Protein AF-A0A0Q6MKC6-F1 (afdb_monomer_lite)

Radius of gyration: 28.56 Å; chains: 1; bounding box: 68×66×91 Å

pLDDT: mean 79.89, std 16.7, range [30.61, 98.06]

Structure (mmCIF, N/CA/C/O backbone):
data_AF-A0A0Q6MKC6-F1
#
_entry.id   AF-A0A0Q6MKC6-F1
#
loop_
_atom_site.group_PDB
_atom_site.id
_atom_site.type_symbol
_atom_site.label_atom_id
_atom_site.label_alt_id
_atom_site.label_comp_id
_atom_site.label_asym_id
_atom_site.label_entity_id
_atom_site.label_seq_id
_atom_site.pdbx_PDB_ins_code
_atom_site.Cartn_x
_atom_site.Cartn_y
_atom_site.Cartn_z
_atom_site.occupancy
_atom_site.B_iso_or_equiv
_atom_site.auth_seq_id
_atom_site.auth_comp_id
_atom_site.auth_asym_id
_atom_site.auth_atom_id
_atom_site.pdbx_PDB_model_num
ATOM 1 N N . MET A 1 1 ? -24.772 -5.723 43.703 1.00 38.97 1 MET A N 1
ATOM 2 C CA . MET A 1 1 ? -24.199 -4.472 43.159 1.00 38.97 1 MET A CA 1
ATOM 3 C C . MET A 1 1 ? -24.922 -4.157 41.861 1.00 38.97 1 MET A C 1
ATOM 5 O O . MET A 1 1 ? -25.084 -5.088 41.080 1.00 38.97 1 MET A O 1
ATOM 9 N N . PRO A 1 2 ? -25.407 -2.926 41.640 1.00 34.94 2 PRO A N 1
ATOM 10 C CA . PRO A 1 2 ? -25.999 -2.572 40.360 1.00 34.94 2 PRO A CA 1
ATOM 11 C C . PRO A 1 2 ? -24.906 -2.614 39.289 1.00 34.94 2 PRO A C 1
ATOM 13 O O . PRO A 1 2 ? -23.807 -2.103 39.508 1.00 34.94 2 PRO A O 1
ATOM 16 N N . THR A 1 3 ? -25.191 -3.249 38.154 1.00 30.61 3 THR A N 1
ATOM 17 C CA . THR A 1 3 ? -24.368 -3.147 36.944 1.00 30.61 3 THR A CA 1
ATOM 18 C C . THR A 1 3 ? -24.142 -1.666 36.630 1.00 30.61 3 THR A C 1
ATOM 20 O O . THR A 1 3 ? -25.123 -0.913 36.639 1.00 30.61 3 THR A O 1
ATOM 23 N N . PRO A 1 4 ? -22.896 -1.212 36.391 1.00 38.56 4 PRO A N 1
ATOM 24 C CA . PRO A 1 4 ? -22.654 0.173 36.011 1.00 38.56 4 PRO A CA 1
ATOM 25 C C . PRO A 1 4 ? -23.519 0.496 34.790 1.00 38.56 4 PRO A C 1
ATOM 27 O O . PRO A 1 4 ? -23.561 -0.284 33.836 1.00 38.56 4 PRO A O 1
ATOM 30 N N . LYS A 1 5 ? -24.269 1.605 34.849 1.00 43.16 5 LYS A N 1
ATOM 31 C CA . LYS A 1 5 ? -25.030 2.083 33.689 1.00 43.16 5 LYS A CA 1
ATOM 32 C C . LYS A 1 5 ? -24.055 2.221 32.512 1.00 43.16 5 LYS A C 1
ATOM 34 O O . LYS A 1 5 ? -22.958 2.742 32.736 1.00 43.16 5 LYS A O 1
ATOM 39 N N . PRO A 1 6 ? -24.417 1.763 31.300 1.00 53.88 6 PRO A N 1
ATOM 40 C CA . PRO A 1 6 ? -23.590 1.997 30.129 1.00 53.88 6 PRO A CA 1
ATOM 41 C C . PRO A 1 6 ? -23.325 3.496 30.018 1.00 53.88 6 PRO A C 1
ATOM 43 O O . PRO A 1 6 ? -24.215 4.318 30.248 1.00 53.88 6 PRO A O 1
ATOM 46 N N . GLN A 1 7 ? -22.068 3.833 29.754 1.00 61.38 7 GLN A N 1
ATOM 47 C CA . GLN A 1 7 ? -21.636 5.205 29.559 1.00 61.38 7 GLN A CA 1
ATOM 48 C C . GLN A 1 7 ? -22.502 5.820 28.451 1.00 61.38 7 GLN A C 1
ATOM 50 O O . GLN A 1 7 ? -22.695 5.186 27.414 1.00 61.38 7 GLN A O 1
ATOM 55 N N . ALA A 1 8 ? -23.085 6.999 28.692 1.00 69.25 8 ALA A N 1
ATOM 56 C CA . ALA A 1 8 ? -23.887 7.666 27.671 1.00 69.25 8 ALA A CA 1
ATOM 57 C C . ALA A 1 8 ? -23.006 7.892 26.432 1.00 69.25 8 ALA A C 1
ATOM 59 O O . ALA A 1 8 ? -21.901 8.431 26.556 1.00 69.25 8 ALA A O 1
ATOM 60 N N . ARG A 1 9 ? -23.470 7.406 25.275 1.00 82.75 9 ARG A N 1
ATOM 61 C CA . ARG A 1 9 ? -22.796 7.569 23.988 1.00 82.75 9 ARG A CA 1
ATOM 62 C C . ARG A 1 9 ? -23.375 8.776 23.271 1.00 82.75 9 ARG A C 1
ATOM 64 O O . ARG A 1 9 ? -24.586 8.932 23.158 1.00 82.75 9 ARG A O 1
ATOM 71 N N . GLU A 1 10 ? -22.481 9.627 22.815 1.00 89.06 10 GLU A N 1
ATOM 72 C CA . GLU A 1 10 ? -22.768 10.800 22.007 1.00 89.06 10 GLU A CA 1
ATOM 73 C C . GLU A 1 10 ? -22.126 10.585 20.633 1.00 89.06 10 GLU A C 1
ATOM 75 O O . GLU A 1 10 ? -21.093 9.923 20.519 1.00 89.06 10 GLU A O 1
ATOM 80 N N . TRP A 1 11 ? -22.735 11.113 19.574 1.00 90.94 11 TRP A N 1
ATOM 81 C CA . TRP A 1 11 ? -22.322 10.832 18.198 1.00 90.94 11 TRP A CA 1
ATOM 82 C C . TRP A 1 11 ? -22.021 12.110 17.433 1.00 90.94 11 TRP A C 1
ATOM 84 O O . TRP A 1 11 ? -22.745 13.091 17.553 1.00 90.94 11 TRP A O 1
ATOM 94 N N . ALA A 1 12 ? -21.018 12.097 16.566 1.00 90.00 12 ALA A N 1
ATOM 95 C CA . ALA A 1 12 ? -20.835 13.137 15.556 1.00 90.00 12 ALA A CA 1
ATOM 96 C C . ALA A 1 12 ? -20.659 12.486 14.186 1.00 90.00 12 ALA A C 1
ATOM 98 O O . ALA A 1 12 ? -19.893 11.536 14.057 1.00 90.00 12 ALA A O 1
ATOM 99 N N . VAL A 1 13 ? -21.349 12.991 13.161 1.00 89.94 13 VAL A N 1
ATOM 100 C CA . VAL A 1 13 ? -21.267 12.430 11.803 1.00 89.94 13 VAL A CA 1
ATOM 101 C C . VAL A 1 13 ? -20.691 13.462 10.841 1.00 89.94 13 VAL A C 1
ATOM 103 O O . VAL A 1 13 ? -21.264 14.537 10.658 1.00 89.94 13 VAL A O 1
ATOM 106 N N . ILE A 1 14 ? -19.557 13.137 10.222 1.00 87.62 14 ILE A N 1
ATOM 107 C CA . ILE A 1 14 ? -18.875 13.967 9.224 1.00 87.62 14 ILE A CA 1
ATOM 108 C C . ILE A 1 14 ? -19.255 13.471 7.825 1.00 87.62 14 ILE A C 1
ATOM 110 O O . ILE A 1 14 ? -19.179 12.280 7.540 1.00 87.62 14 ILE A O 1
ATOM 114 N N . GLY A 1 15 ? -19.663 14.387 6.939 1.00 84.44 15 GLY A N 1
ATOM 115 C CA . GLY A 1 15 ? -20.034 14.042 5.560 1.00 84.44 15 GLY A CA 1
ATOM 116 C C . GLY A 1 15 ? -21.346 13.266 5.428 1.00 84.44 15 GLY A C 1
ATOM 117 O O . GLY A 1 15 ? -21.458 12.420 4.547 1.00 84.44 15 GLY A O 1
ATOM 118 N N . ASP A 1 16 ? -22.330 13.527 6.294 1.00 84.56 16 ASP A N 1
ATOM 119 C CA . ASP A 1 16 ? -23.587 12.769 6.367 1.00 84.56 16 ASP A CA 1
ATOM 120 C C . ASP A 1 16 ? -24.533 12.972 5.168 1.00 84.56 16 ASP A C 1
ATOM 122 O O . ASP A 1 16 ? -25.570 13.627 5.260 1.00 84.56 16 ASP A O 1
ATOM 126 N N . ARG A 1 17 ? -24.182 12.401 4.014 1.00 75.56 17 ARG A N 1
ATOM 127 C CA . ARG A 1 17 ? -25.042 12.381 2.817 1.00 75.56 17 ARG A CA 1
ATOM 128 C C . ARG A 1 17 ? -26.020 11.209 2.797 1.00 75.56 17 ARG A C 1
ATOM 130 O O . ARG A 1 17 ? -26.960 11.215 2.009 1.00 75.56 17 ARG A O 1
ATOM 137 N N . GLY A 1 18 ? -25.791 10.209 3.647 1.00 73.38 18 GLY A N 1
ATOM 138 C CA . GLY A 1 18 ? -26.585 8.983 3.714 1.00 73.38 18 GLY A CA 1
ATOM 139 C C . GLY A 1 18 ? -27.679 8.986 4.785 1.00 73.38 18 GLY A C 1
ATOM 140 O O . GLY A 1 18 ? -28.420 8.012 4.884 1.00 73.38 18 GLY A O 1
ATOM 141 N N . GLY A 1 19 ? -27.787 10.053 5.584 1.00 88.44 19 GLY A N 1
ATOM 142 C CA . GLY A 1 19 ? -28.810 10.190 6.623 1.00 88.44 19 GLY A CA 1
ATOM 143 C C . GLY A 1 19 ? -28.519 9.385 7.892 1.00 88.44 19 GLY A C 1
ATOM 144 O O . GLY A 1 19 ? -29.445 9.064 8.637 1.00 88.44 19 GLY A O 1
ATOM 145 N N . LEU A 1 20 ? -27.253 9.056 8.169 1.00 91.44 20 LEU A N 1
ATOM 146 C CA . LEU A 1 20 ? -26.858 8.331 9.377 1.00 91.44 20 LEU A CA 1
ATOM 147 C C . LEU A 1 20 ? -27.219 9.112 10.646 1.00 91.44 20 LEU A C 1
ATOM 149 O O . LEU A 1 20 ? -27.708 8.521 11.606 1.00 91.44 20 LEU A O 1
ATOM 153 N N . GLY A 1 21 ? -27.031 10.431 10.654 1.00 90.81 21 GLY A N 1
ATOM 154 C CA . GLY A 1 21 ? -27.405 11.291 11.774 1.00 90.81 21 GLY A CA 1
ATOM 155 C C . GLY A 1 21 ? -28.908 11.265 12.044 1.00 90.81 21 GLY A C 1
ATOM 156 O O . GLY A 1 21 ? -29.324 11.186 13.198 1.00 90.81 21 GLY A O 1
ATOM 157 N N . GLN A 1 22 ? -29.734 11.240 10.993 1.00 90.56 22 GLN A N 1
ATOM 158 C CA . GLN A 1 22 ? -31.184 11.091 11.135 1.00 90.56 22 GLN A CA 1
ATOM 159 C C . GLN A 1 22 ? -31.555 9.709 11.697 1.00 90.56 22 GLN A C 1
ATOM 161 O O . GLN A 1 22 ? -32.406 9.620 12.580 1.00 90.56 22 GLN A O 1
ATOM 166 N N . LEU A 1 23 ? -30.903 8.640 11.230 1.00 91.88 23 LEU A N 1
ATOM 167 C CA . LEU A 1 23 ? -31.109 7.280 11.746 1.00 91.88 23 LEU A CA 1
ATOM 168 C C . LEU A 1 23 ? -30.728 7.162 13.229 1.00 91.88 23 LEU A C 1
ATOM 170 O O . LEU A 1 23 ? -31.443 6.525 14.002 1.00 91.88 23 LEU A O 1
ATOM 174 N N . LEU A 1 24 ? -29.629 7.797 13.639 1.00 91.50 24 LEU A N 1
ATOM 175 C CA . LEU A 1 24 ? -29.200 7.872 15.037 1.00 91.50 24 LEU A CA 1
ATOM 176 C C . LEU A 1 24 ? -30.234 8.619 15.896 1.00 91.50 24 LEU A C 1
ATOM 178 O O . LEU A 1 24 ? -30.665 8.101 16.925 1.00 91.50 24 LEU A O 1
ATOM 182 N N . GLN A 1 25 ? -30.725 9.775 15.438 1.00 90.31 25 GLN A N 1
ATOM 183 C CA . GLN A 1 25 ? -31.777 10.528 16.137 1.00 90.31 25 GLN A CA 1
ATOM 184 C C . GLN A 1 25 ? -33.084 9.733 16.269 1.00 90.31 25 GLN A C 1
ATOM 186 O O . GLN A 1 25 ? -33.707 9.739 17.328 1.00 90.31 25 GLN A O 1
ATOM 191 N N . GLN A 1 26 ? -33.489 9.002 15.225 1.00 90.25 26 GLN A N 1
ATOM 192 C CA . GLN A 1 26 ? -34.659 8.112 15.266 1.00 90.25 26 GLN A CA 1
ATOM 193 C C . GLN A 1 26 ? -34.494 6.962 16.269 1.00 90.25 26 GLN A C 1
ATOM 195 O O . GLN A 1 26 ? -35.485 6.471 16.808 1.00 90.25 26 GLN A O 1
ATOM 200 N N . ARG A 1 27 ? -33.252 6.548 16.544 1.00 89.00 27 ARG A N 1
ATOM 201 C CA . ARG A 1 27 ? -32.900 5.570 17.584 1.00 89.00 27 ARG A CA 1
ATOM 202 C C . ARG A 1 27 ? -32.781 6.180 18.986 1.00 89.00 27 ARG A C 1
ATOM 204 O O . ARG A 1 27 ? -32.545 5.442 19.936 1.00 89.00 27 ARG A O 1
ATOM 211 N N . GLY A 1 28 ? -32.993 7.490 19.130 1.00 87.56 28 GLY A N 1
ATOM 212 C CA . GLY A 1 28 ? -32.903 8.203 20.405 1.00 87.56 28 GLY A CA 1
ATOM 213 C C . GLY A 1 28 ? -31.476 8.568 20.823 1.00 87.56 28 GLY A C 1
ATOM 214 O O . GLY A 1 28 ? -31.266 8.927 21.978 1.00 87.56 28 GLY A O 1
ATOM 215 N N . GLU A 1 29 ? -30.507 8.477 19.910 1.00 88.69 29 GLU A N 1
ATOM 216 C CA . GLU A 1 29 ? -29.112 8.845 20.162 1.00 88.69 29 GLU A CA 1
ATOM 217 C C . GLU A 1 29 ? -28.908 10.364 20.056 1.00 88.69 29 GLU A C 1
ATOM 219 O O . GLU A 1 29 ? -29.514 11.043 19.219 1.00 88.69 29 GLU A O 1
ATOM 224 N N . THR A 1 30 ? -28.001 10.905 20.871 1.00 87.44 30 THR A N 1
ATOM 225 C CA . THR A 1 30 ? -27.602 12.317 20.794 1.00 87.44 30 THR A CA 1
ATOM 226 C C . THR A 1 30 ? -26.584 12.504 19.671 1.00 87.44 30 THR A C 1
ATOM 228 O O . THR A 1 30 ? -25.504 11.917 19.711 1.00 87.44 30 THR A O 1
ATOM 231 N N . VAL A 1 31 ? -26.912 13.341 18.679 1.00 87.56 31 VAL A N 1
ATOM 232 C CA . VAL A 1 31 ? -26.055 13.608 17.512 1.00 87.56 31 VAL A CA 1
ATOM 233 C C . VAL A 1 31 ? -25.642 15.080 17.459 1.00 87.56 31 VAL A C 1
ATOM 235 O O . VAL A 1 31 ? -26.490 15.972 17.416 1.00 87.56 31 VAL A O 1
ATOM 238 N N . HIS A 1 32 ? -24.337 15.325 17.399 1.00 84.12 32 HIS A N 1
ATOM 239 C CA . HIS A 1 32 ? -23.702 16.636 17.294 1.00 84.12 32 HIS A CA 1
ATOM 240 C C . HIS A 1 32 ? -23.288 16.940 15.854 1.00 84.12 32 HIS A C 1
ATOM 242 O O . HIS A 1 32 ? -22.946 16.047 15.074 1.00 84.12 32 HIS A O 1
ATOM 248 N N . ARG A 1 33 ? -23.254 18.232 15.510 1.00 69.94 33 ARG A N 1
ATOM 249 C CA . ARG A 1 33 ? -22.704 18.697 14.235 1.00 69.94 33 ARG A CA 1
ATOM 250 C C . ARG A 1 33 ? -21.184 18.894 14.347 1.00 69.94 33 ARG A C 1
ATOM 252 O O . ARG A 1 33 ? -20.742 19.570 15.273 1.00 69.94 33 ARG A O 1
ATOM 259 N N . PRO A 1 34 ? -20.380 18.378 13.397 1.00 60.72 34 PRO A N 1
ATOM 260 C CA . PRO A 1 34 ? -18.917 18.488 13.450 1.00 60.72 34 PRO A CA 1
ATOM 261 C C . PRO A 1 34 ? -18.363 19.915 13.336 1.00 60.72 34 PRO A C 1
ATOM 263 O O . PRO A 1 34 ? -17.252 20.169 13.783 1.00 60.72 34 PRO A O 1
ATOM 266 N N . ALA A 1 35 ? -19.114 20.836 12.720 1.00 53.22 35 ALA A N 1
ATOM 267 C CA . ALA A 1 35 ? -18.675 22.211 12.464 1.00 53.22 35 ALA A CA 1
ATOM 268 C C . ALA A 1 35 ? -18.741 23.130 13.697 1.00 53.22 35 ALA A C 1
ATOM 270 O O . ALA A 1 35 ? -18.294 24.274 13.630 1.00 53.22 35 ALA A O 1
ATOM 271 N N . ASP A 1 36 ? -19.290 22.657 14.815 1.00 43.09 36 ASP A N 1
ATOM 272 C CA . ASP A 1 36 ? -19.523 23.508 15.967 1.00 43.09 36 ASP A CA 1
ATOM 273 C C . ASP A 1 36 ? -18.385 23.420 16.987 1.00 43.09 36 ASP A C 1
ATOM 275 O O . ASP A 1 36 ? -17.896 22.350 17.355 1.00 43.09 36 ASP A O 1
ATOM 279 N N . ALA A 1 37 ? -18.114 24.566 17.610 1.00 40.34 37 ALA A N 1
ATOM 280 C CA . ALA A 1 37 ? -17.494 24.676 18.928 1.00 40.34 37 ALA A CA 1
ATOM 281 C C . ALA A 1 37 ? -18.210 23.838 20.028 1.00 40.34 37 ALA A C 1
ATOM 283 O O . ALA A 1 37 ? -17.800 23.870 21.185 1.00 40.34 37 ALA A O 1
ATOM 284 N N . ALA A 1 38 ? -19.250 23.063 19.692 1.00 47.00 38 ALA A N 1
ATOM 285 C CA . ALA A 1 38 ? -20.042 22.185 20.551 1.00 47.00 38 ALA A CA 1
ATOM 286 C C . ALA A 1 38 ? -19.253 21.021 21.176 1.00 47.00 38 ALA A C 1
ATOM 288 O O . ALA A 1 38 ? -19.628 20.557 22.251 1.00 47.00 38 ALA A O 1
ATOM 289 N N . LEU A 1 39 ? -18.116 20.603 20.603 1.00 52.62 39 LEU A N 1
ATOM 290 C CA . LEU A 1 39 ? -17.242 19.595 21.234 1.00 52.62 39 LEU A CA 1
ATOM 291 C C . LEU A 1 39 ? -16.618 20.084 22.559 1.00 52.62 39 LEU A C 1
ATOM 293 O O . LEU A 1 39 ? -16.052 19.298 23.319 1.00 52.62 39 LEU A O 1
ATOM 297 N N . THR A 1 40 ? -16.744 21.379 22.873 1.00 50.28 40 THR A N 1
ATOM 298 C CA . THR A 1 40 ? -16.314 21.963 24.152 1.00 50.28 40 THR A CA 1
ATOM 299 C C . THR A 1 40 ? -17.303 21.723 25.304 1.00 50.28 40 THR A C 1
ATOM 301 O O . THR A 1 40 ? -16.880 21.735 26.464 1.00 50.28 40 THR A O 1
ATOM 304 N N . GLY A 1 41 ? -18.582 21.449 25.008 1.00 54.34 41 GLY A N 1
ATOM 305 C CA . GLY A 1 41 ? -19.671 21.308 25.989 1.00 54.34 41 GLY A CA 1
ATOM 306 C C . GLY A 1 41 ? -19.954 19.882 26.477 1.00 54.34 41 GLY A C 1
ATOM 307 O O . GLY A 1 41 ? -20.836 19.701 27.311 1.00 54.34 41 GLY A O 1
ATOM 308 N N . LEU A 1 42 ? -19.219 18.881 25.980 1.00 60.94 42 LEU A N 1
ATOM 309 C CA . LEU A 1 42 ? -19.413 17.472 26.338 1.00 60.94 42 LEU A CA 1
ATOM 310 C C . LEU A 1 42 ? -19.220 17.243 27.840 1.00 60.94 42 LEU A C 1
ATOM 312 O O . LEU A 1 42 ? -18.237 17.718 28.428 1.00 60.94 42 LEU A O 1
ATOM 316 N N . ALA A 1 43 ? -20.132 16.485 28.451 1.00 60.22 43 ALA A N 1
ATOM 317 C CA . ALA A 1 43 ? -19.991 16.071 29.839 1.00 60.22 43 ALA A CA 1
ATOM 318 C C . ALA A 1 43 ? -18.715 15.213 29.995 1.00 60.22 43 ALA A C 1
ATOM 320 O O . ALA A 1 43 ? -18.468 14.344 29.159 1.00 60.22 43 ALA A O 1
ATOM 321 N N . PRO A 1 44 ? -17.911 15.385 31.064 1.00 59.97 44 PRO A N 1
ATOM 322 C CA . PRO A 1 44 ? -16.652 14.647 31.249 1.00 59.97 44 PRO A CA 1
ATOM 323 C C . PRO A 1 44 ? -16.785 13.116 31.283 1.00 59.97 44 PRO A C 1
ATOM 325 O O . PRO A 1 44 ? -15.782 12.418 31.196 1.00 59.97 44 PRO A O 1
ATOM 328 N N . SER A 1 45 ? -18.001 12.588 31.455 1.00 63.53 45 SER A N 1
ATOM 329 C CA . SER A 1 45 ? -18.277 11.154 31.565 1.00 63.53 45 SER A CA 1
ATOM 330 C C . SER A 1 45 ? -18.853 10.513 30.302 1.00 63.53 45 SER A C 1
ATOM 332 O O . SER A 1 45 ? -19.035 9.299 30.318 1.00 63.53 45 SER A O 1
ATOM 334 N N . ALA A 1 46 ? -19.170 11.265 29.245 1.00 73.44 46 ALA A N 1
ATOM 335 C CA . ALA A 1 46 ? -19.732 10.707 28.014 1.00 73.44 46 ALA A CA 1
ATOM 336 C C . ALA A 1 46 ? -18.633 10.295 27.025 1.00 73.44 46 ALA A C 1
ATOM 338 O O . ALA A 1 46 ? -17.586 10.943 26.940 1.00 73.44 46 ALA A O 1
ATOM 339 N N . ARG A 1 47 ? -18.884 9.216 26.280 1.00 86.38 47 ARG A N 1
ATOM 340 C CA . ARG A 1 47 ? -18.034 8.806 25.159 1.00 86.38 47 ARG A CA 1
ATOM 341 C C . ARG A 1 47 ? -18.589 9.402 23.871 1.00 86.38 47 ARG A C 1
ATOM 343 O O . ARG A 1 47 ? -19.781 9.264 23.614 1.00 86.38 47 ARG A O 1
ATOM 350 N N . LEU A 1 48 ? -17.724 10.002 23.059 1.00 88.94 48 LEU A N 1
ATOM 351 C CA . LEU A 1 48 ? -18.070 10.533 21.745 1.00 88.94 48 LEU A CA 1
ATOM 352 C C . LEU A 1 48 ? -17.565 9.608 20.632 1.00 88.94 48 LEU A C 1
ATOM 354 O O . LEU A 1 48 ? -16.357 9.462 20.441 1.00 88.94 48 LEU A O 1
ATOM 358 N N . ASP A 1 49 ? -18.478 9.054 19.844 1.00 92.75 49 ASP A N 1
ATOM 359 C CA . ASP A 1 49 ? -18.167 8.314 18.624 1.00 92.75 49 ASP A CA 1
ATOM 360 C C . ASP A 1 49 ? -18.309 9.242 17.399 1.00 92.75 49 ASP A C 1
ATOM 362 O O . ASP A 1 49 ? -19.397 9.694 17.038 1.00 92.75 49 ASP A O 1
ATOM 366 N N . VAL A 1 50 ? -17.182 9.559 16.758 1.00 92.56 50 VAL A N 1
ATOM 367 C CA . VAL A 1 50 ? -17.111 10.385 15.545 1.00 92.56 50 VAL A CA 1
ATOM 368 C C . VAL A 1 50 ? -17.045 9.472 14.327 1.00 92.56 50 VAL A C 1
ATOM 370 O O . VAL A 1 50 ? -16.056 8.768 14.142 1.00 92.56 50 VAL A O 1
ATOM 373 N N . VAL A 1 51 ? -18.075 9.492 13.487 1.00 93.56 51 VAL A N 1
ATOM 374 C CA . VAL A 1 51 ? -18.177 8.681 12.269 1.00 93.56 51 VAL A CA 1
ATOM 375 C C . VAL A 1 51 ? -17.950 9.568 11.049 1.00 93.56 51 VAL A C 1
ATOM 377 O O . VAL A 1 51 ? -18.751 10.459 10.769 1.00 93.56 51 VAL A O 1
ATOM 380 N N . ASP A 1 52 ? -16.872 9.327 10.311 1.00 91.75 52 ASP A N 1
ATOM 381 C CA . ASP A 1 52 ? -16.594 10.008 9.047 1.00 91.75 52 ASP A CA 1
ATOM 382 C C . ASP A 1 52 ? -17.064 9.153 7.866 1.00 91.75 52 ASP A C 1
ATOM 384 O O . ASP A 1 52 ? -16.688 7.984 7.739 1.00 91.75 52 ASP A O 1
ATOM 388 N N . LEU A 1 53 ? -17.929 9.749 7.041 1.00 90.50 53 LEU A N 1
ATOM 389 C CA . LEU A 1 53 ? -18.538 9.154 5.854 1.00 90.50 53 LEU A CA 1
ATOM 390 C C . LEU A 1 53 ? -18.022 9.778 4.548 1.00 90.50 53 LEU A C 1
ATOM 392 O O . LEU A 1 53 ? -18.359 9.280 3.473 1.00 90.50 53 LEU A O 1
ATOM 396 N N . ARG A 1 54 ? -17.210 10.847 4.588 1.00 84.81 54 ARG A N 1
ATOM 397 C CA . ARG A 1 54 ? -16.755 11.569 3.373 1.00 84.81 54 ARG A CA 1
ATOM 398 C C . ARG A 1 54 ? -15.975 10.688 2.409 1.00 84.81 54 ARG A C 1
ATOM 400 O O . ARG A 1 54 ? -15.929 10.946 1.211 1.00 84.81 54 ARG A O 1
ATOM 407 N N . GLN A 1 55 ? -15.359 9.633 2.923 1.00 81.94 55 GLN A N 1
ATOM 408 C CA . GLN A 1 55 ? -14.629 8.649 2.135 1.00 81.94 55 GLN A CA 1
ATOM 409 C C . GLN A 1 55 ? -15.536 7.971 1.095 1.00 81.94 55 GLN A C 1
ATOM 411 O O . GLN A 1 55 ? -15.057 7.557 0.038 1.00 81.94 55 GLN A O 1
ATOM 416 N N . LEU A 1 56 ? -16.842 7.873 1.362 1.00 82.31 56 LEU A N 1
ATOM 417 C CA . LEU A 1 56 ? -17.825 7.314 0.432 1.00 82.31 56 LEU A CA 1
ATOM 418 C C . LEU A 1 56 ? -17.978 8.155 -0.841 1.00 82.31 56 LEU A C 1
ATOM 420 O O . LEU A 1 56 ? -18.312 7.607 -1.888 1.00 82.31 56 LEU A O 1
ATOM 424 N N . ASP A 1 57 ? -17.662 9.449 -0.777 1.00 81.31 57 ASP A N 1
ATOM 425 C CA . ASP A 1 57 ? -17.753 10.367 -1.912 1.00 81.31 57 ASP A CA 1
ATOM 426 C C . ASP A 1 57 ? -16.517 10.342 -2.823 1.00 81.31 57 ASP A C 1
ATOM 428 O O . ASP A 1 57 ? -16.527 10.985 -3.871 1.00 81.31 57 ASP A O 1
ATOM 432 N N . LEU A 1 58 ? -15.454 9.613 -2.468 1.00 82.69 58 LEU A N 1
ATOM 433 C CA . LEU A 1 58 ? -14.230 9.559 -3.267 1.00 82.69 58 LEU A CA 1
ATOM 434 C C . LEU A 1 58 ? -14.476 8.935 -4.655 1.00 82.69 58 LEU A C 1
ATOM 436 O O . LEU A 1 58 ? -14.730 7.736 -4.767 1.00 82.69 58 LEU A O 1
ATOM 440 N N . GLN A 1 59 ? -14.337 9.744 -5.714 1.00 82.25 59 GLN A N 1
ATOM 441 C CA . GLN A 1 59 ? -14.592 9.326 -7.105 1.00 82.25 59 GLN A CA 1
ATOM 442 C C . GLN A 1 59 ? -13.327 9.103 -7.947 1.00 82.25 59 GLN A C 1
ATOM 444 O O . GLN A 1 59 ? -13.377 8.382 -8.942 1.00 82.25 59 GLN A O 1
ATOM 449 N N . ALA A 1 60 ? -12.195 9.719 -7.589 1.00 86.44 60 ALA A N 1
ATOM 450 C CA . ALA A 1 60 ? -10.999 9.739 -8.430 1.00 86.44 60 ALA A CA 1
ATOM 451 C C . ALA A 1 60 ? -9.762 9.179 -7.719 1.00 86.44 60 ALA A C 1
ATOM 453 O O . ALA A 1 60 ? -9.389 9.617 -6.629 1.00 86.44 60 ALA A O 1
ATOM 454 N N . VAL A 1 61 ? -9.096 8.218 -8.368 1.00 84.62 61 VAL A N 1
ATOM 455 C CA . VAL A 1 61 ? -7.793 7.702 -7.925 1.00 84.62 61 VAL A CA 1
ATOM 456 C C . VAL A 1 61 ? -6.805 8.861 -7.845 1.00 84.62 61 VAL A C 1
ATOM 458 O O . VAL A 1 61 ? -6.641 9.598 -8.812 1.00 84.62 61 VAL A O 1
ATOM 461 N N . GLY A 1 62 ? -6.130 8.998 -6.704 1.00 74.56 62 GLY A N 1
ATOM 462 C CA . GLY A 1 62 ? -5.116 10.035 -6.529 1.00 74.56 62 GLY A CA 1
ATOM 463 C C . GLY A 1 62 ? -5.675 11.437 -6.280 1.00 74.56 62 GLY A C 1
ATOM 464 O O . GLY A 1 62 ? -4.933 12.398 -6.460 1.00 74.56 62 GLY A O 1
ATOM 465 N N . ASP A 1 63 ? -6.932 11.582 -5.835 1.00 82.19 63 ASP A N 1
ATOM 466 C CA . ASP A 1 63 ? -7.460 12.856 -5.323 1.00 82.19 63 ASP A CA 1
ATOM 467 C C . ASP A 1 63 ? -6.776 13.239 -3.993 1.00 82.19 63 ASP A C 1
ATOM 469 O O . ASP A 1 63 ? -7.284 13.024 -2.888 1.00 82.19 63 ASP A O 1
ATOM 473 N N . VAL A 1 64 ? -5.550 13.756 -4.113 1.00 78.81 64 VAL A N 1
ATOM 474 C CA . VAL A 1 64 ? -4.713 14.175 -2.986 1.00 78.81 64 VAL A CA 1
ATOM 475 C C . VAL A 1 64 ? -5.395 15.241 -2.118 1.00 78.81 64 VAL A C 1
ATOM 477 O O . VAL A 1 64 ? -5.331 15.087 -0.897 1.00 78.81 64 VAL A O 1
ATOM 480 N N . PRO A 1 65 ? -6.051 16.288 -2.666 1.00 81.62 65 PRO A N 1
ATOM 481 C CA . PRO A 1 65 ? -6.777 17.260 -1.850 1.00 81.62 65 PRO A CA 1
ATOM 482 C C . PRO A 1 65 ? -7.813 16.619 -0.925 1.00 81.62 65 PRO A C 1
ATOM 484 O O . PRO A 1 65 ? -7.813 16.914 0.272 1.00 81.62 65 PRO A O 1
ATOM 487 N N . THR A 1 66 ? -8.642 15.704 -1.435 1.00 80.94 66 THR A N 1
ATOM 488 C CA . THR A 1 66 ? -9.665 15.059 -0.601 1.00 80.94 66 THR A CA 1
ATOM 489 C C . THR A 1 66 ? -9.045 14.120 0.433 1.00 80.94 66 THR A C 1
ATOM 491 O O . THR A 1 66 ? -9.437 14.148 1.601 1.00 80.94 66 THR A O 1
ATOM 494 N N . LEU A 1 67 ? -8.024 13.334 0.061 1.00 80.62 67 LEU A N 1
ATOM 495 C CA . LEU A 1 67 ? -7.281 12.504 1.021 1.00 80.62 67 LEU A CA 1
ATOM 496 C C . LEU A 1 67 ? -6.633 13.353 2.124 1.00 80.62 67 LEU A C 1
ATOM 498 O O . LEU A 1 67 ? -6.640 12.961 3.291 1.00 80.62 67 LEU A O 1
ATOM 502 N N . HIS A 1 68 ? -6.102 14.526 1.777 1.00 82.38 68 HIS A N 1
ATOM 503 C CA . HIS A 1 68 ? -5.524 15.443 2.750 1.00 82.38 68 HIS A CA 1
ATOM 504 C C . HIS A 1 68 ? -6.583 16.023 3.695 1.00 82.38 68 HIS A C 1
ATOM 506 O O . HIS A 1 68 ? -6.353 16.053 4.902 1.00 82.38 68 HIS A O 1
ATOM 512 N N . ALA A 1 69 ? -7.753 16.412 3.185 1.00 81.56 69 ALA A N 1
ATOM 513 C CA . ALA A 1 69 ? -8.868 16.867 4.018 1.00 81.56 69 ALA A CA 1
ATOM 514 C C . ALA A 1 69 ? -9.324 15.781 5.014 1.00 81.56 69 ALA A C 1
ATOM 516 O O . ALA A 1 69 ? -9.584 16.068 6.180 1.00 81.56 69 ALA A O 1
ATOM 517 N N . ILE A 1 70 ? -9.337 14.510 4.597 1.00 82.56 70 ILE A N 1
ATOM 518 C CA . ILE A 1 70 ? -9.630 13.384 5.499 1.00 82.56 70 ILE A CA 1
ATOM 519 C C . ILE A 1 70 ? -8.593 13.286 6.628 1.00 82.56 70 ILE A C 1
ATOM 521 O O . ILE A 1 70 ? -8.961 13.102 7.789 1.00 82.56 70 ILE A O 1
ATOM 525 N N . VAL A 1 71 ? -7.305 13.459 6.316 1.00 84.50 71 VAL A N 1
ATOM 526 C CA . VAL A 1 71 ? -6.241 13.503 7.333 1.00 84.50 71 VAL A CA 1
ATOM 527 C C . VAL A 1 71 ? -6.430 14.681 8.292 1.00 84.50 71 VAL A C 1
ATOM 529 O O . VAL A 1 71 ? -6.279 14.495 9.497 1.00 84.50 71 VAL A O 1
ATOM 532 N N . GLN A 1 72 ? -6.771 15.872 7.794 1.00 83.62 72 GLN A N 1
ATOM 533 C CA . GLN A 1 72 ? -6.956 17.065 8.629 1.00 83.62 72 GLN A CA 1
ATOM 534 C C . GLN A 1 72 ? -8.082 16.895 9.652 1.00 83.62 72 GLN A C 1
ATOM 536 O O . GLN A 1 72 ? -7.906 17.230 10.823 1.00 83.62 72 GLN A O 1
ATOM 541 N N . ASP A 1 73 ? -9.216 16.326 9.256 1.00 80.94 73 ASP A N 1
ATOM 542 C CA . ASP A 1 73 ? -10.303 16.061 10.201 1.00 80.94 73 ASP A CA 1
ATOM 543 C C . ASP A 1 73 ? -9.912 14.982 11.211 1.00 80.94 73 ASP A C 1
ATOM 545 O O . ASP A 1 73 ? -10.191 15.131 12.401 1.00 80.94 73 ASP A O 1
ATOM 549 N N . ALA A 1 74 ? -9.213 13.927 10.777 1.00 83.69 74 ALA A N 1
ATOM 550 C CA . ALA A 1 74 ? -8.693 12.925 11.702 1.00 83.69 74 ALA A CA 1
ATOM 551 C C . ALA A 1 74 ? -7.756 13.571 12.739 1.00 83.69 74 ALA A C 1
ATOM 553 O O . ALA A 1 74 ? -7.901 13.330 13.939 1.00 83.69 74 ALA A O 1
ATOM 554 N N . GLN A 1 75 ? -6.854 14.460 12.305 1.00 84.19 75 GLN A N 1
ATOM 555 C CA . GLN A 1 75 ? -5.999 15.253 13.194 1.00 84.19 75 GLN A CA 1
ATOM 556 C C . GLN A 1 75 ? -6.828 16.125 14.149 1.00 84.19 75 GLN A C 1
ATOM 558 O O . GLN A 1 75 ? -6.507 16.194 15.336 1.00 84.19 75 GLN A O 1
ATOM 563 N N . ALA A 1 76 ? -7.886 16.781 13.667 1.00 81.81 76 ALA A N 1
ATOM 564 C CA . ALA A 1 76 ? -8.749 17.627 14.488 1.00 81.81 76 ALA A CA 1
ATOM 565 C C . ALA A 1 76 ? -9.453 16.823 15.592 1.00 81.81 76 ALA A C 1
ATOM 567 O O . ALA A 1 76 ? -9.422 17.228 16.756 1.00 81.81 76 ALA A O 1
ATOM 568 N N . VAL A 1 77 ? -10.005 15.653 15.254 1.00 79.75 77 VAL A N 1
ATOM 569 C CA . VAL A 1 77 ? -10.652 14.741 16.212 1.00 79.75 77 VAL A CA 1
ATOM 570 C C . VAL A 1 77 ? -9.646 14.231 17.242 1.00 79.75 77 VAL A C 1
ATOM 572 O O . VAL A 1 77 ? -9.906 14.254 18.446 1.00 79.75 77 VAL A O 1
ATOM 575 N N . ILE A 1 78 ? -8.454 13.832 16.799 1.00 79.69 78 ILE A N 1
ATOM 576 C CA . ILE A 1 78 ? -7.404 13.326 17.690 1.00 79.69 78 ILE A CA 1
ATOM 577 C C . ILE A 1 78 ? -6.913 14.413 18.654 1.00 79.69 78 ILE A C 1
ATOM 579 O O . ILE A 1 78 ? -6.627 14.105 19.811 1.00 79.69 78 ILE A O 1
ATOM 583 N N . ARG A 1 79 ? -6.867 15.680 18.223 1.00 80.75 79 ARG A N 1
ATOM 584 C CA . ARG A 1 79 ? -6.432 16.831 19.037 1.00 80.75 79 ARG A CA 1
ATOM 585 C C . ARG A 1 79 ? -7.474 17.334 20.039 1.00 80.75 79 ARG A C 1
ATOM 587 O O . ARG A 1 79 ? -7.157 18.239 20.814 1.00 80.75 79 ARG A O 1
ATOM 594 N N . LEU A 1 80 ? -8.690 16.781 20.061 1.00 77.44 80 LEU A N 1
ATOM 595 C CA . LEU A 1 80 ? -9.689 17.141 21.071 1.00 77.44 80 LEU A CA 1
ATOM 596 C C . LEU A 1 80 ? -9.132 16.952 22.489 1.00 77.44 80 LEU A C 1
ATOM 598 O O . LEU A 1 80 ? -8.306 16.071 22.732 1.00 77.44 80 LEU A O 1
ATOM 602 N N . ARG A 1 81 ? -9.580 17.797 23.429 1.00 70.62 81 ARG A N 1
ATOM 603 C CA . ARG A 1 81 ? -9.001 17.929 24.779 1.00 70.62 81 ARG A CA 1
ATOM 604 C C . ARG A 1 81 ? -8.732 16.583 25.471 1.00 70.62 81 ARG A C 1
ATOM 606 O O . ARG A 1 81 ? -9.490 15.620 25.338 1.00 70.62 81 ARG A O 1
ATOM 613 N N . ALA A 1 82 ? -7.659 16.532 26.258 1.00 64.81 82 ALA A N 1
ATOM 614 C CA . ALA A 1 82 ? -7.385 15.396 27.131 1.00 64.81 82 ALA A CA 1
ATOM 615 C C . ALA A 1 82 ? -8.538 15.200 28.139 1.00 64.81 82 ALA A C 1
ATOM 617 O O . ALA A 1 82 ? -9.105 16.177 28.628 1.00 64.81 82 ALA A O 1
ATOM 618 N N . GLY A 1 83 ? -8.888 13.944 28.433 1.00 67.31 83 GLY A N 1
ATOM 619 C CA . GLY A 1 83 ? -9.964 13.589 29.368 1.00 67.31 83 GLY A CA 1
ATOM 620 C C . GLY A 1 83 ? -11.345 13.355 28.744 1.00 67.31 83 GLY A C 1
ATOM 621 O O . GLY A 1 83 ? -12.235 12.912 29.457 1.00 67.31 83 GLY A O 1
ATOM 622 N N . LEU A 1 84 ? -11.529 13.601 27.440 1.00 74.50 84 LEU A N 1
ATOM 623 C CA . LEU A 1 84 ? -12.679 13.078 26.692 1.00 74.50 84 LEU A CA 1
ATOM 624 C C . LEU A 1 84 ? -12.363 11.680 26.149 1.00 74.50 84 LEU A C 1
ATOM 626 O O . LEU A 1 84 ? -11.295 11.483 25.566 1.00 74.50 84 LEU A O 1
ATOM 630 N N . ASP A 1 85 ? -13.299 10.742 26.299 1.00 85.31 85 ASP A N 1
ATOM 631 C CA . ASP A 1 85 ? -13.266 9.462 25.586 1.00 85.31 85 ASP A CA 1
ATOM 632 C C . ASP A 1 85 ? -13.854 9.678 24.187 1.00 85.31 85 ASP A C 1
ATOM 634 O O . ASP A 1 85 ? -15.065 9.826 24.028 1.00 85.31 85 ASP A O 1
ATOM 638 N N . VAL A 1 86 ? -12.986 9.789 23.181 1.00 87.31 86 VAL A N 1
ATOM 639 C CA . VAL A 1 86 ? -13.373 10.042 21.788 1.00 87.31 86 VAL A CA 1
ATOM 640 C C . VAL A 1 86 ? -12.893 8.897 20.918 1.00 87.31 86 VAL A C 1
ATOM 642 O O . VAL A 1 86 ? -11.733 8.498 21.015 1.00 87.31 86 VAL A O 1
ATOM 645 N N . ARG A 1 87 ? -13.755 8.413 20.023 1.00 91.75 87 ARG A N 1
ATOM 646 C CA . ARG A 1 87 ? -13.429 7.369 19.051 1.00 91.75 87 ARG A CA 1
ATOM 647 C C . ARG A 1 87 ? -13.745 7.814 17.634 1.00 91.75 87 ARG A C 1
ATOM 649 O O . ARG A 1 87 ? -14.895 8.072 17.305 1.00 91.75 87 ARG A O 1
ATOM 656 N N . LEU A 1 88 ? -12.717 7.878 16.792 1.00 93.06 88 LEU A N 1
ATOM 657 C CA . LEU A 1 88 ? -12.838 8.136 15.360 1.00 93.06 88 LEU A CA 1
ATOM 658 C C . LEU A 1 88 ? -13.074 6.836 14.587 1.00 93.06 88 LEU A C 1
ATOM 660 O O . LEU A 1 88 ? -12.261 5.913 14.655 1.00 93.06 88 LEU A O 1
ATOM 664 N N . TRP A 1 89 ? -14.129 6.807 13.787 1.00 95.31 89 TRP A N 1
ATOM 665 C CA . TRP A 1 89 ? -14.483 5.719 12.889 1.00 95.31 89 TRP A CA 1
ATOM 666 C C . TRP A 1 89 ? -14.483 6.223 11.451 1.00 95.31 89 TRP A C 1
ATOM 668 O O . TRP A 1 89 ? -15.123 7.226 11.145 1.00 95.31 89 TRP A O 1
ATOM 678 N N . LEU A 1 90 ? -13.774 5.525 10.568 1.00 94.94 90 LEU A N 1
ATOM 679 C CA . LEU A 1 90 ? -13.786 5.811 9.132 1.00 94.94 90 LEU A CA 1
ATOM 680 C C . LEU A 1 90 ? -14.667 4.786 8.430 1.00 94.94 90 LEU A C 1
ATOM 682 O O . LEU A 1 90 ? -14.541 3.592 8.713 1.00 94.94 90 LEU A O 1
ATOM 686 N N . VAL A 1 91 ? -15.515 5.225 7.502 1.00 95.00 91 VAL A N 1
ATOM 687 C CA . VAL A 1 91 ? -16.435 4.332 6.785 1.00 95.00 91 VAL A CA 1
ATOM 688 C C . VAL A 1 91 ? -16.130 4.316 5.296 1.00 95.00 91 VAL A C 1
ATOM 690 O O . VAL A 1 91 ? -16.032 5.363 4.670 1.00 95.00 91 VAL A O 1
ATOM 693 N N . THR A 1 92 ? -16.001 3.133 4.700 1.00 94.75 92 THR A N 1
ATOM 694 C CA . THR A 1 92 ? -15.725 2.981 3.261 1.00 94.75 92 THR A CA 1
ATOM 695 C C . THR A 1 92 ? -16.677 1.986 2.605 1.00 94.75 92 THR A C 1
ATOM 697 O O . THR A 1 92 ? -17.370 1.227 3.278 1.00 94.75 92 THR A O 1
ATOM 700 N N . ALA A 1 93 ? -16.711 1.984 1.273 1.00 92.75 93 ALA A N 1
ATOM 701 C CA . ALA A 1 93 ? -17.423 1.006 0.450 1.00 92.75 93 ALA A CA 1
ATOM 702 C C . ALA A 1 93 ? -16.473 -0.028 -0.192 1.00 92.75 93 ALA A C 1
ATOM 704 O O . ALA A 1 93 ? -16.875 -0.780 -1.077 1.00 92.75 93 ALA A O 1
ATOM 705 N N . GLY A 1 94 ? -15.191 -0.030 0.196 1.00 90.69 94 GLY A N 1
ATOM 706 C CA . GLY A 1 94 ? -14.195 -0.966 -0.332 1.00 90.69 94 GLY A CA 1
ATOM 707 C C . GLY A 1 94 ? -13.739 -0.700 -1.763 1.00 90.69 94 GLY A C 1
ATOM 708 O O . GLY A 1 94 ? -13.177 -1.592 -2.400 1.00 90.69 94 GLY A O 1
ATOM 709 N N . SER A 1 95 ? -13.988 0.495 -2.304 1.00 92.88 95 SER A N 1
ATOM 710 C CA . SER A 1 95 ? -13.576 0.817 -3.672 1.00 92.88 95 SER A CA 1
ATOM 71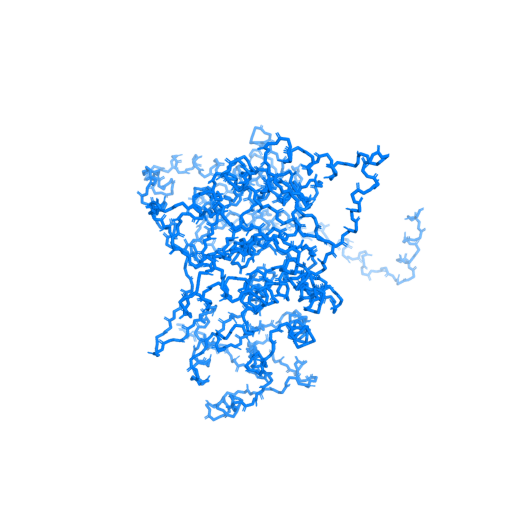1 C C . SER A 1 95 ? -12.060 1.029 -3.769 1.00 92.88 95 SER A C 1
ATOM 713 O O . SER A 1 95 ? -11.392 1.399 -2.801 1.00 92.88 95 SER A O 1
ATOM 715 N N . LEU A 1 96 ? -11.498 0.862 -4.969 1.00 93.88 96 LEU A N 1
ATOM 716 C CA . LEU A 1 96 ? -10.078 1.136 -5.215 1.00 93.88 96 LEU A CA 1
ATOM 717 C C . LEU A 1 96 ? -9.691 2.589 -4.916 1.00 93.88 96 LEU A C 1
ATOM 719 O O . LEU A 1 96 ? -8.578 2.854 -4.478 1.00 93.88 96 LEU A O 1
ATOM 723 N N . VAL A 1 97 ? -10.601 3.538 -5.126 1.00 92.69 97 VAL A N 1
ATOM 724 C CA . VAL A 1 97 ? -10.331 4.946 -4.811 1.00 92.69 97 VAL A CA 1
ATOM 725 C C . VAL A 1 97 ? -10.178 5.156 -3.301 1.00 92.69 97 VAL A C 1
ATOM 727 O O . VAL A 1 97 ? -9.383 5.983 -2.860 1.00 92.69 97 VAL A O 1
ATOM 730 N N . GLN A 1 98 ? -10.897 4.368 -2.503 1.00 93.19 98 GLN A N 1
ATOM 731 C CA . GLN A 1 98 ? -10.892 4.432 -1.043 1.00 93.19 98 GLN A CA 1
ATOM 732 C C . GLN A 1 98 ? -9.769 3.611 -0.406 1.00 93.19 98 GLN A C 1
ATOM 734 O O . GLN A 1 98 ? -9.455 3.812 0.765 1.00 93.19 98 GLN A O 1
ATOM 739 N N . SER A 1 99 ? -9.128 2.703 -1.143 1.00 94.06 99 SER A N 1
ATOM 740 C CA . SER A 1 99 ? -8.130 1.793 -0.577 1.00 94.06 99 SER A CA 1
ATOM 741 C C . SER A 1 99 ? -6.948 2.461 0.150 1.00 94.06 99 SER A C 1
ATOM 743 O O . SER A 1 99 ? -6.480 1.855 1.119 1.00 94.06 99 SER A O 1
ATOM 745 N N . PRO A 1 100 ? -6.477 3.689 -0.192 1.00 93.12 100 PRO A N 1
ATOM 746 C CA . PRO A 1 100 ? -5.453 4.372 0.606 1.00 93.12 100 PRO A CA 1
ATOM 747 C C . PRO A 1 100 ? -5.837 4.546 2.083 1.00 93.12 100 PRO A C 1
ATOM 749 O O . PRO A 1 100 ? -4.975 4.568 2.961 1.00 93.12 100 PRO A O 1
ATOM 752 N N . LEU A 1 101 ? -7.136 4.607 2.381 1.00 92.12 101 LEU A N 1
ATOM 753 C CA . LEU A 1 101 ? -7.652 4.760 3.738 1.00 92.12 101 LEU A CA 1
ATOM 754 C C . LEU A 1 101 ? -7.421 3.521 4.602 1.00 92.12 101 LEU A C 1
ATOM 756 O O . LEU A 1 101 ? -7.370 3.644 5.820 1.00 92.12 101 LEU A O 1
ATOM 760 N N . THR A 1 102 ? -7.216 2.349 3.996 1.00 93.19 102 THR A N 1
ATOM 761 C CA . THR A 1 102 ? -6.842 1.133 4.735 1.00 93.19 102 THR A CA 1
ATOM 762 C C . THR A 1 102 ? -5.473 1.297 5.386 1.00 93.19 102 THR A C 1
ATOM 764 O O . THR A 1 102 ? -5.318 1.031 6.577 1.00 93.19 102 THR A O 1
ATOM 767 N N . GLY A 1 103 ? -4.498 1.813 4.632 1.00 92.31 103 GLY A N 1
ATOM 768 C CA . GLY A 1 103 ? -3.169 2.113 5.159 1.00 92.31 103 GLY A CA 1
ATOM 769 C C . GLY A 1 103 ? -3.198 3.242 6.191 1.00 92.31 103 GLY A C 1
ATOM 770 O O . GLY A 1 103 ? -2.601 3.116 7.257 1.00 92.31 103 GLY A O 1
ATOM 771 N N . LEU A 1 104 ? -3.963 4.308 5.923 1.00 90.94 104 LEU A N 1
ATOM 772 C CA . LEU A 1 104 ? -4.147 5.409 6.874 1.00 90.94 104 LEU A CA 1
ATOM 773 C C . LEU A 1 104 ? -4.767 4.933 8.197 1.00 90.94 104 LEU A C 1
ATOM 775 O O . LEU A 1 104 ? -4.281 5.294 9.265 1.00 90.94 104 LEU A O 1
ATOM 779 N N . ALA A 1 105 ? -5.810 4.103 8.135 1.00 92.25 105 ALA A N 1
ATOM 780 C CA . ALA A 1 105 ? -6.465 3.525 9.304 1.00 92.25 105 ALA A CA 1
ATOM 781 C C . ALA A 1 105 ? -5.518 2.634 10.117 1.00 92.25 105 ALA A C 1
ATOM 783 O O . ALA A 1 105 ? -5.548 2.665 11.346 1.00 92.25 105 ALA A O 1
ATOM 784 N N . ALA A 1 106 ? -4.652 1.867 9.451 1.00 91.06 106 ALA A N 1
ATOM 785 C CA . ALA A 1 106 ? -3.631 1.081 10.135 1.00 91.06 106 ALA A CA 1
ATOM 786 C C . ALA A 1 106 ? -2.633 1.984 10.886 1.00 91.06 106 ALA A C 1
ATOM 788 O O . ALA A 1 106 ? -2.269 1.676 12.021 1.00 91.06 106 ALA A O 1
ATOM 789 N N . THR A 1 107 ? -2.238 3.127 10.311 1.00 89.31 107 THR A N 1
ATOM 790 C CA . THR A 1 107 ? -1.375 4.103 10.998 1.00 89.31 107 THR A CA 1
ATOM 791 C C . THR A 1 107 ? -2.100 4.815 12.140 1.00 89.31 107 THR A C 1
ATOM 793 O O . THR A 1 107 ? -1.527 4.964 13.215 1.00 89.31 107 THR A O 1
ATOM 796 N N . LEU A 1 108 ? -3.369 5.189 11.958 1.00 88.81 108 LEU A N 1
ATOM 797 C CA . LEU A 1 108 ? -4.214 5.749 13.019 1.00 88.81 108 LEU A CA 1
ATOM 798 C C . LEU A 1 108 ? -4.325 4.796 14.213 1.00 88.81 108 LEU A C 1
ATOM 800 O O . LEU A 1 108 ? -4.184 5.226 15.353 1.00 88.81 108 LEU A O 1
ATOM 804 N N . ALA A 1 109 ? -4.519 3.501 13.960 1.00 88.00 109 ALA A N 1
ATOM 805 C CA . ALA A 1 109 ? -4.532 2.487 15.010 1.00 88.00 109 ALA A CA 1
ATOM 806 C C . ALA A 1 109 ? -3.173 2.366 15.724 1.00 88.00 109 ALA A C 1
ATOM 808 O O . ALA A 1 109 ? -3.140 2.185 16.940 1.00 88.00 109 ALA A O 1
ATOM 809 N N . ALA A 1 110 ? -2.064 2.476 14.985 1.00 83.94 110 ALA A N 1
ATOM 810 C CA . ALA A 1 110 ? -0.713 2.375 15.536 1.00 83.94 110 ALA A CA 1
ATOM 811 C C . ALA A 1 110 ? -0.299 3.606 16.368 1.00 83.94 110 ALA A C 1
ATOM 813 O O . ALA A 1 110 ? 0.350 3.448 17.399 1.00 83.94 110 ALA A O 1
ATOM 814 N N . GLU A 1 111 ? -0.659 4.819 15.938 1.00 84.50 111 GLU A N 1
ATOM 815 C CA . GLU A 1 111 ? -0.280 6.075 16.609 1.00 84.50 111 GLU A CA 1
ATOM 816 C C . GLU A 1 111 ? -1.295 6.529 17.667 1.00 84.50 111 GLU A C 1
ATOM 818 O O . GLU A 1 111 ? -0.918 7.143 18.664 1.00 84.50 111 GLU A O 1
ATOM 823 N N . HIS A 1 112 ? -2.577 6.232 17.454 1.00 85.75 112 HIS A N 1
ATOM 824 C CA . HIS A 1 112 ? -3.699 6.797 18.204 1.00 85.75 112 HIS A CA 1
ATOM 825 C C . HIS A 1 112 ? -4.782 5.747 18.503 1.00 85.75 112 HIS A C 1
ATOM 827 O O . HIS A 1 112 ? -5.973 6.041 18.444 1.00 85.75 112 HIS A O 1
ATOM 833 N N . GLY A 1 113 ? -4.402 4.503 18.818 1.00 86.75 113 GLY A N 1
ATOM 834 C CA . GLY A 1 113 ? -5.346 3.407 19.105 1.00 86.75 113 GLY A CA 1
ATOM 835 C C . GLY A 1 113 ? -6.249 3.626 20.332 1.00 86.75 113 GLY A C 1
ATOM 836 O O . GLY A 1 113 ? -7.274 2.961 20.487 1.00 86.75 113 GLY A O 1
ATOM 837 N N . ASP A 1 114 ? -5.915 4.580 21.199 1.00 84.56 114 ASP A N 1
ATOM 838 C CA . ASP A 1 114 ? -6.773 5.060 22.286 1.00 84.56 114 ASP A CA 1
ATOM 839 C C . ASP A 1 114 ? -7.921 5.953 21.788 1.00 84.56 114 ASP A C 1
ATOM 841 O O . ASP A 1 114 ? -8.948 6.039 22.455 1.00 84.56 114 ASP A O 1
ATOM 845 N N . ARG A 1 115 ? -7.768 6.571 20.612 1.00 87.69 115 ARG A N 1
ATOM 846 C CA . ARG A 1 115 ? -8.736 7.497 19.999 1.00 87.69 115 ARG A CA 1
ATOM 847 C C . ARG A 1 115 ? -9.293 7.028 18.664 1.00 87.69 115 ARG A C 1
ATOM 849 O O . ARG A 1 115 ? -10.253 7.598 18.155 1.00 87.69 115 ARG A O 1
ATOM 856 N N . PHE A 1 116 ? -8.718 5.990 18.079 1.00 91.44 116 PHE A N 1
ATOM 857 C CA . PHE A 1 116 ? -9.207 5.383 16.855 1.00 91.44 116 PHE A CA 1
ATOM 858 C C . PHE A 1 116 ? -10.136 4.216 17.197 1.00 91.44 116 PHE A C 1
ATOM 860 O O . PHE A 1 116 ? -9.785 3.332 17.979 1.00 91.44 116 PHE A O 1
ATOM 867 N N . GLY A 1 117 ? -11.350 4.252 16.655 1.00 92.19 117 GLY A N 1
ATOM 868 C CA . GLY A 1 117 ? -12.363 3.213 16.799 1.00 92.19 117 GLY A CA 1
ATOM 869 C C . GLY A 1 117 ? -12.181 2.101 15.772 1.00 92.19 117 GLY A C 1
ATOM 870 O O . GLY A 1 117 ? -12.161 0.931 16.138 1.00 92.19 117 GLY A O 1
ATOM 871 N N . GLY A 1 118 ? -11.966 2.449 14.500 1.00 93.88 118 GLY A N 1
ATOM 872 C CA . GLY A 1 118 ? -11.712 1.474 13.439 1.00 93.88 118 GLY A CA 1
ATOM 873 C C . GLY A 1 118 ? -12.101 1.948 12.040 1.00 93.88 118 GLY A C 1
ATOM 874 O O . GLY A 1 118 ? -12.724 2.994 11.860 1.00 93.88 118 GLY A O 1
ATOM 875 N N . LEU A 1 119 ? -11.734 1.145 11.040 1.00 95.56 119 LEU A N 1
ATOM 876 C CA . LEU A 1 119 ? -12.198 1.274 9.657 1.00 95.56 119 LEU A CA 1
ATOM 877 C C . LEU A 1 119 ? -13.347 0.293 9.401 1.00 95.56 119 LEU A C 1
ATOM 879 O O . LEU A 1 119 ? -13.132 -0.920 9.435 1.00 95.56 119 LEU A O 1
ATOM 883 N N . VAL A 1 120 ? -14.544 0.806 9.136 1.00 96.81 120 VAL A N 1
ATOM 884 C CA . VAL A 1 120 ? -15.737 0.005 8.842 1.00 96.81 120 VAL A CA 1
ATOM 885 C C . VAL A 1 120 ? -16.006 0.041 7.348 1.00 96.81 120 VAL A C 1
ATOM 887 O O . VAL A 1 120 ? -16.348 1.075 6.784 1.00 96.81 120 VAL A O 1
ATOM 890 N N . GLU A 1 121 ? -15.877 -1.103 6.698 1.00 96.12 121 GLU A N 1
ATOM 891 C CA . GLU A 1 121 ? -16.186 -1.228 5.283 1.00 96.12 121 GLU A CA 1
ATOM 892 C C . GLU A 1 121 ? -17.578 -1.834 5.081 1.00 96.12 121 GLU A C 1
ATOM 894 O O . GLU A 1 121 ? -17.895 -2.879 5.649 1.00 96.12 121 GLU A O 1
ATOM 899 N N . LEU A 1 122 ? -18.412 -1.193 4.267 1.00 94.94 122 LEU A N 1
ATOM 900 C CA . LEU A 1 122 ? -19.810 -1.556 4.049 1.00 94.94 122 LEU A CA 1
ATOM 901 C C . LEU A 1 122 ? -20.059 -2.006 2.608 1.00 94.94 122 LEU A C 1
ATOM 903 O O . LEU A 1 122 ? -19.418 -1.542 1.670 1.00 94.94 122 LEU A O 1
ATOM 907 N N . ASP A 1 123 ? -21.060 -2.860 2.429 1.00 91.69 123 ASP A N 1
ATOM 908 C CA . ASP A 1 123 ? -21.593 -3.298 1.134 1.00 91.69 123 ASP A CA 1
ATOM 909 C C . ASP A 1 123 ? -22.888 -2.551 0.745 1.00 91.69 123 ASP A C 1
ATOM 911 O O . ASP A 1 123 ? -23.683 -3.035 -0.057 1.00 91.69 123 ASP A O 1
ATOM 915 N N . GLY A 1 124 ? -23.093 -1.355 1.313 1.00 87.12 124 GLY A N 1
ATOM 916 C CA . GLY A 1 124 ? -24.236 -0.466 1.057 1.00 87.12 124 GLY A CA 1
ATOM 917 C C . GLY A 1 124 ? -25.193 -0.292 2.244 1.00 87.12 124 GLY A C 1
ATOM 918 O O . GLY A 1 124 ? -25.954 0.674 2.280 1.00 87.12 124 GLY A O 1
ATOM 919 N N . ALA A 1 125 ? -25.137 -1.166 3.254 1.00 90.81 125 ALA A N 1
ATOM 920 C CA . ALA A 1 125 ? -25.999 -1.089 4.437 1.00 90.81 125 ALA A CA 1
ATOM 921 C C . ALA A 1 125 ? -25.498 -0.060 5.474 1.00 90.81 125 ALA A C 1
ATOM 923 O O . ALA A 1 125 ? -24.919 -0.427 6.496 1.00 90.81 125 ALA A O 1
ATOM 924 N N . LEU A 1 126 ? -25.742 1.236 5.237 1.00 91.56 126 LEU A N 1
ATOM 925 C CA . LEU A 1 126 ? -25.236 2.327 6.089 1.00 91.56 126 LEU A CA 1
ATOM 926 C C . LEU A 1 126 ? -25.583 2.169 7.578 1.00 91.56 126 LEU A C 1
ATOM 928 O O . LEU A 1 126 ? -24.726 2.380 8.428 1.00 91.56 126 LEU A O 1
ATOM 932 N N . ALA A 1 127 ? -26.807 1.744 7.905 1.00 92.56 127 ALA A N 1
ATOM 933 C CA . ALA A 1 127 ? -27.254 1.578 9.291 1.00 92.56 127 ALA A CA 1
ATOM 934 C C . ALA A 1 127 ? -26.412 0.570 10.099 1.00 92.56 127 ALA A C 1
ATOM 936 O O . ALA A 1 127 ? -26.343 0.677 11.324 1.00 92.56 127 ALA A O 1
ATOM 937 N N . ALA A 1 128 ? -25.738 -0.372 9.429 1.00 94.44 128 ALA A N 1
ATOM 938 C CA . ALA A 1 128 ? -24.900 -1.380 10.072 1.00 94.44 128 ALA A CA 1
ATOM 939 C C . ALA A 1 128 ? -23.657 -0.778 10.755 1.00 94.44 128 ALA A C 1
ATOM 941 O O . ALA A 1 128 ? -23.083 -1.405 11.646 1.00 94.44 128 ALA A O 1
ATOM 942 N N . VAL A 1 129 ? -23.257 0.451 10.396 1.00 94.88 129 VAL A N 1
ATOM 943 C CA . VAL A 1 129 ? -22.169 1.158 11.089 1.00 94.88 129 VAL A CA 1
ATOM 944 C C . VAL A 1 129 ? -22.485 1.376 12.569 1.00 94.88 129 VAL A C 1
ATOM 946 O O . VAL A 1 129 ? -21.589 1.270 13.400 1.00 94.88 129 VAL A O 1
ATOM 949 N N . ILE A 1 130 ? -23.758 1.611 12.911 1.00 94.31 130 ILE A N 1
ATOM 950 C CA . ILE A 1 130 ? -24.191 1.845 14.293 1.00 94.31 130 ILE A CA 1
ATOM 951 C C . ILE A 1 130 ? -23.876 0.607 15.134 1.00 94.31 130 ILE A C 1
ATOM 953 O O . ILE A 1 130 ? -23.283 0.719 16.203 1.00 94.31 130 ILE A O 1
ATOM 957 N N . ASP A 1 131 ? -24.192 -0.580 14.616 1.00 92.50 131 ASP A N 1
ATOM 958 C CA . ASP A 1 131 ? -23.961 -1.843 15.317 1.00 92.50 131 ASP A CA 1
ATOM 959 C C . ASP A 1 131 ? -22.457 -2.121 15.486 1.00 92.50 131 ASP A C 1
ATOM 961 O O . ASP A 1 131 ? -22.021 -2.562 16.552 1.00 92.50 131 ASP A O 1
ATOM 965 N N . ALA A 1 132 ? -21.642 -1.816 14.468 1.00 94.44 132 ALA A N 1
ATOM 966 C CA . ALA A 1 132 ? -20.188 -1.972 14.531 1.00 94.44 132 ALA A CA 1
ATOM 967 C C . ALA A 1 132 ? -19.540 -1.044 15.573 1.00 94.44 132 ALA A C 1
ATOM 969 O O . ALA A 1 132 ? -18.690 -1.487 16.351 1.00 94.44 132 ALA A O 1
ATOM 970 N N . VAL A 1 133 ? -19.967 0.221 15.614 1.00 94.81 133 VAL A N 1
ATOM 971 C CA . VAL A 1 133 ? -19.497 1.216 16.589 1.00 94.81 133 VAL A CA 1
ATOM 972 C C . VAL A 1 133 ? -19.932 0.829 18.000 1.00 94.81 133 VAL A C 1
ATOM 974 O O . VAL A 1 133 ? -19.111 0.800 18.918 1.00 94.81 133 VAL A O 1
ATOM 977 N N . LEU A 1 134 ? -21.204 0.452 18.178 1.00 92.06 134 LEU A N 1
ATOM 978 C CA . LEU A 1 134 ? -21.732 0.065 19.484 1.00 92.06 134 LEU A CA 1
ATOM 979 C C . LEU A 1 134 ? -21.031 -1.173 20.058 1.00 92.06 134 LEU A C 1
ATOM 981 O O . LEU A 1 134 ? -20.842 -1.260 21.274 1.00 92.06 134 LEU A O 1
ATOM 985 N N . ALA A 1 135 ? -20.633 -2.106 19.194 1.00 92.31 135 ALA A N 1
ATOM 986 C CA . ALA A 1 135 ? -19.917 -3.322 19.563 1.00 92.31 135 ALA A CA 1
ATOM 987 C C . ALA A 1 135 ? -18.401 -3.132 19.743 1.00 92.31 135 ALA A C 1
ATOM 989 O O . ALA A 1 135 ? -17.713 -4.117 20.019 1.00 92.31 135 ALA A O 1
ATOM 990 N N . ASP A 1 136 ? -17.866 -1.920 19.549 1.00 91.31 136 ASP A N 1
ATOM 991 C CA . ASP A 1 136 ? -16.420 -1.668 19.532 1.00 91.31 136 ASP A CA 1
ATOM 992 C C . ASP A 1 136 ? -15.684 -2.629 18.584 1.00 91.31 136 ASP A C 1
ATOM 994 O O . ASP A 1 136 ? -14.659 -3.239 18.906 1.00 91.31 136 ASP A O 1
ATOM 998 N N . ALA A 1 137 ? -16.248 -2.808 17.386 1.00 90.88 137 ALA A N 1
ATOM 999 C CA . ALA A 1 137 ? -15.829 -3.854 16.465 1.00 90.88 137 ALA A CA 1
ATOM 1000 C C . ALA A 1 137 ? -14.400 -3.668 15.924 1.00 90.88 137 ALA A C 1
ATOM 1002 O O . ALA A 1 137 ? -13.828 -4.623 15.395 1.00 90.88 137 ALA A O 1
ATOM 1003 N N . GLY A 1 138 ? -13.779 -2.497 16.063 1.00 92.06 138 GLY A N 1
ATOM 1004 C CA . GLY A 1 138 ? -12.502 -2.230 15.412 1.00 92.06 138 GLY A CA 1
ATOM 1005 C C . GLY A 1 138 ? -12.642 -2.205 13.890 1.00 92.06 138 GLY A C 1
ATOM 1006 O O . GLY A 1 138 ? -13.742 -2.106 13.341 1.00 92.06 138 GLY A O 1
ATOM 1007 N N . SER A 1 139 ? -11.520 -2.356 13.187 1.00 93.25 139 SER A N 1
ATOM 1008 C CA . SER A 1 139 ? -11.550 -2.466 11.728 1.00 93.25 139 SER A CA 1
ATOM 1009 C C . SER A 1 139 ? -12.208 -3.775 11.269 1.00 93.25 139 SER A C 1
ATOM 1011 O O . SER A 1 139 ? -11.776 -4.870 11.652 1.00 93.25 139 SER A O 1
ATOM 1013 N N . CYS A 1 140 ? -13.252 -3.668 10.446 1.00 94.94 140 CYS A N 1
ATOM 1014 C CA . CYS A 1 140 ? -14.063 -4.787 9.967 1.00 94.94 140 CYS A CA 1
ATOM 1015 C C . CYS A 1 140 ? -14.765 -4.464 8.639 1.00 94.94 140 CYS A C 1
ATOM 1017 O O . CYS A 1 140 ? -14.865 -3.308 8.241 1.00 94.94 140 CYS A O 1
ATOM 1019 N N . ALA A 1 141 ? -15.245 -5.499 7.950 1.00 95.94 141 ALA A N 1
ATOM 1020 C CA . ALA A 1 141 ? -15.941 -5.373 6.675 1.00 95.94 141 ALA A CA 1
ATOM 1021 C C . ALA A 1 141 ? -17.240 -6.186 6.665 1.00 95.94 141 ALA A C 1
ATOM 1023 O O . ALA A 1 141 ? -17.230 -7.375 7.000 1.00 95.94 141 ALA A O 1
ATOM 1024 N N . LEU A 1 142 ? -18.343 -5.565 6.255 1.00 95.94 142 LEU A N 1
ATOM 1025 C CA . LEU A 1 142 ? -19.629 -6.209 6.017 1.00 95.94 142 LEU A CA 1
ATOM 1026 C C . LEU A 1 142 ? -19.690 -6.721 4.576 1.00 95.94 142 LEU A C 1
ATOM 1028 O O . LEU A 1 142 ? -19.388 -5.986 3.633 1.00 95.94 142 LEU A O 1
ATOM 1032 N N . ARG A 1 143 ? -20.041 -8.000 4.418 1.00 93.56 143 ARG A N 1
ATOM 1033 C CA . ARG A 1 143 ? -20.204 -8.669 3.122 1.00 93.56 143 ARG A CA 1
ATOM 1034 C C . ARG A 1 143 ? -21.381 -9.626 3.159 1.00 93.56 143 ARG A C 1
ATOM 1036 O O . ARG A 1 143 ? -21.329 -10.622 3.881 1.00 93.56 143 ARG A O 1
ATOM 1043 N N . GLY A 1 144 ? -22.422 -9.351 2.381 1.00 89.69 144 GLY A N 1
ATOM 1044 C CA . GLY A 1 144 ? -23.606 -10.207 2.296 1.00 89.69 144 GLY A CA 1
ATOM 1045 C C . GLY A 1 144 ? -24.244 -10.445 3.668 1.00 89.69 144 GLY A C 1
ATOM 1046 O O . GLY A 1 144 ? -24.602 -11.574 3.991 1.00 89.69 144 GLY A O 1
ATOM 1047 N N . GLY A 1 145 ? -24.284 -9.411 4.516 1.00 90.62 145 GLY A N 1
ATOM 1048 C CA . GLY A 1 145 ? -24.811 -9.497 5.884 1.00 90.62 145 GLY A CA 1
ATOM 1049 C C . GLY A 1 145 ? -23.880 -10.152 6.915 1.00 90.62 145 GLY A C 1
ATOM 1050 O O . GLY A 1 145 ? -24.263 -10.296 8.075 1.00 90.62 145 GLY A O 1
ATOM 1051 N N . ARG A 1 146 ? -22.653 -10.541 6.541 1.00 94.25 146 ARG A N 1
ATOM 1052 C CA . ARG A 1 146 ? -21.667 -11.132 7.457 1.00 94.25 146 ARG A CA 1
ATOM 1053 C C . ARG A 1 146 ? -20.503 -10.182 7.719 1.00 94.25 146 ARG A C 1
ATOM 1055 O O . ARG A 1 146 ? -19.831 -9.739 6.792 1.00 94.25 146 ARG A O 1
ATOM 1062 N N . TRP A 1 147 ? -20.212 -9.947 8.997 1.00 95.12 147 TRP A N 1
ATOM 1063 C CA . TRP A 1 147 ? -19.011 -9.230 9.419 1.00 95.12 147 TRP A CA 1
ATOM 1064 C C . TRP A 1 147 ? -17.758 -10.098 9.266 1.00 95.12 147 TRP A C 1
ATOM 1066 O O . TRP A 1 147 ? -17.713 -11.259 9.685 1.00 95.12 147 TRP A O 1
ATOM 1076 N N . THR A 1 148 ? -16.721 -9.513 8.682 1.00 94.50 148 THR A N 1
ATOM 1077 C CA . THR A 1 148 ? -15.419 -10.130 8.424 1.00 94.50 148 THR A CA 1
ATOM 1078 C C . THR A 1 148 ? -14.295 -9.210 8.890 1.00 94.50 148 THR A C 1
ATOM 1080 O O . THR A 1 148 ? -14.490 -8.010 9.086 1.00 94.50 148 THR A O 1
ATOM 1083 N N . ARG A 1 149 ? -13.106 -9.775 9.114 1.00 91.00 149 ARG A N 1
ATOM 1084 C CA . ARG A 1 149 ? -11.890 -9.024 9.449 1.00 91.00 149 ARG A CA 1
ATOM 1085 C C . ARG A 1 149 ? -10.722 -9.558 8.625 1.00 91.00 149 ARG A C 1
ATOM 1087 O O . ARG A 1 149 ? -10.675 -10.772 8.400 1.00 91.00 149 ARG A O 1
ATOM 1094 N N . PRO A 1 150 ? -9.784 -8.699 8.198 1.00 88.19 150 PRO A N 1
ATOM 1095 C CA . PRO A 1 150 ? -8.604 -9.153 7.482 1.00 88.19 150 PRO A CA 1
ATOM 1096 C C . PRO A 1 150 ? -7.732 -10.020 8.393 1.00 88.19 150 PRO A C 1
ATOM 1098 O O . PRO A 1 150 ? -7.533 -9.715 9.571 1.00 88.19 150 PRO A O 1
ATOM 1101 N N . VAL A 1 151 ? -7.200 -11.102 7.830 1.00 89.94 151 VAL A N 1
ATOM 1102 C CA . VAL A 1 151 ? -6.235 -11.985 8.488 1.00 89.94 151 VAL A CA 1
ATOM 1103 C C . VAL A 1 151 ? -5.108 -12.311 7.523 1.00 89.94 151 VAL A C 1
ATOM 1105 O O . VAL A 1 151 ? -5.331 -12.475 6.324 1.00 89.94 151 VAL A O 1
ATOM 1108 N N . LEU A 1 152 ? -3.901 -12.442 8.056 1.00 90.38 152 LEU A N 1
ATOM 1109 C CA . LEU A 1 152 ? -2.778 -13.030 7.350 1.00 90.38 152 LEU A CA 1
ATOM 1110 C C . LEU A 1 152 ? -2.832 -14.546 7.504 1.00 90.38 152 LEU A C 1
ATOM 1112 O O . LEU A 1 152 ? -3.140 -15.080 8.573 1.00 90.38 152 LEU A O 1
ATOM 1116 N N . ARG A 1 153 ? -2.531 -15.232 6.407 1.00 89.31 153 ARG A N 1
ATOM 1117 C CA . ARG A 1 153 ? -2.398 -16.684 6.349 1.00 89.31 153 ARG A CA 1
ATOM 1118 C C . ARG A 1 153 ? -1.075 -17.024 5.695 1.00 89.31 153 ARG A C 1
ATOM 1120 O O . ARG A 1 153 ? -0.654 -16.339 4.763 1.00 89.31 153 ARG A O 1
ATOM 1127 N N . ARG A 1 154 ? -0.434 -18.085 6.177 1.00 87.94 154 ARG A N 1
ATOM 1128 C CA . ARG A 1 154 ? 0.721 -18.655 5.490 1.00 87.94 154 ARG A CA 1
ATOM 1129 C C . ARG A 1 154 ? 0.240 -19.349 4.223 1.00 87.94 154 ARG A C 1
ATOM 1131 O O . ARG A 1 154 ? -0.748 -20.078 4.248 1.00 87.94 154 ARG A O 1
ATOM 1138 N N . ILE A 1 155 ? 0.942 -19.105 3.126 1.00 84.94 155 ILE A N 1
ATOM 1139 C CA . ILE A 1 155 ? 0.704 -19.779 1.854 1.00 84.94 155 ILE A CA 1
ATOM 1140 C C . ILE A 1 155 ? 1.772 -20.862 1.729 1.00 84.94 155 ILE A C 1
ATOM 1142 O O . ILE A 1 155 ? 2.956 -20.590 1.930 1.00 84.94 155 ILE A O 1
ATOM 1146 N N . ALA A 1 156 ? 1.343 -22.095 1.463 1.00 77.94 156 ALA A N 1
ATOM 1147 C CA . ALA A 1 156 ? 2.263 -23.157 1.088 1.00 77.94 156 ALA A CA 1
ATOM 1148 C C . ALA A 1 156 ? 2.736 -22.885 -0.347 1.00 77.94 156 ALA A C 1
ATOM 1150 O O . ALA A 1 156 ? 1.870 -22.659 -1.195 1.00 77.94 156 ALA A O 1
ATOM 1151 N N . PRO A 1 157 ? 4.051 -22.905 -0.625 1.00 71.12 157 PRO A N 1
ATOM 1152 C CA . PRO A 1 157 ? 4.553 -22.599 -1.954 1.00 71.12 157 PRO A CA 1
ATOM 1153 C C . PRO A 1 157 ? 3.932 -23.522 -3.001 1.00 71.12 157 PRO A C 1
ATOM 1155 O O . PRO A 1 157 ? 3.954 -24.747 -2.830 1.00 71.12 157 PRO A O 1
ATOM 1158 N N . GLN A 1 158 ? 3.400 -22.955 -4.080 1.00 67.62 158 GLN A N 1
ATOM 1159 C CA . GLN A 1 158 ? 2.941 -23.721 -5.233 1.00 67.62 158 GLN A CA 1
ATOM 1160 C C . GLN A 1 158 ? 3.816 -23.375 -6.438 1.00 67.62 158 GLN A C 1
ATOM 1162 O O . GLN A 1 158 ? 3.679 -22.299 -7.020 1.00 67.62 158 GLN A O 1
ATOM 1167 N N . PRO A 1 159 ? 4.738 -24.267 -6.842 1.00 58.44 159 PRO A N 1
ATOM 1168 C CA . PRO A 1 159 ? 5.636 -23.962 -7.939 1.00 58.44 159 PRO A CA 1
ATOM 1169 C C . PRO A 1 159 ? 4.860 -23.894 -9.255 1.00 58.44 159 PRO A C 1
ATOM 1171 O O . PRO A 1 159 ? 4.346 -24.896 -9.750 1.00 58.44 159 PRO A O 1
ATOM 1174 N N . MET A 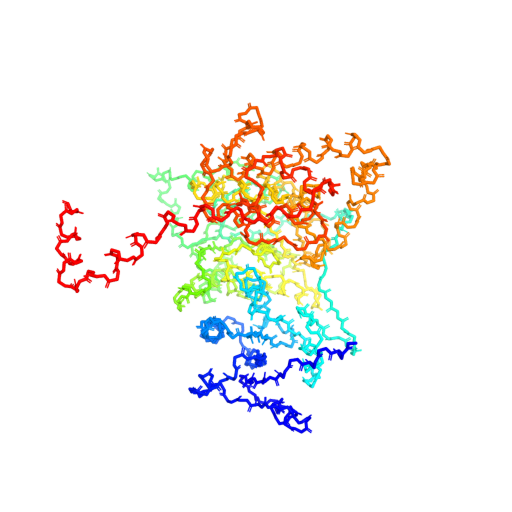1 160 ? 4.832 -22.712 -9.864 1.00 60.69 160 MET A N 1
ATOM 1175 C CA . MET A 1 160 ? 4.401 -22.555 -11.247 1.00 60.69 160 MET A CA 1
ATOM 1176 C C . MET A 1 160 ? 5.569 -22.876 -12.197 1.00 60.69 160 MET A C 1
ATOM 1178 O O . MET A 1 160 ? 6.685 -22.384 -12.017 1.00 60.69 160 MET A O 1
ATOM 1182 N N . LEU A 1 161 ? 5.316 -23.714 -13.209 1.00 57.03 161 LEU A N 1
ATOM 1183 C CA . LEU A 1 161 ? 6.345 -24.282 -14.101 1.00 57.03 161 LEU A CA 1
ATOM 1184 C C . LEU A 1 161 ? 6.658 -23.430 -15.348 1.00 57.03 161 LEU A C 1
ATOM 1186 O O . LEU A 1 161 ? 7.546 -23.781 -16.122 1.00 57.03 161 LEU A O 1
ATOM 1190 N N . ALA A 1 162 ? 5.943 -22.325 -15.577 1.00 67.75 162 ALA A N 1
ATOM 1191 C CA . ALA A 1 162 ? 6.121 -21.506 -16.776 1.00 67.75 162 ALA A CA 1
ATOM 1192 C C . ALA A 1 162 ? 7.309 -20.528 -16.651 1.00 67.75 162 ALA A C 1
ATOM 1194 O O . ALA A 1 162 ? 7.543 -19.978 -15.568 1.00 67.75 162 ALA A O 1
ATOM 1195 N N . PRO A 1 163 ? 8.037 -20.245 -17.750 1.00 72.50 163 PRO A N 1
ATOM 1196 C CA . PRO A 1 163 ? 9.081 -19.228 -17.750 1.00 72.50 163 PRO A CA 1
ATOM 1197 C C . PRO A 1 163 ? 8.505 -17.862 -17.357 1.00 72.50 163 PRO A C 1
ATOM 1199 O O . PRO A 1 163 ? 7.455 -17.439 -17.842 1.00 72.50 163 PRO A O 1
ATOM 1202 N N . LEU A 1 164 ? 9.201 -17.161 -16.457 1.00 82.50 164 LEU A N 1
ATOM 1203 C CA . LEU A 1 164 ? 8.739 -15.870 -15.935 1.00 82.50 164 LEU A CA 1
ATOM 1204 C C . LEU A 1 164 ? 8.777 -14.762 -16.993 1.00 82.50 164 LEU A C 1
ATOM 1206 O O . LEU A 1 164 ? 7.962 -13.842 -16.926 1.00 82.50 164 LEU A O 1
ATOM 1210 N N . TRP A 1 165 ? 9.704 -14.863 -17.948 1.00 90.06 165 TRP A N 1
ATOM 1211 C CA . TRP A 1 165 ? 10.040 -13.807 -18.898 1.00 90.06 165 TRP A CA 1
ATOM 1212 C C . TRP A 1 165 ? 10.034 -14.329 -20.330 1.00 90.06 165 TRP A C 1
ATOM 1214 O O . TRP A 1 165 ? 10.522 -15.423 -20.613 1.00 90.06 165 TRP A O 1
ATOM 1224 N N . ARG A 1 166 ? 9.526 -13.504 -21.242 1.00 90.62 166 ARG A N 1
ATOM 1225 C CA . ARG A 1 166 ? 9.598 -13.731 -22.683 1.00 90.62 166 ARG A CA 1
ATOM 1226 C C . ARG A 1 166 ? 10.927 -13.236 -23.243 1.00 90.62 166 ARG A C 1
ATOM 1228 O O . ARG A 1 166 ? 11.372 -12.144 -22.898 1.00 90.62 166 ARG A O 1
ATOM 1235 N N . ALA A 1 167 ? 11.527 -14.014 -24.141 1.00 90.31 167 ALA A N 1
ATOM 1236 C CA . ALA A 1 167 ? 12.768 -13.628 -24.811 1.00 90.31 167 ALA A CA 1
ATOM 1237 C C . ALA A 1 167 ? 12.561 -12.493 -25.831 1.00 90.31 167 ALA A C 1
ATOM 1239 O O . ALA A 1 167 ? 13.459 -11.683 -26.033 1.00 90.31 167 ALA A O 1
ATOM 1240 N N . ASP A 1 168 ? 11.373 -12.411 -26.437 1.00 93.31 168 ASP A N 1
ATOM 1241 C CA . ASP A 1 168 ? 10.995 -11.440 -27.471 1.00 93.31 168 ASP A CA 1
ATOM 1242 C C . ASP A 1 168 ? 10.348 -10.161 -26.909 1.00 93.31 168 ASP A C 1
ATOM 1244 O O . ASP A 1 168 ? 9.789 -9.366 -27.663 1.00 93.31 168 ASP A O 1
ATOM 1248 N N . ALA A 1 169 ? 10.399 -9.949 -25.591 1.00 96.12 169 ALA A N 1
ATOM 1249 C CA . ALA A 1 169 ? 9.745 -8.825 -24.931 1.00 96.12 169 ALA A CA 1
ATOM 1250 C C . ALA A 1 169 ? 10.670 -8.088 -23.958 1.00 96.12 169 ALA A C 1
ATOM 1252 O O . ALA A 1 169 ? 11.628 -8.635 -23.413 1.00 96.12 169 ALA A O 1
ATOM 1253 N N . SER A 1 170 ? 10.334 -6.825 -23.711 1.00 97.62 170 SER A N 1
ATOM 1254 C CA . SER A 1 170 ? 10.997 -5.976 -22.729 1.00 97.62 170 SER A CA 1
ATOM 1255 C C . SER A 1 170 ? 10.362 -6.102 -21.341 1.00 97.62 170 SER A C 1
ATOM 1257 O O . SER A 1 170 ? 9.134 -6.167 -21.203 1.00 97.62 170 SER A O 1
ATOM 1259 N N . CYS A 1 171 ? 11.201 -6.035 -20.306 1.00 98.00 171 CYS A N 1
ATOM 1260 C CA . CYS A 1 171 ? 10.791 -5.788 -18.926 1.00 98.00 171 CYS A CA 1
ATOM 1261 C C . CYS A 1 171 ? 11.054 -4.321 -18.563 1.00 98.00 171 CYS A C 1
ATOM 1263 O O . CYS A 1 171 ? 12.190 -3.858 -18.657 1.00 98.00 171 CYS A O 1
ATOM 1265 N N . LEU A 1 172 ? 10.028 -3.590 -18.129 1.00 98.06 172 LEU A N 1
ATOM 1266 C CA . LEU A 1 172 ? 10.143 -2.225 -17.612 1.00 98.06 172 LEU A CA 1
ATOM 1267 C C . LEU A 1 172 ? 10.319 -2.247 -16.091 1.00 98.06 172 LEU A C 1
ATOM 1269 O O . LEU A 1 172 ? 9.474 -2.773 -15.375 1.00 98.06 172 LEU A O 1
ATOM 1273 N N . LEU A 1 173 ? 11.390 -1.636 -15.592 1.00 97.88 173 LEU A N 1
ATOM 1274 C CA . LEU A 1 173 ? 11.668 -1.461 -14.170 1.00 97.88 173 LEU A CA 1
ATOM 1275 C C . LEU A 1 173 ? 11.633 0.029 -13.811 1.00 97.88 173 LEU A C 1
ATOM 1277 O O . LEU A 1 173 ? 12.566 0.775 -14.133 1.00 97.88 173 LEU A O 1
ATOM 1281 N N . THR A 1 174 ? 10.582 0.471 -13.117 1.00 96.94 174 THR A N 1
ATOM 1282 C CA . THR A 1 174 ? 10.517 1.848 -12.598 1.00 96.94 174 THR A CA 1
ATOM 1283 C C . THR A 1 174 ? 11.288 1.968 -11.289 1.00 96.94 174 THR A C 1
ATOM 1285 O O . THR A 1 174 ? 11.339 1.030 -10.496 1.00 96.94 174 THR A O 1
ATOM 1288 N N . GLY A 1 175 ? 11.936 3.115 -11.068 1.00 90.50 175 GLY A N 1
ATOM 1289 C CA . GLY A 1 175 ? 12.834 3.283 -9.923 1.00 90.50 175 GLY A CA 1
ATOM 1290 C C . GLY A 1 175 ? 14.100 2.422 -10.024 1.00 90.50 175 GLY A C 1
ATOM 1291 O O . GLY A 1 175 ? 14.792 2.233 -9.027 1.00 90.50 175 GLY A O 1
ATOM 1292 N N . GLY A 1 176 ? 14.430 1.908 -11.217 1.00 85.88 176 GLY A N 1
ATOM 1293 C CA . GLY A 1 176 ? 15.492 0.912 -11.405 1.00 85.88 176 GLY A CA 1
ATOM 1294 C C . GLY A 1 176 ? 16.914 1.410 -11.132 1.00 85.88 176 GLY A C 1
ATOM 1295 O O . GLY A 1 176 ? 17.823 0.603 -10.975 1.00 85.88 176 GLY A O 1
ATOM 1296 N N . LEU A 1 177 ? 17.112 2.726 -11.012 1.00 82.88 177 LEU A N 1
ATOM 1297 C CA . LEU A 1 177 ? 18.388 3.314 -10.584 1.00 82.88 177 LEU A CA 1
ATOM 1298 C C . LEU A 1 177 ? 18.465 3.596 -9.078 1.00 82.88 177 LEU A C 1
ATOM 1300 O O . LEU A 1 177 ? 19.528 3.985 -8.591 1.00 82.88 177 LEU A O 1
ATOM 1304 N N . GLY A 1 178 ? 17.370 3.401 -8.338 1.00 84.00 178 GLY A N 1
ATOM 1305 C CA . GLY A 1 178 ? 17.352 3.476 -6.879 1.00 84.00 178 GLY A CA 1
ATOM 1306 C C . GLY A 1 178 ? 18.079 2.299 -6.226 1.00 84.00 178 GLY A C 1
ATOM 1307 O O . GLY A 1 178 ? 18.493 1.352 -6.894 1.00 84.00 178 GLY A O 1
ATOM 1308 N N . ASP A 1 179 ? 18.228 2.338 -4.903 1.00 80.44 179 ASP A N 1
ATOM 1309 C CA . ASP A 1 179 ? 18.980 1.313 -4.168 1.00 80.44 179 ASP A CA 1
ATOM 1310 C C . ASP A 1 179 ? 18.417 -0.099 -4.364 1.00 80.44 179 ASP A C 1
ATOM 1312 O O . ASP A 1 179 ? 19.164 -1.008 -4.721 1.00 80.44 179 ASP A O 1
ATOM 1316 N N . VAL A 1 180 ? 17.104 -0.282 -4.193 1.00 83.81 180 VAL A N 1
ATOM 1317 C CA . VAL A 1 180 ? 16.435 -1.570 -4.447 1.00 83.81 180 VAL A CA 1
ATOM 1318 C C . VAL A 1 180 ? 16.433 -1.887 -5.944 1.00 83.81 180 VAL A C 1
ATOM 1320 O O . VAL A 1 180 ? 16.786 -2.995 -6.343 1.00 83.81 180 VAL A O 1
ATOM 1323 N N . GLY A 1 181 ? 16.119 -0.891 -6.778 1.00 89.25 181 GLY A N 1
ATOM 1324 C CA . GLY A 1 181 ? 16.032 -1.036 -8.229 1.00 89.25 181 GLY A CA 1
ATOM 1325 C C . GLY A 1 181 ? 17.292 -1.625 -8.866 1.00 89.25 181 GLY A C 1
ATOM 1326 O O . GLY A 1 181 ? 17.181 -2.537 -9.679 1.00 89.25 181 GLY A O 1
ATOM 1327 N N . ARG A 1 182 ? 18.491 -1.196 -8.447 1.00 88.44 182 ARG A N 1
ATOM 1328 C CA . ARG A 1 182 ? 19.753 -1.721 -9.003 1.00 88.44 182 ARG A CA 1
ATOM 1329 C C . ARG A 1 182 ? 19.956 -3.210 -8.712 1.00 88.44 182 ARG A C 1
ATOM 1331 O O . ARG A 1 182 ? 20.409 -3.943 -9.588 1.00 88.44 182 ARG A O 1
ATOM 1338 N N . HIS A 1 183 ? 19.591 -3.667 -7.513 1.00 87.94 183 HIS A N 1
ATOM 1339 C CA . HIS A 1 183 ? 19.667 -5.087 -7.153 1.00 87.94 183 HIS A CA 1
ATOM 1340 C C . HIS A 1 183 ? 18.652 -5.913 -7.951 1.00 87.94 183 HIS A C 1
ATOM 1342 O O . HIS A 1 183 ? 18.994 -6.972 -8.473 1.00 87.94 183 HIS A O 1
ATOM 1348 N N . VAL A 1 184 ? 17.427 -5.398 -8.101 1.00 91.56 184 VAL A N 1
ATOM 1349 C CA . VAL A 1 184 ? 16.377 -6.040 -8.905 1.00 91.56 184 VAL A CA 1
ATOM 1350 C C . VAL A 1 184 ? 16.780 -6.107 -10.380 1.00 91.56 184 VAL A C 1
ATOM 1352 O O . VAL A 1 184 ? 16.610 -7.150 -10.999 1.00 91.56 184 VAL A O 1
ATOM 1355 N N . ALA A 1 185 ? 17.373 -5.050 -10.940 1.00 93.94 185 ALA A N 1
ATOM 1356 C CA . ALA A 1 185 ? 17.856 -5.031 -12.321 1.00 93.94 185 ALA A CA 1
ATOM 1357 C C . ALA A 1 185 ? 18.913 -6.116 -12.580 1.00 93.94 185 ALA A C 1
ATOM 1359 O O . ALA A 1 185 ? 18.791 -6.872 -13.542 1.00 93.94 185 ALA A O 1
ATOM 1360 N N . GLY A 1 186 ? 19.913 -6.231 -11.696 1.00 92.38 186 GLY A N 1
ATOM 1361 C CA . GLY A 1 186 ? 20.927 -7.290 -11.771 1.00 92.38 186 GLY A CA 1
ATOM 1362 C C . GLY A 1 186 ? 20.319 -8.683 -11.684 1.00 92.38 186 GLY A C 1
ATOM 1363 O O . GLY A 1 186 ? 20.631 -9.557 -12.490 1.00 92.38 186 GLY A O 1
ATOM 1364 N N . TRP A 1 187 ? 19.385 -8.868 -10.753 1.00 91.69 187 TRP A N 1
ATOM 1365 C CA . TRP A 1 187 ? 18.674 -10.128 -10.602 1.00 91.69 187 TRP A CA 1
ATOM 1366 C C . TRP A 1 187 ? 17.852 -10.495 -11.843 1.00 91.69 187 TRP A C 1
ATOM 1368 O O . TRP A 1 187 ? 17.939 -11.628 -12.304 1.00 91.69 187 TRP A O 1
ATOM 1378 N N . LEU A 1 188 ? 17.118 -9.550 -12.439 1.00 94.06 188 LEU A N 1
ATOM 1379 C CA . LEU A 1 188 ? 16.333 -9.786 -13.657 1.00 94.06 188 LEU A CA 1
ATOM 1380 C C . LEU A 1 188 ? 17.203 -10.287 -14.814 1.00 94.06 188 LEU A C 1
ATOM 1382 O O . LEU A 1 188 ? 16.837 -11.254 -15.484 1.00 94.06 188 LEU A O 1
ATOM 1386 N N . VAL A 1 189 ? 18.366 -9.667 -15.028 1.00 95.06 189 VAL A N 1
ATOM 1387 C CA . VAL A 1 189 ? 19.310 -10.088 -16.076 1.00 95.06 189 VAL A CA 1
ATOM 1388 C C . VAL A 1 189 ? 19.837 -11.500 -15.808 1.00 95.06 189 VAL A C 1
ATOM 1390 O O . VAL A 1 189 ? 19.856 -12.333 -16.722 1.00 95.06 189 VAL A O 1
ATOM 1393 N N . ALA A 1 190 ? 20.166 -11.808 -14.549 1.00 91.69 190 ALA A N 1
ATOM 1394 C CA . ALA A 1 190 ? 20.560 -13.151 -14.127 1.00 91.69 190 ALA A CA 1
ATOM 1395 C C . ALA A 1 190 ? 19.432 -14.190 -14.302 1.00 91.69 190 ALA A C 1
ATOM 1397 O O . ALA A 1 190 ? 19.714 -15.349 -14.593 1.00 91.69 190 ALA A O 1
ATOM 1398 N N . GLN A 1 191 ? 18.161 -13.786 -14.191 1.00 90.31 191 GLN A N 1
ATOM 1399 C CA . GLN A 1 191 ? 16.989 -14.636 -14.453 1.00 90.31 191 GLN A CA 1
ATOM 1400 C C . GLN A 1 191 ? 16.621 -14.762 -15.943 1.00 90.31 191 GLN A C 1
ATOM 1402 O O . GLN A 1 191 ? 15.601 -15.365 -16.271 1.00 90.31 191 GLN A O 1
ATOM 1407 N N . GLY A 1 192 ? 17.422 -14.206 -16.855 1.00 91.62 192 GLY A N 1
ATOM 1408 C CA . GLY A 1 192 ? 17.220 -14.369 -18.296 1.00 91.62 192 GLY A CA 1
ATOM 1409 C C . GLY A 1 192 ? 16.539 -13.194 -18.998 1.00 91.62 192 GLY A C 1
ATOM 1410 O O . GLY A 1 192 ? 16.325 -13.272 -20.205 1.00 91.62 192 GLY A O 1
ATOM 1411 N N . VAL A 1 193 ? 16.244 -12.085 -18.310 1.00 95.56 193 VAL A N 1
ATOM 1412 C CA . VAL A 1 193 ? 15.780 -10.867 -18.992 1.00 95.56 193 VAL A CA 1
ATOM 1413 C C . VAL A 1 193 ? 16.912 -10.327 -19.866 1.00 95.56 193 VAL A C 1
ATOM 1415 O O . VAL A 1 193 ? 18.013 -10.054 -19.384 1.00 95.56 193 VAL A O 1
ATOM 1418 N N . ARG A 1 194 ? 16.651 -10.183 -21.169 1.00 95.56 194 ARG A N 1
ATOM 1419 C CA . ARG A 1 194 ? 17.623 -9.649 -22.140 1.00 95.56 194 ARG A CA 1
ATOM 1420 C C . ARG A 1 194 ? 17.284 -8.251 -22.628 1.00 95.56 194 ARG A C 1
ATOM 1422 O O . ARG A 1 194 ? 18.198 -7.503 -22.938 1.00 95.56 194 ARG A O 1
ATOM 1429 N N . HIS A 1 195 ? 16.014 -7.859 -22.625 1.00 97.50 195 HIS A N 1
ATOM 1430 C CA . HIS A 1 195 ? 15.590 -6.499 -22.952 1.00 97.50 195 HIS A CA 1
ATOM 1431 C C . HIS A 1 195 ? 15.060 -5.820 -21.688 1.00 97.50 195 HIS A C 1
ATOM 1433 O O . HIS A 1 195 ? 13.955 -6.110 -21.226 1.00 97.50 195 HIS A O 1
ATOM 1439 N N . LEU A 1 196 ? 15.866 -4.940 -21.094 1.00 97.56 196 LEU A N 1
ATOM 1440 C CA . LEU A 1 196 ? 15.534 -4.259 -19.844 1.00 97.56 196 LEU A CA 1
ATOM 1441 C C . LEU A 1 196 ? 15.366 -2.761 -20.094 1.00 97.56 196 LEU A C 1
ATOM 1443 O O . LEU A 1 196 ? 16.307 -2.076 -20.488 1.00 97.56 196 LEU A O 1
ATOM 1447 N N . VAL A 1 197 ? 14.182 -2.230 -19.816 1.00 97.44 197 VAL A N 1
ATOM 1448 C CA . VAL A 1 197 ? 13.942 -0.787 -19.779 1.00 97.44 197 VAL A CA 1
ATOM 1449 C C . VAL A 1 197 ? 14.032 -0.331 -18.329 1.00 97.44 197 VAL A C 1
ATOM 1451 O O . VAL A 1 197 ? 13.207 -0.707 -17.503 1.00 97.44 197 VAL A O 1
ATOM 1454 N N . VAL A 1 198 ? 15.020 0.495 -18.007 1.00 95.69 198 VAL A N 1
ATOM 1455 C CA . VAL A 1 198 ? 15.165 1.115 -16.688 1.00 95.69 198 VAL A CA 1
ATOM 1456 C C . VAL A 1 198 ? 14.603 2.527 -16.746 1.00 95.69 198 VAL A C 1
ATOM 1458 O O . VAL A 1 198 ? 15.058 3.341 -17.546 1.00 95.69 198 VAL A O 1
ATOM 1461 N N . GLN A 1 199 ? 13.641 2.834 -15.882 1.00 94.88 199 GLN A N 1
ATOM 1462 C CA . GLN A 1 199 ? 13.005 4.147 -15.831 1.00 94.88 199 GLN A CA 1
ATOM 1463 C C . GLN A 1 199 ? 13.327 4.879 -14.522 1.00 94.88 199 GLN A C 1
ATOM 1465 O O . GLN A 1 199 ? 13.232 4.311 -13.427 1.00 94.88 199 GLN A O 1
ATOM 1470 N N . GLY A 1 200 ? 13.666 6.161 -14.634 1.00 91.69 200 GLY A N 1
ATOM 1471 C CA . GLY A 1 200 ? 13.873 7.089 -13.521 1.00 91.69 200 GLY A CA 1
ATOM 1472 C C . GLY A 1 200 ? 13.623 8.534 -13.954 1.00 91.69 200 GLY A C 1
ATOM 1473 O O . GLY A 1 200 ? 13.301 8.779 -15.106 1.00 91.69 200 GLY A O 1
ATOM 1474 N N . ARG A 1 201 ? 13.764 9.506 -13.045 1.00 90.50 201 ARG A N 1
ATOM 1475 C CA . ARG A 1 201 ? 13.552 10.937 -13.365 1.00 90.50 201 ARG A CA 1
ATOM 1476 C C . ARG A 1 201 ? 14.819 11.635 -13.857 1.00 90.50 201 ARG A C 1
ATOM 1478 O O . ARG A 1 201 ? 14.751 12.526 -14.690 1.00 90.50 201 ARG A O 1
ATOM 1485 N N . THR A 1 202 ? 15.975 11.236 -13.333 1.00 88.81 202 THR A N 1
ATOM 1486 C CA . THR A 1 202 ? 17.256 11.893 -13.608 1.00 88.81 202 THR A CA 1
ATOM 1487 C C . THR A 1 202 ? 17.687 11.641 -15.052 1.00 88.81 202 THR A C 1
ATOM 1489 O O . THR A 1 202 ? 17.824 10.476 -15.423 1.00 88.81 202 TH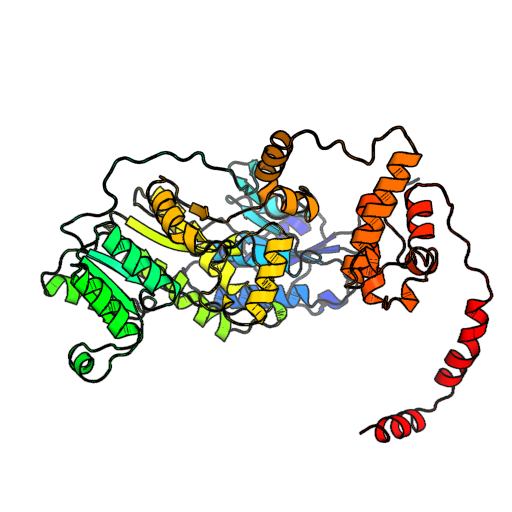R A O 1
ATOM 1492 N N . PRO A 1 203 ? 17.930 12.670 -15.877 1.00 89.06 203 PRO A N 1
ATOM 1493 C CA . PRO A 1 203 ? 18.503 12.475 -17.204 1.00 89.06 203 PRO A CA 1
ATOM 1494 C C . PRO A 1 203 ? 19.850 11.749 -17.127 1.00 89.06 203 PRO A C 1
ATOM 1496 O O . PRO A 1 203 ? 20.689 12.070 -16.289 1.00 89.06 203 PRO A O 1
ATOM 1499 N N . LEU A 1 204 ? 20.050 10.760 -17.999 1.00 86.06 204 LEU A N 1
ATOM 1500 C CA . LEU A 1 204 ? 21.287 9.977 -18.066 1.00 86.06 204 LEU A CA 1
ATOM 1501 C C . LEU A 1 204 ? 21.679 9.748 -19.537 1.00 86.06 204 LEU A C 1
ATOM 1503 O O . LEU A 1 204 ? 21.537 8.636 -20.053 1.00 86.06 204 LEU A O 1
ATOM 1507 N N . PRO A 1 205 ? 22.098 10.808 -20.247 1.00 85.06 205 PRO A N 1
ATOM 1508 C CA . PRO A 1 205 ? 22.327 10.759 -21.687 1.00 85.06 205 PRO A CA 1
ATOM 1509 C C . PRO A 1 205 ? 23.599 9.947 -21.994 1.00 85.06 205 PRO A C 1
ATOM 1511 O O . PRO A 1 205 ? 24.641 10.124 -21.362 1.00 85.06 205 PRO A O 1
ATOM 1514 N N . ARG A 1 206 ? 23.479 8.962 -22.898 1.00 84.62 206 ARG A N 1
ATOM 1515 C CA . ARG A 1 206 ? 24.508 7.927 -23.136 1.00 84.62 206 ARG A CA 1
ATOM 1516 C C . ARG A 1 206 ? 25.813 8.465 -23.723 1.00 84.62 206 ARG A C 1
ATOM 1518 O O . ARG A 1 206 ? 26.869 7.897 -23.460 1.00 84.62 206 ARG A O 1
ATOM 1525 N N . ASP A 1 207 ? 25.743 9.541 -24.493 1.00 84.38 207 ASP A N 1
ATOM 1526 C CA . ASP A 1 207 ? 26.881 10.254 -25.085 1.00 84.38 207 ASP A CA 1
ATOM 1527 C C . ASP A 1 207 ? 27.855 10.806 -24.029 1.00 84.38 207 ASP A C 1
ATOM 1529 O O . ASP A 1 207 ? 29.056 10.886 -24.276 1.00 84.38 207 ASP A O 1
ATOM 1533 N N . GLN A 1 208 ? 27.379 11.088 -22.813 1.00 84.19 208 GLN A N 1
ATOM 1534 C CA . GLN A 1 208 ? 28.201 11.618 -21.715 1.00 84.19 208 GLN A CA 1
ATOM 1535 C C . GLN A 1 208 ? 28.894 10.529 -20.876 1.00 84.19 208 GLN A C 1
ATOM 1537 O O . GLN A 1 208 ? 29.669 10.820 -19.965 1.00 84.19 208 GLN A O 1
ATOM 1542 N N . TRP A 1 209 ? 28.646 9.246 -21.154 1.00 85.94 209 TRP A N 1
ATOM 1543 C CA . TRP A 1 209 ? 29.146 8.150 -20.309 1.00 85.94 209 TRP A CA 1
ATOM 1544 C C . TRP A 1 209 ? 30.639 7.873 -20.494 1.00 85.94 209 TRP A C 1
ATOM 1546 O O . TRP A 1 209 ? 31.230 7.145 -19.698 1.00 85.94 209 TRP A O 1
ATOM 1556 N N . ALA A 1 210 ? 31.250 8.411 -21.551 1.00 77.00 210 ALA A N 1
ATOM 1557 C CA . ALA A 1 210 ? 32.690 8.320 -21.765 1.00 77.00 210 ALA A CA 1
ATOM 1558 C C . ALA A 1 210 ? 33.480 9.148 -20.735 1.00 77.00 210 ALA A C 1
ATOM 1560 O O . ALA A 1 210 ? 34.570 8.743 -20.343 1.00 77.00 210 ALA A O 1
ATOM 1561 N N . THR A 1 211 ? 32.918 10.267 -20.268 1.00 74.00 211 THR A N 1
ATOM 1562 C CA . THR A 1 211 ? 33.588 11.228 -19.377 1.00 74.00 211 THR A CA 1
ATOM 1563 C C . THR A 1 211 ? 33.048 11.209 -17.944 1.00 74.00 211 THR A C 1
ATOM 1565 O O . THR A 1 211 ? 33.763 11.606 -17.027 1.00 74.00 211 THR A O 1
ATOM 1568 N N . ALA A 1 212 ? 31.830 10.699 -17.715 1.00 68.81 212 ALA A N 1
ATOM 1569 C CA . ALA A 1 212 ? 31.201 10.618 -16.394 1.00 68.81 212 ALA A CA 1
ATOM 1570 C C . ALA A 1 212 ? 30.837 9.171 -15.996 1.00 68.81 212 ALA A C 1
ATOM 1572 O O . ALA A 1 212 ? 29.712 8.704 -16.184 1.00 68.81 212 ALA A O 1
ATOM 1573 N N . LEU A 1 213 ? 31.785 8.460 -15.376 1.00 72.75 213 LEU A N 1
ATOM 1574 C CA . LEU A 1 213 ? 31.589 7.117 -14.804 1.00 72.75 213 LEU A CA 1
ATOM 1575 C C . LEU A 1 213 ? 30.943 7.181 -13.412 1.00 72.75 213 LEU A C 1
ATOM 1577 O O . LEU A 1 213 ? 31.533 6.791 -12.405 1.00 72.75 213 LEU A O 1
ATOM 1581 N N . THR A 1 214 ? 29.710 7.680 -13.342 1.00 84.19 214 THR A N 1
ATOM 1582 C CA . THR A 1 214 ? 28.944 7.644 -12.087 1.00 84.19 214 THR A CA 1
ATOM 1583 C C . THR A 1 214 ? 28.623 6.192 -11.688 1.00 84.19 214 THR A C 1
ATOM 1585 O O . THR A 1 214 ? 28.527 5.324 -12.563 1.00 84.19 214 THR A O 1
ATOM 1588 N N . PRO A 1 215 ? 28.376 5.893 -10.395 1.00 82.81 215 PRO A N 1
ATOM 1589 C CA . PRO A 1 215 ? 27.976 4.548 -9.957 1.00 82.81 215 PRO A CA 1
ATOM 1590 C C . PRO A 1 215 ? 26.746 4.001 -10.699 1.00 82.81 215 PRO A C 1
ATOM 1592 O O . PRO A 1 215 ? 26.602 2.799 -10.904 1.00 82.81 215 PRO A O 1
ATOM 1595 N N . VAL A 1 216 ? 25.861 4.898 -11.134 1.00 82.88 216 VAL A N 1
ATOM 1596 C CA . VAL A 1 216 ? 24.667 4.586 -11.923 1.00 82.88 216 VAL A CA 1
ATOM 1597 C C . VAL A 1 216 ? 25.039 4.106 -13.330 1.00 82.88 216 VAL A C 1
ATOM 1599 O O . VAL A 1 216 ? 24.535 3.077 -13.776 1.00 82.88 216 VAL A O 1
ATOM 1602 N N . VAL A 1 217 ? 25.952 4.805 -14.013 1.00 87.56 217 VAL A N 1
ATOM 1603 C CA . VAL A 1 217 ? 26.468 4.402 -15.335 1.00 87.56 217 VAL A CA 1
ATOM 1604 C C . VAL A 1 217 ? 27.203 3.065 -15.245 1.00 87.56 217 VAL A C 1
ATOM 1606 O O . VAL A 1 217 ? 26.995 2.190 -16.084 1.00 87.56 217 VAL A O 1
ATOM 1609 N N . GLN A 1 218 ? 28.019 2.875 -14.204 1.00 88.00 218 GLN A N 1
ATOM 1610 C CA . GLN A 1 218 ? 28.713 1.609 -13.952 1.00 88.00 218 GLN A CA 1
ATOM 1611 C C . GLN A 1 218 ? 27.728 0.452 -13.753 1.00 88.00 218 GLN A C 1
ATOM 1613 O O . GLN A 1 218 ? 27.925 -0.616 -14.328 1.00 88.00 218 GLN A O 1
ATOM 1618 N N . ALA A 1 219 ? 26.644 0.672 -13.001 1.00 87.38 219 ALA A N 1
ATOM 1619 C CA . ALA A 1 219 ? 25.608 -0.336 -12.808 1.00 87.38 219 ALA A CA 1
ATOM 1620 C C . ALA A 1 219 ? 24.947 -0.732 -14.135 1.00 87.38 219 ALA A C 1
ATOM 1622 O O . ALA A 1 219 ? 24.802 -1.921 -14.398 1.00 87.38 219 ALA A O 1
ATOM 1623 N N . VAL A 1 220 ? 24.604 0.229 -15.002 1.00 90.56 220 VAL A N 1
ATOM 1624 C CA . VAL A 1 220 ? 24.022 -0.093 -16.317 1.00 90.56 220 VAL A CA 1
ATOM 1625 C C . VAL A 1 220 ? 25.016 -0.853 -17.199 1.00 90.56 220 VAL A C 1
ATOM 1627 O O . VAL A 1 220 ? 24.654 -1.889 -17.751 1.00 90.56 220 VAL A O 1
ATOM 1630 N N . ARG A 1 221 ? 26.281 -0.419 -17.269 1.00 90.88 221 ARG A N 1
ATOM 1631 C CA . ARG A 1 221 ? 27.322 -1.133 -18.031 1.00 90.88 221 ARG A CA 1
ATOM 1632 C C . ARG A 1 221 ? 27.555 -2.556 -17.524 1.00 90.88 221 ARG A C 1
ATOM 1634 O O . ARG A 1 221 ? 27.799 -3.452 -18.323 1.00 90.88 221 ARG A O 1
ATOM 1641 N N . ALA A 1 222 ? 27.456 -2.785 -16.215 1.00 92.06 222 ALA A N 1
ATOM 1642 C CA . ALA A 1 222 ? 27.582 -4.121 -15.638 1.00 92.06 222 ALA A CA 1
ATOM 1643 C C . ALA A 1 222 ? 26.436 -5.058 -16.059 1.00 92.06 222 ALA A C 1
ATOM 1645 O O . ALA A 1 222 ? 26.660 -6.258 -16.204 1.00 92.06 222 ALA A O 1
ATOM 1646 N N . LEU A 1 223 ? 25.226 -4.530 -16.272 1.00 94.25 223 LEU A N 1
ATOM 1647 C CA . LEU A 1 223 ? 24.100 -5.292 -16.828 1.00 94.25 223 LEU A CA 1
ATOM 1648 C C . LEU A 1 223 ? 24.322 -5.600 -18.315 1.00 94.25 223 LEU A C 1
ATOM 1650 O O . LEU A 1 223 ? 24.056 -6.713 -18.764 1.00 94.25 223 LEU A O 1
ATOM 1654 N N . GLU A 1 224 ? 24.851 -4.638 -19.072 1.00 94.75 224 GLU A N 1
ATOM 1655 C CA . GLU A 1 224 ? 25.179 -4.817 -20.492 1.00 94.75 224 GLU A CA 1
ATOM 1656 C C . GLU A 1 224 ? 26.296 -5.842 -20.703 1.00 94.75 224 GLU A C 1
ATOM 1658 O O . GLU A 1 224 ? 26.190 -6.699 -21.577 1.00 94.75 224 GLU A O 1
ATOM 1663 N N . ALA A 1 225 ? 27.321 -5.828 -19.849 1.00 94.75 225 ALA A N 1
ATOM 1664 C CA . ALA A 1 225 ? 28.396 -6.819 -19.853 1.00 94.75 225 ALA A CA 1
ATOM 1665 C C . ALA A 1 225 ? 27.900 -8.250 -19.563 1.00 94.75 225 ALA A C 1
ATOM 1667 O O . ALA A 1 225 ? 28.553 -9.214 -19.947 1.00 94.75 225 ALA A O 1
ATOM 1668 N N . GLN A 1 226 ? 26.734 -8.398 -18.925 1.00 94.62 226 GLN A N 1
ATOM 1669 C CA . GLN A 1 226 ? 26.053 -9.683 -18.716 1.00 94.62 226 GLN A CA 1
ATOM 1670 C C . GLN A 1 226 ? 25.145 -10.082 -19.897 1.00 94.62 226 GLN A C 1
ATOM 1672 O O . GLN A 1 226 ? 24.421 -11.075 -19.815 1.00 94.62 226 GLN A O 1
ATOM 1677 N N . GLY A 1 227 ? 25.169 -9.324 -20.997 1.00 93.81 227 GLY A N 1
ATOM 1678 C CA . GLY A 1 227 ? 24.430 -9.619 -22.225 1.00 93.81 227 GLY A CA 1
ATOM 1679 C C . GLY A 1 227 ? 23.010 -9.052 -22.276 1.00 93.81 227 GLY A C 1
ATOM 1680 O O . GLY A 1 227 ? 22.220 -9.487 -23.113 1.00 93.81 227 GLY A O 1
ATOM 1681 N N . ALA A 1 228 ? 22.651 -8.108 -21.399 1.00 96.69 228 ALA A N 1
ATOM 1682 C CA . ALA A 1 228 ? 21.364 -7.419 -21.475 1.00 96.69 228 ALA A CA 1
ATOM 1683 C C . ALA A 1 228 ? 21.434 -6.148 -22.333 1.00 96.69 228 ALA A C 1
ATOM 1685 O O . ALA A 1 228 ? 22.318 -5.310 -22.183 1.00 96.69 228 ALA A O 1
ATOM 1686 N N . HIS A 1 229 ? 20.428 -5.935 -23.171 1.00 95.50 229 HIS A N 1
ATOM 1687 C CA . HIS A 1 229 ? 20.163 -4.656 -23.812 1.00 95.50 229 HIS A CA 1
ATOM 1688 C C . HIS A 1 229 ? 19.398 -3.758 -22.839 1.00 95.50 229 HIS A C 1
ATOM 1690 O O . HIS A 1 229 ? 18.196 -3.942 -22.623 1.00 95.50 229 HIS A O 1
ATOM 1696 N N . VAL A 1 230 ? 20.092 -2.781 -22.250 1.00 95.25 230 VAL A N 1
ATOM 1697 C CA . VAL A 1 230 ? 19.487 -1.853 -21.288 1.00 95.25 230 VAL A CA 1
ATOM 1698 C C . VAL A 1 230 ? 19.093 -0.547 -21.974 1.00 95.25 230 VAL A C 1
ATOM 1700 O O . VAL A 1 230 ? 19.933 0.176 -22.500 1.00 95.25 230 VAL A O 1
ATOM 1703 N N . ALA A 1 231 ? 17.817 -0.182 -21.945 1.00 93.44 231 ALA A N 1
ATOM 1704 C CA . ALA A 1 231 ? 17.354 1.141 -22.354 1.00 93.44 231 ALA A CA 1
ATOM 1705 C C . ALA A 1 231 ? 17.053 1.976 -21.109 1.00 93.44 231 ALA A C 1
ATOM 1707 O O . ALA A 1 231 ? 16.252 1.563 -20.278 1.00 93.44 231 ALA A O 1
ATOM 1708 N N . TYR A 1 232 ? 17.662 3.155 -20.981 1.00 92.44 232 TYR A N 1
ATOM 1709 C CA . TYR A 1 232 ? 17.299 4.088 -19.919 1.00 92.44 232 TYR A CA 1
ATOM 1710 C C . TYR A 1 232 ? 16.252 5.095 -20.405 1.00 92.44 232 TYR A C 1
ATOM 1712 O O . TYR A 1 232 ? 16.396 5.664 -21.489 1.00 92.44 232 TYR A O 1
ATOM 1720 N N . ALA A 1 233 ? 15.219 5.322 -19.597 1.00 93.12 233 ALA A N 1
ATOM 1721 C CA . ALA A 1 233 ? 14.158 6.286 -19.847 1.00 93.12 233 ALA A CA 1
ATOM 1722 C C . ALA A 1 233 ? 14.076 7.295 -18.691 1.00 93.12 233 ALA A C 1
ATOM 1724 O O . ALA A 1 233 ? 13.707 6.940 -17.571 1.00 93.12 233 ALA A O 1
ATOM 1725 N N . ALA A 1 234 ? 14.405 8.558 -18.978 1.00 94.00 234 ALA A N 1
ATOM 1726 C CA . ALA A 1 234 ? 14.201 9.677 -18.062 1.00 94.00 234 ALA A CA 1
ATOM 1727 C C . ALA A 1 234 ? 12.735 10.143 -18.148 1.00 94.00 234 ALA A C 1
ATOM 1729 O O . ALA A 1 234 ? 12.392 10.975 -18.984 1.00 94.00 234 ALA A O 1
ATOM 1730 N N . VAL A 1 235 ? 11.860 9.521 -17.360 1.00 94.88 235 VAL A N 1
ATOM 1731 C CA . VAL A 1 235 ? 10.405 9.720 -17.374 1.00 94.88 235 VAL A CA 1
ATOM 1732 C C . VAL A 1 235 ? 9.889 9.654 -15.942 1.00 94.88 235 VAL A C 1
ATOM 1734 O O . VAL A 1 235 ? 10.115 8.658 -15.244 1.00 94.88 235 VAL A O 1
ATOM 1737 N N . ASP A 1 236 ? 9.159 10.681 -15.510 1.00 94.75 236 ASP A N 1
ATOM 1738 C CA . ASP A 1 236 ? 8.359 10.574 -14.293 1.00 94.75 236 ASP A CA 1
ATOM 1739 C C . ASP A 1 236 ? 7.156 9.663 -14.559 1.00 94.75 236 ASP A C 1
ATOM 1741 O O . ASP A 1 236 ? 6.356 9.914 -15.452 1.00 94.75 236 ASP A O 1
ATOM 1745 N N . VAL A 1 237 ? 7.042 8.573 -13.802 1.00 95.56 237 VAL A N 1
ATOM 1746 C CA . VAL A 1 237 ? 5.947 7.605 -13.961 1.00 95.56 237 VAL A CA 1
ATOM 1747 C C . VAL A 1 237 ? 4.592 8.199 -13.561 1.00 95.56 237 VAL A C 1
ATOM 1749 O O . VAL A 1 237 ? 3.559 7.734 -14.041 1.00 95.56 237 VAL A O 1
ATOM 1752 N N . ALA A 1 238 ? 4.585 9.223 -12.701 1.00 93.88 238 ALA A N 1
ATOM 1753 C CA . ALA A 1 238 ? 3.373 9.922 -12.285 1.00 93.88 238 ALA A CA 1
ATOM 1754 C C . ALA A 1 238 ? 2.842 10.885 -13.365 1.00 93.88 238 ALA A C 1
ATOM 1756 O O . ALA A 1 238 ? 1.664 11.237 -13.330 1.00 93.88 238 ALA A O 1
ATOM 1757 N N . ASP A 1 239 ? 3.670 11.257 -14.345 1.00 95.38 239 ASP A N 1
ATOM 1758 C CA . ASP A 1 239 ? 3.272 12.069 -15.495 1.00 95.38 239 ASP A CA 1
ATOM 1759 C C . ASP A 1 239 ? 2.715 11.165 -16.612 1.00 95.38 239 ASP A C 1
ATOM 1761 O O . ASP A 1 239 ? 3.451 10.464 -17.315 1.00 95.38 239 ASP A O 1
ATOM 1765 N N . GLU A 1 240 ? 1.385 11.163 -16.757 1.00 94.88 240 GLU A N 1
ATOM 1766 C CA . GLU A 1 240 ? 0.668 10.346 -17.746 1.00 94.88 240 GLU A CA 1
ATOM 1767 C C . GLU A 1 240 ? 1.111 10.671 -19.182 1.00 94.88 240 GLU A C 1
ATOM 1769 O O . GLU A 1 240 ? 1.329 9.759 -19.985 1.00 94.88 240 GLU A O 1
ATOM 1774 N N . ALA A 1 241 ? 1.304 11.954 -19.500 1.00 97.12 241 ALA A N 1
ATOM 1775 C CA . ALA A 1 241 ? 1.671 12.395 -20.840 1.00 97.12 241 ALA A CA 1
ATOM 1776 C C . ALA A 1 241 ? 3.119 12.013 -21.177 1.00 97.12 241 ALA A C 1
ATOM 1778 O O . ALA A 1 241 ? 3.392 11.507 -22.271 1.00 97.12 241 ALA A O 1
ATOM 1779 N N . ALA A 1 242 ? 4.048 12.189 -20.233 1.00 97.12 242 ALA A N 1
ATOM 1780 C CA . ALA A 1 242 ? 5.440 11.789 -20.417 1.00 97.12 242 ALA A CA 1
ATOM 1781 C C . ALA A 1 242 ? 5.584 10.266 -20.574 1.00 97.12 242 ALA A C 1
ATOM 1783 O O . ALA A 1 242 ? 6.345 9.810 -21.439 1.00 97.12 242 ALA A O 1
ATOM 1784 N N . LEU A 1 243 ? 4.834 9.480 -19.790 1.00 97.81 243 LEU A N 1
ATOM 1785 C CA . LEU A 1 243 ? 4.793 8.022 -19.921 1.00 97.81 243 LEU A CA 1
ATOM 1786 C C . LEU A 1 243 ? 4.246 7.603 -21.290 1.00 97.81 243 LEU A C 1
ATOM 1788 O O . LEU A 1 243 ? 4.883 6.801 -21.975 1.00 97.81 243 LEU A O 1
ATOM 1792 N N . ALA A 1 244 ? 3.119 8.172 -21.722 1.00 97.69 244 ALA A N 1
ATOM 1793 C CA . ALA A 1 244 ? 2.528 7.879 -23.027 1.00 97.69 244 ALA A CA 1
ATOM 1794 C C . ALA A 1 244 ? 3.489 8.216 -24.180 1.00 97.69 244 ALA A C 1
ATOM 1796 O O . ALA A 1 244 ? 3.720 7.389 -25.067 1.00 97.69 244 ALA A O 1
ATOM 1797 N N . ALA A 1 245 ? 4.125 9.390 -24.135 1.00 97.69 245 ALA A N 1
ATOM 1798 C CA . ALA A 1 245 ? 5.099 9.808 -25.139 1.00 97.69 245 ALA A CA 1
ATOM 1799 C C . ALA A 1 245 ? 6.325 8.879 -25.178 1.00 97.69 245 ALA A C 1
ATOM 1801 O O . ALA A 1 245 ? 6.849 8.576 -26.251 1.00 97.69 245 ALA A O 1
ATOM 1802 N N . PHE A 1 246 ? 6.793 8.406 -24.021 1.00 97.56 246 PHE A N 1
ATOM 1803 C CA . PHE A 1 246 ? 7.863 7.415 -23.952 1.00 97.56 246 PHE A CA 1
ATOM 1804 C C . PHE A 1 246 ? 7.463 6.082 -24.592 1.00 97.56 246 PHE A C 1
ATOM 1806 O O . PHE A 1 246 ? 8.223 5.560 -25.409 1.00 97.56 246 PHE A O 1
ATOM 1813 N N . LEU A 1 247 ? 6.283 5.554 -24.262 1.00 97.69 247 LEU A N 1
ATOM 1814 C CA . LEU A 1 247 ? 5.792 4.290 -24.815 1.00 97.69 247 LEU A CA 1
ATOM 1815 C C . LEU A 1 247 ? 5.632 4.366 -26.339 1.00 97.69 247 LEU A C 1
ATOM 1817 O O . LEU A 1 247 ? 6.070 3.456 -27.043 1.00 97.69 247 LEU A O 1
ATOM 1821 N N . ALA A 1 248 ? 5.108 5.482 -26.855 1.00 97.06 248 ALA A N 1
ATOM 1822 C CA . ALA A 1 248 ? 5.002 5.729 -28.291 1.00 97.06 248 ALA A CA 1
ATOM 1823 C C . ALA A 1 248 ? 6.378 5.734 -28.979 1.00 97.06 248 ALA A C 1
ATOM 1825 O O . ALA A 1 248 ? 6.564 5.060 -29.992 1.00 97.06 248 ALA A O 1
ATOM 1826 N N . ARG A 1 249 ? 7.378 6.423 -28.404 1.00 96.75 249 ARG A N 1
ATOM 1827 C CA . ARG A 1 249 ? 8.758 6.415 -28.930 1.00 96.75 249 ARG A CA 1
ATOM 1828 C C . ARG A 1 249 ? 9.402 5.032 -28.867 1.00 96.75 249 ARG A C 1
ATOM 1830 O O . ARG A 1 249 ? 10.121 4.657 -29.788 1.00 96.75 249 ARG A O 1
ATOM 1837 N N . HIS A 1 250 ? 9.169 4.280 -27.790 1.00 95.88 250 HIS A N 1
ATOM 1838 C CA . HIS A 1 250 ? 9.685 2.916 -27.643 1.00 95.88 250 HIS A CA 1
ATOM 1839 C C . HIS A 1 250 ? 9.132 1.999 -28.737 1.00 95.88 250 HIS A C 1
ATOM 1841 O O . HIS A 1 250 ? 9.904 1.274 -29.360 1.00 95.88 250 HIS A O 1
ATOM 1847 N N . HIS A 1 251 ? 7.828 2.087 -29.010 1.00 95.12 251 HIS A N 1
ATOM 1848 C CA . HIS A 1 251 ? 7.175 1.336 -30.079 1.00 95.12 251 HIS A CA 1
ATOM 1849 C C . HIS A 1 251 ? 7.663 1.759 -31.473 1.00 95.12 251 HIS A C 1
ATOM 1851 O O . HIS A 1 251 ? 8.082 0.909 -32.255 1.00 95.12 251 HIS A O 1
ATOM 1857 N N . ALA A 1 252 ? 7.693 3.064 -31.764 1.00 97.00 252 ALA A N 1
ATOM 1858 C CA . ALA A 1 252 ? 8.126 3.593 -33.061 1.00 97.00 252 ALA A CA 1
ATOM 1859 C C . ALA A 1 252 ? 9.584 3.239 -33.404 1.00 97.00 252 ALA A C 1
ATOM 1861 O O . ALA A 1 252 ? 9.929 3.087 -34.571 1.00 97.00 252 ALA A O 1
ATOM 1862 N N . ALA A 1 253 ? 10.438 3.061 -32.392 1.00 95.56 253 ALA A N 1
ATOM 1863 C CA . ALA A 1 253 ? 11.819 2.618 -32.567 1.00 95.56 253 ALA A CA 1
ATOM 1864 C C . ALA A 1 253 ? 11.963 1.111 -32.877 1.00 95.56 253 ALA A C 1
ATOM 1866 O O . ALA A 1 253 ? 13.089 0.614 -32.900 1.00 95.56 253 ALA A O 1
ATOM 1867 N N . GLY A 1 254 ? 10.863 0.367 -33.051 1.00 94.75 254 GLY A N 1
ATOM 1868 C CA . GLY A 1 254 ? 10.886 -1.070 -33.348 1.00 94.75 254 GLY A CA 1
ATOM 1869 C C . GLY A 1 254 ? 11.454 -1.925 -32.212 1.00 94.75 254 GLY A C 1
ATOM 1870 O O . GLY A 1 254 ? 11.953 -3.023 -32.450 1.00 94.75 254 GLY A O 1
ATOM 1871 N N . ARG A 1 255 ? 11.437 -1.419 -30.972 1.00 95.00 255 ARG A N 1
ATOM 1872 C CA . ARG A 1 255 ? 11.961 -2.149 -29.811 1.00 95.00 255 ARG A CA 1
ATOM 1873 C C . ARG A 1 255 ? 10.999 -3.263 -29.385 1.00 95.00 255 ARG A C 1
ATOM 1875 O O . ARG A 1 255 ? 9.788 -3.099 -29.539 1.00 95.00 255 ARG A O 1
ATOM 1882 N N . PRO A 1 256 ? 11.504 -4.343 -28.758 1.00 96.69 256 PRO A N 1
ATOM 1883 C CA . PRO A 1 256 ? 10.659 -5.410 -28.228 1.00 96.69 256 PRO A CA 1
ATOM 1884 C C . PRO A 1 256 ? 9.540 -4.862 -27.327 1.00 96.69 256 PRO A C 1
ATOM 1886 O O . PRO A 1 256 ? 9.822 -4.003 -26.473 1.00 96.69 256 PRO A O 1
ATOM 1889 N N . PRO A 1 257 ? 8.288 -5.332 -27.480 1.00 96.81 257 PRO A N 1
ATOM 1890 C CA . PRO A 1 257 ? 7.143 -4.809 -26.740 1.00 96.81 257 PRO A CA 1
ATOM 1891 C C . PRO A 1 257 ? 7.337 -4.977 -25.232 1.00 96.81 257 PRO A C 1
ATOM 1893 O O . PRO A 1 257 ? 7.903 -5.966 -24.773 1.00 96.81 257 PRO A O 1
ATOM 1896 N N . ILE A 1 258 ? 6.860 -4.020 -24.435 1.00 97.81 258 ILE A N 1
ATOM 1897 C CA . ILE A 1 258 ? 6.897 -4.137 -22.973 1.00 97.81 258 ILE A CA 1
ATOM 1898 C C . ILE A 1 258 ? 5.768 -5.075 -22.545 1.00 97.81 258 ILE A C 1
ATOM 1900 O O . ILE A 1 258 ? 4.598 -4.717 -22.643 1.00 97.81 258 ILE A O 1
ATOM 1904 N N . ARG A 1 259 ? 6.123 -6.273 -22.070 1.00 97.00 259 ARG A N 1
ATOM 1905 C CA . ARG A 1 259 ? 5.160 -7.284 -21.588 1.00 97.00 259 ARG A CA 1
ATOM 1906 C C . ARG A 1 259 ? 5.260 -7.554 -20.094 1.00 97.00 259 ARG A C 1
ATOM 1908 O O . ARG A 1 259 ? 4.390 -8.204 -19.524 1.00 97.00 259 ARG A O 1
ATOM 1915 N N . SER A 1 260 ? 6.305 -7.052 -19.448 1.00 97.00 260 SER A N 1
ATOM 1916 C CA . SER A 1 260 ? 6.507 -7.176 -18.009 1.00 97.00 260 SER A CA 1
ATOM 1917 C C . SER A 1 260 ? 6.851 -5.827 -17.402 1.00 97.00 260 SER A C 1
ATOM 1919 O O . SER A 1 260 ? 7.640 -5.074 -17.968 1.00 97.00 260 SER A O 1
ATOM 1921 N N . VAL A 1 261 ? 6.275 -5.530 -16.242 1.00 98.00 261 VAL A N 1
ATOM 1922 C CA . VAL A 1 261 ? 6.566 -4.319 -15.474 1.00 98.00 261 VAL A CA 1
ATOM 1923 C C . VAL A 1 261 ? 6.842 -4.695 -14.025 1.00 98.00 261 VAL A C 1
ATOM 1925 O O . VAL A 1 261 ? 6.019 -5.353 -13.389 1.00 98.00 261 VAL A O 1
ATOM 1928 N N . ILE A 1 262 ? 7.964 -4.219 -13.494 1.00 97.62 262 ILE A N 1
ATOM 1929 C CA . ILE A 1 262 ? 8.232 -4.149 -12.060 1.00 97.62 262 ILE A CA 1
ATOM 1930 C C . ILE A 1 262 ? 8.221 -2.679 -11.651 1.00 97.62 262 ILE A C 1
ATOM 1932 O O . ILE A 1 262 ? 9.074 -1.887 -12.055 1.00 97.62 262 ILE A O 1
ATOM 1936 N N . HIS A 1 263 ? 7.238 -2.309 -10.843 1.00 97.69 263 HIS A N 1
ATOM 1937 C CA . HIS A 1 263 ? 7.081 -0.958 -10.342 1.00 97.69 263 HIS A CA 1
ATOM 1938 C C . HIS A 1 263 ? 7.710 -0.837 -8.950 1.00 97.69 263 HIS A C 1
ATOM 1940 O O . HIS A 1 263 ? 7.095 -1.206 -7.948 1.00 97.69 263 HIS A O 1
ATOM 1946 N N . ALA A 1 264 ? 8.946 -0.331 -8.905 1.00 94.06 264 ALA A N 1
ATOM 1947 C CA . ALA A 1 264 ? 9.712 -0.096 -7.679 1.00 94.06 264 ALA A CA 1
ATOM 1948 C C . ALA A 1 264 ? 10.004 1.396 -7.430 1.00 94.06 264 ALA A C 1
ATOM 1950 O O . ALA A 1 264 ? 10.781 1.742 -6.539 1.00 94.06 264 ALA A O 1
ATOM 1951 N N . ALA A 1 265 ? 9.380 2.291 -8.202 1.00 86.94 265 ALA A N 1
ATOM 1952 C CA . ALA A 1 265 ? 9.414 3.721 -7.930 1.00 86.94 265 ALA A CA 1
ATOM 1953 C C . ALA A 1 265 ? 8.687 4.033 -6.615 1.00 86.94 265 ALA A C 1
ATOM 1955 O O . ALA A 1 265 ? 7.598 3.532 -6.350 1.00 86.94 265 ALA A O 1
ATOM 1956 N N . GLY A 1 266 ? 9.294 4.875 -5.787 1.00 83.00 266 GLY A N 1
ATOM 1957 C CA . GLY A 1 266 ? 8.695 5.312 -4.538 1.00 83.00 266 GLY A CA 1
ATOM 1958 C C . GLY A 1 266 ? 9.680 6.058 -3.662 1.00 83.00 266 GLY A C 1
ATOM 1959 O O . GLY A 1 266 ? 10.895 5.918 -3.804 1.00 83.00 266 GLY A O 1
ATOM 1960 N N . ILE A 1 267 ? 9.123 6.848 -2.758 1.00 80.56 267 ILE A N 1
ATOM 1961 C CA . ILE A 1 267 ? 9.837 7.515 -1.676 1.00 80.56 267 ILE A CA 1
ATOM 1962 C C . ILE A 1 267 ? 9.053 7.294 -0.382 1.00 80.56 267 ILE A C 1
ATOM 1964 O O . ILE A 1 267 ? 7.878 6.925 -0.417 1.00 80.56 267 ILE A O 1
ATOM 1968 N N . THR A 1 268 ? 9.714 7.501 0.746 1.00 74.88 268 THR A N 1
ATOM 1969 C CA . THR A 1 268 ? 9.096 7.528 2.071 1.00 74.88 268 THR A CA 1
ATOM 1970 C C . THR A 1 268 ? 9.204 8.943 2.619 1.00 74.88 268 THR A C 1
ATOM 1972 O O . THR A 1 268 ? 10.171 9.648 2.329 1.00 74.88 268 THR A O 1
ATOM 1975 N N . ASP A 1 269 ? 8.227 9.330 3.425 1.00 72.56 269 ASP A N 1
ATOM 1976 C CA . ASP A 1 269 ? 8.292 10.506 4.283 1.00 72.56 269 ASP A CA 1
ATOM 1977 C C . ASP A 1 269 ? 7.758 10.065 5.643 1.00 72.56 269 ASP A C 1
ATOM 1979 O O . ASP A 1 269 ? 6.560 9.811 5.784 1.00 72.56 269 ASP A O 1
ATOM 1983 N N . ASP A 1 270 ? 8.676 9.851 6.585 1.00 75.31 270 ASP A N 1
ATOM 1984 C CA . ASP A 1 270 ? 8.351 9.367 7.922 1.00 75.31 270 ASP A CA 1
ATOM 1985 C C . ASP A 1 270 ? 8.011 10.582 8.799 1.00 75.31 270 ASP A C 1
ATOM 1987 O O . ASP A 1 270 ? 8.858 11.107 9.522 1.00 75.31 270 ASP A O 1
ATOM 1991 N N . THR A 1 271 ? 6.766 11.045 8.691 1.00 77.62 271 THR A N 1
ATOM 1992 C CA . THR A 1 271 ? 6.221 12.193 9.426 1.00 77.62 271 THR A CA 1
ATOM 1993 C C . THR A 1 271 ? 5.014 11.737 10.239 1.00 77.62 271 THR A C 1
ATOM 1995 O O . THR A 1 271 ? 4.093 11.124 9.692 1.00 77.62 271 THR A O 1
ATOM 1998 N N . LEU A 1 272 ? 5.008 12.024 11.548 1.00 82.38 272 LEU A N 1
ATOM 1999 C CA . LEU A 1 272 ? 3.906 11.647 12.440 1.00 82.38 272 LEU A CA 1
ATOM 2000 C C . LEU A 1 272 ? 2.583 12.217 11.937 1.00 82.38 272 LEU A C 1
ATOM 2002 O O . LEU A 1 272 ? 2.532 13.326 11.397 1.00 82.38 272 LEU A O 1
ATOM 2006 N N . LEU A 1 273 ? 1.490 11.483 12.153 1.00 80.44 273 LEU A N 1
ATOM 2007 C CA . LEU A 1 273 ? 0.193 11.853 11.599 1.00 80.44 273 LEU A CA 1
ATOM 2008 C C . LEU A 1 273 ? -0.220 13.262 12.032 1.00 80.44 273 LEU A C 1
ATOM 2010 O O . LEU A 1 273 ? -0.742 14.018 11.222 1.00 80.44 273 LEU A O 1
ATOM 2014 N N . HIS A 1 274 ? 0.054 13.651 13.279 1.00 79.44 274 HIS A N 1
ATOM 2015 C CA . HIS A 1 274 ? -0.295 14.975 13.795 1.00 79.44 274 HIS A CA 1
ATOM 2016 C C . HIS A 1 274 ? 0.537 16.131 13.206 1.00 79.44 274 HIS A C 1
ATOM 2018 O O . HIS A 1 274 ? 0.141 17.284 13.381 1.00 79.44 274 HIS A O 1
ATOM 2024 N N . GLU A 1 275 ? 1.643 15.844 12.516 1.00 77.94 275 GLU A N 1
ATOM 2025 C CA . GLU A 1 275 ? 2.546 16.815 11.873 1.00 77.94 275 GLU A CA 1
ATOM 2026 C C . GLU A 1 275 ? 2.407 16.815 10.339 1.00 77.94 275 GLU A C 1
ATOM 2028 O O . GLU A 1 275 ? 2.989 17.658 9.655 1.00 77.94 275 GLU A O 1
ATOM 2033 N N . LEU A 1 276 ? 1.619 15.888 9.784 1.00 77.81 276 LEU A N 1
ATOM 2034 C CA . LEU A 1 276 ? 1.493 15.686 8.345 1.00 77.81 276 LEU A CA 1
ATOM 2035 C C . LEU A 1 276 ? 0.779 16.873 7.665 1.00 77.81 276 LEU A C 1
ATOM 2037 O O . LEU A 1 276 ? -0.436 17.045 7.789 1.00 77.81 276 LEU A O 1
ATOM 2041 N N . GLY A 1 277 ? 1.537 17.692 6.929 1.00 72.44 277 GLY A N 1
ATOM 2042 C CA . GLY A 1 277 ? 1.030 18.819 6.130 1.00 72.44 277 GLY A CA 1
ATOM 2043 C C . GLY A 1 277 ? 0.735 18.456 4.668 1.00 72.44 277 GLY A C 1
ATOM 2044 O O . GLY A 1 277 ? 1.209 17.440 4.177 1.00 72.44 277 GLY A O 1
ATOM 2045 N N . ALA A 1 278 ? -0.002 19.303 3.936 1.00 66.44 278 ALA A N 1
ATOM 2046 C CA . ALA A 1 278 ? -0.530 19.015 2.586 1.00 66.44 278 ALA A CA 1
ATOM 2047 C C . ALA A 1 278 ? 0.511 18.618 1.522 1.00 66.44 278 ALA A C 1
ATOM 2049 O O . ALA A 1 278 ? 0.240 17.779 0.663 1.00 66.44 278 ALA A O 1
ATOM 2050 N N . ALA A 1 279 ? 1.702 19.220 1.565 1.00 60.06 279 ALA A N 1
ATOM 2051 C CA . ALA A 1 279 ? 2.742 18.998 0.559 1.00 60.06 279 ALA A CA 1
ATOM 2052 C C . ALA A 1 279 ? 3.392 17.603 0.654 1.00 60.06 279 ALA A C 1
ATOM 2054 O O . ALA A 1 279 ? 3.847 17.065 -0.356 1.00 60.06 279 ALA A O 1
ATOM 2055 N N . SER A 1 280 ? 3.409 17.007 1.850 1.00 67.12 280 SER A N 1
ATOM 2056 C CA . SER A 1 280 ? 4.055 15.717 2.116 1.00 67.12 280 SER A CA 1
ATOM 2057 C C . SER A 1 280 ? 3.311 14.537 1.454 1.00 67.12 280 SER A C 1
ATOM 2059 O O . SER A 1 280 ? 3.926 13.818 0.658 1.00 67.12 280 SER A O 1
ATOM 2061 N N . PRO A 1 281 ? 1.980 14.369 1.633 1.00 68.25 281 PRO A N 1
ATOM 2062 C CA . PRO A 1 281 ? 1.210 13.325 0.965 1.00 68.25 281 PRO A CA 1
ATOM 2063 C C . PRO A 1 281 ? 1.327 13.364 -0.556 1.00 68.25 281 PRO A C 1
ATOM 2065 O O . PRO A 1 281 ? 1.524 12.317 -1.162 1.00 68.25 281 PRO A O 1
ATOM 2068 N N . ALA A 1 282 ? 1.262 14.544 -1.184 1.00 75.88 282 ALA A N 1
ATOM 2069 C CA . ALA A 1 282 ? 1.329 14.669 -2.642 1.00 75.88 282 ALA A CA 1
ATOM 2070 C C . ALA A 1 282 ? 2.625 14.074 -3.217 1.00 75.88 282 ALA A C 1
ATOM 2072 O O . ALA A 1 282 ? 2.591 13.278 -4.159 1.00 75.88 282 ALA A O 1
ATOM 2073 N N . ALA A 1 283 ? 3.765 14.418 -2.612 1.00 78.56 283 ALA A N 1
ATOM 2074 C CA . ALA A 1 283 ? 5.076 13.959 -3.055 1.00 78.56 283 ALA A CA 1
ATOM 2075 C C . ALA A 1 283 ? 5.264 12.442 -2.873 1.00 78.56 283 ALA A C 1
ATOM 2077 O O . ALA A 1 283 ? 5.876 11.795 -3.725 1.00 78.56 283 ALA A O 1
ATOM 2078 N N . VAL A 1 284 ? 4.730 11.867 -1.789 1.00 80.69 284 VAL A N 1
ATOM 2079 C CA . VAL A 1 284 ? 4.814 10.423 -1.501 1.00 80.69 284 VAL A CA 1
ATOM 2080 C C . VAL A 1 284 ? 3.833 9.618 -2.354 1.00 80.69 284 VAL A C 1
ATOM 2082 O O . VAL A 1 284 ? 4.185 8.546 -2.854 1.00 80.69 284 VAL A O 1
ATOM 2085 N N . LEU A 1 285 ? 2.618 10.140 -2.554 1.00 81.44 285 LEU A N 1
ATOM 2086 C CA . LEU A 1 285 ? 1.555 9.490 -3.320 1.00 81.44 285 LEU A CA 1
ATOM 2087 C C . LEU A 1 285 ? 1.900 9.391 -4.803 1.00 81.44 285 LEU A C 1
ATOM 2089 O O . LEU A 1 285 ? 1.724 8.325 -5.394 1.00 81.44 285 LEU A O 1
ATOM 2093 N N . ALA A 1 286 ? 2.433 10.460 -5.394 1.00 83.94 286 ALA A N 1
ATOM 2094 C CA . ALA A 1 286 ? 2.661 10.549 -6.834 1.00 83.94 286 ALA A CA 1
ATOM 2095 C C . ALA A 1 286 ? 3.452 9.361 -7.438 1.00 83.94 286 ALA A C 1
ATOM 2097 O O . ALA A 1 286 ? 2.912 8.671 -8.306 1.00 83.94 286 ALA A O 1
ATOM 2098 N N . PRO A 1 287 ? 4.687 9.036 -7.005 1.00 86.25 287 PRO A N 1
ATOM 2099 C CA . PRO A 1 287 ? 5.491 8.027 -7.694 1.00 86.25 287 PRO A CA 1
ATOM 2100 C C . PRO A 1 287 ? 4.931 6.604 -7.581 1.00 86.25 287 PRO A C 1
ATOM 2102 O O . PRO A 1 287 ? 5.121 5.829 -8.516 1.00 86.25 287 PRO A O 1
ATOM 2105 N N . LYS A 1 288 ? 4.257 6.263 -6.471 1.00 90.88 288 LYS A N 1
ATOM 2106 C CA . LYS A 1 288 ? 3.686 4.926 -6.230 1.00 90.88 288 LYS A CA 1
ATOM 2107 C C . LYS A 1 288 ? 2.249 4.819 -6.718 1.00 90.88 288 LYS A C 1
ATOM 2109 O O . LYS A 1 288 ? 1.955 4.006 -7.584 1.00 90.88 288 LYS A O 1
ATOM 2114 N N . LEU A 1 289 ? 1.350 5.630 -6.167 1.00 92.62 289 LEU A N 1
ATOM 2115 C CA . LEU A 1 289 ? -0.083 5.536 -6.436 1.00 92.62 289 LEU A CA 1
ATOM 2116 C C . LEU A 1 289 ? -0.393 5.980 -7.867 1.00 92.62 289 LEU A C 1
ATOM 2118 O O . LEU A 1 289 ? -0.887 5.178 -8.662 1.00 92.62 289 LEU A O 1
ATOM 2122 N N . GLN A 1 290 ? -0.051 7.224 -8.220 1.00 92.69 290 GLN A N 1
ATOM 2123 C CA . GLN A 1 290 ? -0.324 7.738 -9.566 1.00 92.69 290 GLN A CA 1
ATOM 2124 C C . GLN A 1 290 ? 0.502 6.982 -10.611 1.00 92.69 290 GLN A C 1
ATOM 2126 O O . GLN A 1 290 ? -0.017 6.596 -11.656 1.00 92.69 290 GLN A O 1
ATOM 2131 N N . GLY A 1 291 ? 1.768 6.687 -10.302 1.00 95.12 291 GLY A N 1
ATOM 2132 C CA . GLY A 1 291 ? 2.632 5.882 -11.161 1.00 95.12 291 GLY A CA 1
ATOM 2133 C C . GLY A 1 291 ? 2.063 4.500 -11.493 1.00 95.12 291 GLY A C 1
ATOM 2134 O O . GLY A 1 291 ? 2.030 4.102 -12.660 1.00 95.12 291 GLY A O 1
ATOM 2135 N N . ALA A 1 292 ? 1.580 3.767 -10.490 1.00 96.69 292 ALA A N 1
ATOM 2136 C CA . ALA A 1 292 ? 0.950 2.467 -10.695 1.00 96.69 292 ALA A CA 1
ATOM 2137 C C . ALA A 1 292 ? -0.357 2.567 -11.491 1.00 96.69 292 ALA A C 1
ATOM 2139 O O . ALA A 1 292 ? -0.605 1.727 -12.360 1.00 96.69 292 ALA A O 1
ATOM 2140 N N . TRP A 1 293 ? -1.168 3.599 -11.240 1.00 96.19 293 TRP A N 1
ATOM 2141 C CA . TRP A 1 293 ? -2.394 3.855 -11.996 1.00 96.19 293 TRP A CA 1
ATOM 2142 C C . TRP A 1 293 ? -2.115 4.149 -13.477 1.00 96.19 293 TRP A C 1
ATOM 2144 O O . TRP A 1 293 ? -2.728 3.542 -14.360 1.00 96.19 293 TRP A O 1
ATOM 2154 N N . ASN A 1 294 ? -1.125 4.999 -13.759 1.00 96.62 294 ASN A N 1
ATOM 2155 C CA . ASN A 1 294 ? -0.693 5.323 -15.117 1.00 96.62 294 ASN A CA 1
ATOM 2156 C C . ASN A 1 294 ? -0.190 4.076 -15.854 1.00 96.62 294 ASN A C 1
ATOM 2158 O O . ASN A 1 294 ? -0.629 3.802 -16.969 1.00 96.62 294 ASN A O 1
ATOM 2162 N N . LEU A 1 295 ? 0.667 3.266 -15.221 1.00 97.38 295 LEU A N 1
ATOM 2163 C CA . LEU A 1 295 ? 1.133 1.993 -15.787 1.00 97.38 295 LEU A CA 1
ATOM 2164 C C . LEU A 1 295 ? -0.026 1.024 -16.038 1.00 97.38 295 LEU A C 1
ATOM 2166 O O . LEU A 1 295 ? -0.068 0.365 -17.078 1.00 97.38 295 LEU A O 1
ATOM 2170 N N . HIS A 1 296 ? -0.981 0.947 -15.105 1.00 96.06 296 HIS A N 1
ATOM 2171 C CA . HIS A 1 296 ? -2.142 0.077 -15.239 1.00 96.06 296 HIS A CA 1
ATOM 2172 C C . HIS A 1 296 ? -2.960 0.405 -16.495 1.00 96.06 296 HIS A C 1
ATOM 2174 O O . HIS A 1 296 ? -3.393 -0.528 -17.188 1.00 96.06 296 HIS A O 1
ATOM 2180 N N . ARG A 1 297 ? -3.176 1.702 -16.754 1.00 95.88 297 ARG A N 1
ATOM 2181 C CA . ARG A 1 297 ? -3.954 2.224 -17.887 1.00 95.88 297 ARG A CA 1
ATOM 2182 C C . ARG A 1 297 ? -3.181 2.168 -19.203 1.00 95.88 297 ARG A C 1
ATOM 2184 O O . ARG A 1 297 ? -3.736 1.727 -20.202 1.00 95.88 297 ARG A O 1
ATOM 2191 N N . ALA A 1 298 ? -1.914 2.577 -19.198 1.00 96.94 298 ALA A N 1
ATOM 2192 C CA . ALA A 1 298 ? -1.103 2.707 -20.407 1.00 96.94 298 ALA A CA 1
ATOM 2193 C C . ALA A 1 298 ? -0.631 1.361 -20.983 1.00 96.94 298 ALA A C 1
ATOM 2195 O O . ALA A 1 298 ? -0.338 1.272 -22.172 1.00 96.94 298 ALA A O 1
ATOM 2196 N N . LEU A 1 299 ? -0.551 0.312 -20.155 1.00 95.81 299 LEU A N 1
ATOM 2197 C CA . LEU A 1 299 ? -0.099 -1.022 -20.557 1.00 95.81 299 LEU A CA 1
ATOM 2198 C C . LEU A 1 299 ? -1.190 -2.066 -20.252 1.00 95.81 299 LEU A C 1
ATOM 2200 O O . LEU A 1 299 ? -1.133 -2.777 -19.233 1.00 95.81 299 LEU A O 1
ATOM 2204 N N . PRO A 1 300 ? -2.237 -2.151 -21.099 1.00 90.56 300 PRO A N 1
ATOM 2205 C CA . PRO A 1 300 ? -3.338 -3.070 -20.869 1.00 90.56 300 PRO A CA 1
ATOM 2206 C C . PRO A 1 300 ? -2.913 -4.536 -20.978 1.00 90.56 300 PRO A C 1
ATOM 2208 O O . PRO A 1 300 ? -3.326 -5.349 -20.143 1.00 90.56 300 PRO A O 1
ATOM 2211 N N . GLU A 1 301 ? -2.031 -4.824 -21.934 1.00 90.75 301 GLU A N 1
ATOM 2212 C CA . GLU A 1 301 ? -1.574 -6.159 -22.309 1.00 90.75 301 GLU A CA 1
ATOM 2213 C C . GLU A 1 301 ? -0.204 -6.493 -21.700 1.00 90.75 301 GLU A C 1
ATOM 2215 O O . GLU A 1 301 ? 0.827 -6.528 -22.375 1.00 90.75 301 GLU A O 1
ATOM 2220 N N . LEU A 1 302 ? -0.190 -6.724 -20.391 1.00 95.69 302 LEU A N 1
ATOM 2221 C CA . LEU A 1 302 ? 0.996 -7.205 -19.688 1.00 95.69 302 LEU A CA 1
ATOM 2222 C C . LEU A 1 302 ? 0.834 -8.679 -19.349 1.00 95.69 302 LEU A C 1
ATOM 2224 O O . LEU A 1 302 ? -0.193 -9.076 -18.801 1.00 95.69 302 LEU A O 1
ATOM 2228 N N . ASP A 1 303 ? 1.889 -9.448 -19.594 1.00 94.00 303 ASP A N 1
ATOM 2229 C CA . ASP A 1 303 ? 2.027 -10.791 -19.039 1.00 94.00 303 ASP A CA 1
ATOM 2230 C C . ASP A 1 303 ? 2.213 -10.689 -17.522 1.00 94.00 303 ASP A C 1
ATOM 2232 O O . ASP A 1 303 ? 1.694 -11.515 -16.775 1.00 94.00 303 ASP A O 1
ATOM 2236 N N . ARG A 1 304 ? 2.937 -9.651 -17.061 1.00 93.69 304 ARG A N 1
ATOM 2237 C CA . ARG A 1 304 ? 3.183 -9.390 -15.638 1.00 93.69 304 ARG A CA 1
ATOM 2238 C C . ARG A 1 304 ? 3.199 -7.905 -15.293 1.00 93.69 304 ARG A C 1
ATOM 2240 O O . ARG A 1 304 ? 3.885 -7.107 -15.926 1.00 93.69 304 ARG A O 1
ATOM 2247 N N . LEU A 1 305 ? 2.500 -7.556 -14.219 1.00 97.19 305 LEU A N 1
ATOM 2248 C CA . LEU A 1 305 ? 2.586 -6.262 -13.546 1.00 97.19 305 LEU A CA 1
ATOM 2249 C C . LEU A 1 305 ? 2.824 -6.519 -12.060 1.00 97.19 305 LEU A C 1
ATOM 2251 O O . LEU A 1 305 ? 1.962 -7.089 -11.396 1.00 97.19 305 LEU A O 1
ATOM 2255 N N . VAL A 1 306 ? 3.997 -6.145 -11.562 1.00 97.56 306 VAL A N 1
ATOM 2256 C CA . VAL A 1 306 ? 4.431 -6.425 -10.191 1.00 97.56 306 VAL A CA 1
ATOM 2257 C C . VAL A 1 306 ? 4.687 -5.109 -9.475 1.00 97.56 306 VAL A C 1
ATOM 2259 O O . VAL A 1 306 ? 5.514 -4.310 -9.916 1.00 97.56 306 VAL A O 1
ATOM 2262 N N . PHE A 1 307 ? 4.000 -4.880 -8.365 1.00 97.94 307 PHE A N 1
ATOM 2263 C CA . PHE A 1 307 ? 4.178 -3.713 -7.516 1.00 97.94 307 PHE A CA 1
ATOM 2264 C C . PHE A 1 307 ? 5.050 -4.065 -6.317 1.00 97.94 307 PHE A C 1
ATOM 2266 O O . PHE A 1 307 ? 4.783 -5.022 -5.590 1.00 97.94 307 PHE A O 1
ATOM 2273 N N . PHE A 1 308 ? 6.089 -3.267 -6.084 1.00 95.56 308 PHE A N 1
ATOM 2274 C CA . PHE A 1 308 ? 6.854 -3.332 -4.845 1.00 95.56 308 PHE A CA 1
ATOM 2275 C C . PHE A 1 308 ? 6.112 -2.508 -3.796 1.00 95.56 308 PHE A C 1
ATOM 2277 O O . PHE A 1 308 ? 6.296 -1.293 -3.701 1.00 95.56 308 PHE A O 1
ATOM 2284 N N . SER A 1 309 ? 5.245 -3.183 -3.050 1.00 95.62 309 SER A N 1
ATOM 2285 C CA . SER A 1 309 ? 4.516 -2.646 -1.905 1.00 95.62 309 SER A CA 1
ATOM 2286 C C . SER A 1 309 ? 5.364 -2.768 -0.629 1.00 95.62 309 SER A C 1
ATOM 2288 O O . SER A 1 309 ? 6.581 -2.986 -0.677 1.00 95.62 309 SER A O 1
ATOM 2290 N N . SER A 1 310 ? 4.753 -2.595 0.536 1.00 93.69 310 SER A N 1
ATOM 2291 C CA . SER A 1 310 ? 5.417 -2.718 1.828 1.00 93.69 310 SER A CA 1
ATOM 2292 C C . SER A 1 310 ? 4.490 -3.320 2.867 1.00 93.69 310 SER A C 1
ATOM 2294 O O . SER A 1 310 ? 3.293 -3.048 2.874 1.00 93.69 310 SER A O 1
ATOM 2296 N N . MET A 1 311 ? 5.074 -4.043 3.822 1.00 92.06 311 MET A N 1
ATOM 2297 C CA . MET A 1 311 ? 4.397 -4.441 5.055 1.00 92.06 311 MET A CA 1
ATOM 2298 C C . MET A 1 311 ? 3.708 -3.260 5.758 1.00 92.06 311 MET A C 1
ATOM 2300 O O . MET A 1 311 ? 2.695 -3.469 6.418 1.00 92.06 311 MET A O 1
ATOM 2304 N N . ALA A 1 312 ? 4.196 -2.027 5.574 1.00 90.00 312 ALA A N 1
ATOM 2305 C CA . ALA A 1 312 ? 3.577 -0.827 6.128 1.00 90.00 312 ALA A CA 1
ATOM 2306 C C . ALA A 1 312 ? 2.110 -0.619 5.700 1.00 90.00 312 ALA A C 1
ATOM 2308 O O . ALA A 1 312 ? 1.382 0.066 6.405 1.00 90.00 312 ALA A O 1
ATOM 2309 N N . ALA A 1 313 ? 1.642 -1.225 4.601 1.00 91.81 313 ALA A N 1
ATOM 2310 C CA . ALA A 1 313 ? 0.227 -1.185 4.221 1.00 91.81 313 ALA A CA 1
ATOM 2311 C C . ALA A 1 313 ? -0.701 -1.840 5.261 1.00 91.81 313 ALA A C 1
ATOM 2313 O O . ALA A 1 313 ? -1.861 -1.454 5.381 1.00 91.81 313 ALA A O 1
ATOM 2314 N N . VAL A 1 314 ? -0.192 -2.831 6.005 1.00 88.81 314 VAL A N 1
ATOM 2315 C CA . VAL A 1 314 ? -0.972 -3.640 6.958 1.00 88.81 314 VAL A CA 1
ATOM 2316 C C . VAL A 1 314 ? -0.424 -3.602 8.387 1.00 88.81 314 VAL A C 1
ATOM 2318 O O . VAL A 1 314 ? -1.173 -3.805 9.337 1.00 88.81 314 VAL A O 1
ATOM 2321 N N . MET A 1 315 ? 0.876 -3.349 8.549 1.00 86.69 315 MET A N 1
ATOM 2322 C CA . MET A 1 315 ? 1.579 -3.206 9.828 1.00 86.69 315 MET A CA 1
ATOM 2323 C C . MET A 1 315 ? 2.533 -1.997 9.760 1.00 86.69 315 MET A C 1
ATOM 2325 O O . MET A 1 315 ? 3.757 -2.174 9.727 1.00 86.69 315 MET A O 1
ATOM 2329 N N . PRO A 1 316 ? 1.992 -0.766 9.664 1.00 84.81 316 PRO A N 1
ATOM 2330 C CA . PRO A 1 316 ? 2.796 0.450 9.622 1.00 84.81 316 PRO A CA 1
ATOM 2331 C C . PRO A 1 316 ? 3.499 0.719 10.946 1.00 84.81 316 PRO A C 1
ATOM 2333 O O . PRO A 1 316 ? 3.037 0.328 12.016 1.00 84.81 316 PRO A O 1
ATOM 2336 N N . GLN A 1 317 ? 4.612 1.438 10.858 1.00 80.38 317 GLN A N 1
ATOM 2337 C CA . GLN A 1 317 ? 5.207 2.113 12.004 1.00 80.38 317 GLN A CA 1
ATOM 2338 C C . GLN A 1 317 ? 4.623 3.522 12.144 1.00 80.38 317 GLN A C 1
ATOM 2340 O O . GLN A 1 317 ? 4.060 4.072 11.192 1.00 80.38 317 GLN A O 1
ATOM 2345 N N . ALA A 1 318 ? 4.784 4.113 13.327 1.00 78.00 318 ALA A N 1
ATOM 2346 C CA . ALA A 1 318 ? 4.480 5.524 13.526 1.00 78.00 318 ALA A CA 1
ATOM 2347 C C . ALA A 1 318 ? 5.256 6.382 12.510 1.00 78.00 318 ALA A C 1
ATOM 2349 O O . ALA A 1 318 ? 6.425 6.117 12.224 1.00 78.00 318 ALA A O 1
ATOM 2350 N N . GLY A 1 319 ? 4.589 7.383 11.950 1.00 80.25 319 GLY A N 1
ATOM 2351 C CA . GLY A 1 319 ? 5.104 8.275 10.919 1.00 80.25 319 GLY A CA 1
ATOM 2352 C C . GLY A 1 319 ? 4.846 7.816 9.486 1.00 80.25 319 GLY A C 1
ATOM 2353 O O . GLY A 1 319 ? 5.161 8.536 8.547 1.00 80.25 319 GLY A O 1
ATOM 2354 N N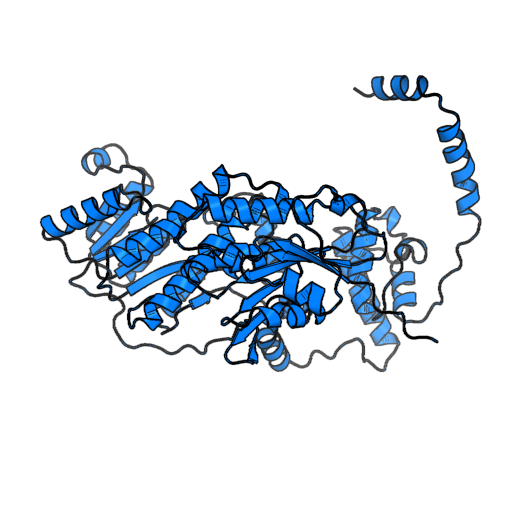 . GLN A 1 320 ? 4.269 6.631 9.272 1.00 84.69 320 GLN A N 1
ATOM 2355 C CA . GLN A 1 320 ? 4.188 6.038 7.932 1.00 84.69 320 GLN A CA 1
ATOM 2356 C C . GLN A 1 320 ? 2.838 6.225 7.237 1.00 84.69 320 GLN A C 1
ATOM 2358 O O . GLN A 1 320 ? 2.553 5.487 6.302 1.00 84.69 320 GLN A O 1
ATOM 2363 N N . ALA A 1 321 ? 2.011 7.194 7.633 1.00 87.25 321 ALA A N 1
ATOM 2364 C CA . ALA A 1 321 ? 0.641 7.343 7.126 1.00 87.25 321 ALA A CA 1
ATOM 2365 C C . ALA A 1 321 ? 0.558 7.403 5.586 1.00 87.25 321 ALA A C 1
ATOM 2367 O O . ALA A 1 321 ? -0.103 6.572 4.959 1.00 87.25 321 ALA A O 1
ATOM 2368 N N . SER A 1 322 ? 1.284 8.334 4.956 1.00 87.75 322 SER A N 1
ATOM 2369 C CA . SER A 1 322 ? 1.316 8.479 3.489 1.00 87.75 322 SER A CA 1
ATOM 2370 C C . SER A 1 322 ? 1.896 7.241 2.796 1.00 87.75 322 SER A C 1
ATOM 2372 O O . SER A 1 322 ? 1.438 6.821 1.728 1.00 87.75 322 SER A O 1
ATOM 2374 N N . TYR A 1 323 ? 2.902 6.617 3.410 1.00 89.56 323 TYR A N 1
ATOM 2375 C CA . TYR A 1 323 ? 3.539 5.422 2.868 1.00 89.56 323 TYR A CA 1
ATOM 2376 C C . TYR A 1 323 ? 2.628 4.189 2.976 1.00 89.56 323 TYR A C 1
ATOM 2378 O O . TYR A 1 323 ? 2.482 3.440 2.014 1.00 89.56 323 TYR A O 1
ATOM 2386 N N . ALA A 1 324 ? 1.946 3.993 4.098 1.00 91.56 324 ALA A N 1
ATOM 2387 C CA . ALA A 1 324 ? 0.952 2.944 4.281 1.00 91.56 324 ALA A CA 1
ATOM 2388 C C . ALA A 1 324 ? -0.196 3.107 3.278 1.00 91.56 324 ALA A C 1
ATOM 2390 O O . ALA A 1 324 ? -0.562 2.148 2.598 1.00 91.56 324 ALA A O 1
ATOM 2391 N N . ALA A 1 325 ? -0.701 4.333 3.118 1.00 92.12 325 ALA A N 1
ATOM 2392 C CA . ALA A 1 325 ? -1.781 4.654 2.192 1.00 92.12 325 ALA A CA 1
ATOM 2393 C C . ALA A 1 325 ? -1.424 4.334 0.728 1.00 92.12 325 ALA A C 1
ATOM 2395 O O . ALA A 1 325 ? -2.201 3.691 0.021 1.00 92.12 325 ALA A O 1
ATOM 2396 N N . THR A 1 326 ? -0.226 4.712 0.269 1.00 91.94 326 THR A N 1
ATOM 2397 C CA . THR A 1 326 ? 0.226 4.365 -1.093 1.00 91.94 326 THR A CA 1
ATOM 2398 C C . THR A 1 326 ? 0.340 2.868 -1.318 1.00 91.94 326 THR A C 1
ATOM 2400 O O . THR A 1 326 ? -0.083 2.375 -2.359 1.00 91.94 326 THR A O 1
ATOM 2403 N N . ASN A 1 327 ? 0.913 2.136 -0.366 1.00 95.44 327 ASN A N 1
ATOM 2404 C CA . ASN A 1 327 ? 1.121 0.699 -0.509 1.00 95.44 327 ASN A CA 1
ATOM 2405 C C . ASN A 1 327 ? -0.212 -0.071 -0.449 1.00 95.44 327 ASN A C 1
ATOM 2407 O O . ASN A 1 327 ? -0.429 -0.948 -1.281 1.00 95.44 327 ASN A O 1
ATOM 2411 N N . ALA A 1 328 ? -1.158 0.352 0.398 1.00 95.81 328 ALA A N 1
ATOM 2412 C CA . ALA A 1 328 ? -2.515 -0.201 0.420 1.00 95.81 328 ALA A CA 1
ATOM 2413 C C . ALA A 1 328 ? -3.247 -0.034 -0.927 1.00 95.81 328 ALA A C 1
ATOM 2415 O O . ALA A 1 328 ? -4.008 -0.909 -1.341 1.00 95.81 328 ALA A O 1
ATOM 2416 N N . PHE A 1 329 ? -2.990 1.057 -1.658 1.00 96.38 329 PHE A N 1
ATOM 2417 C CA . PHE A 1 329 ? -3.484 1.211 -3.027 1.00 96.38 329 PHE A CA 1
ATOM 2418 C C . PHE A 1 329 ? -2.873 0.215 -4.013 1.00 96.38 329 PHE A C 1
ATOM 2420 O O . PHE A 1 329 ? -3.602 -0.340 -4.833 1.00 96.38 329 PHE A O 1
ATOM 2427 N N . LEU A 1 330 ? -1.567 -0.050 -3.938 1.00 97.62 330 LEU A N 1
ATOM 2428 C CA . LEU A 1 330 ? -0.921 -1.044 -4.805 1.00 97.62 330 LEU A CA 1
ATOM 2429 C C . LEU A 1 330 ? -1.515 -2.440 -4.583 1.00 97.62 330 LEU A C 1
ATOM 2431 O O . LEU A 1 330 ? -1.786 -3.158 -5.550 1.00 97.62 330 LEU A O 1
ATOM 2435 N N . ASP A 1 331 ? -1.775 -2.787 -3.322 1.00 97.62 331 ASP A N 1
ATOM 2436 C CA . ASP A 1 331 ? -2.374 -4.063 -2.933 1.00 97.62 331 ASP A CA 1
ATOM 2437 C C . ASP A 1 331 ? -3.796 -4.204 -3.503 1.00 97.62 331 ASP A C 1
ATOM 2439 O O . ASP A 1 331 ? -4.124 -5.216 -4.133 1.00 97.62 331 ASP A O 1
ATOM 2443 N N . ALA A 1 332 ? -4.620 -3.161 -3.366 1.00 97.00 332 ALA A N 1
ATOM 2444 C CA . ALA A 1 332 ? -5.978 -3.135 -3.907 1.00 97.00 332 ALA A CA 1
ATOM 2445 C C . ALA A 1 332 ? -6.006 -3.129 -5.446 1.00 97.00 332 ALA A C 1
ATOM 2447 O O . ALA A 1 332 ? -6.803 -3.848 -6.054 1.00 97.00 332 ALA A O 1
ATOM 2448 N N . LEU A 1 333 ? -5.109 -2.381 -6.097 1.00 97.38 333 LEU A N 1
ATOM 2449 C CA . LEU A 1 333 ? -5.003 -2.333 -7.557 1.00 97.38 333 LEU A CA 1
ATOM 2450 C C . LEU A 1 333 ? -4.618 -3.698 -8.134 1.00 97.38 333 LEU A C 1
ATOM 2452 O O . LEU A 1 333 ? -5.144 -4.093 -9.179 1.00 97.38 333 LEU A O 1
ATOM 2456 N N . ALA A 1 334 ? -3.723 -4.431 -7.466 1.00 97.81 334 ALA A N 1
ATOM 2457 C CA . ALA A 1 334 ? -3.363 -5.783 -7.871 1.00 97.81 334 ALA A CA 1
ATOM 2458 C C . ALA A 1 334 ? -4.562 -6.739 -7.778 1.00 97.81 334 ALA A C 1
ATOM 2460 O O . ALA A 1 334 ? -4.853 -7.458 -8.739 1.00 97.81 334 ALA A O 1
ATOM 2461 N N . ALA A 1 335 ? -5.301 -6.700 -6.666 1.00 96.62 335 ALA A N 1
ATOM 2462 C CA . ALA A 1 335 ? -6.509 -7.503 -6.485 1.00 96.62 335 ALA A CA 1
ATOM 2463 C C . ALA A 1 335 ? -7.583 -7.180 -7.538 1.00 96.62 335 ALA A C 1
ATOM 2465 O O . ALA A 1 335 ? -8.097 -8.092 -8.190 1.00 96.62 335 ALA A O 1
ATOM 2466 N N . GLN A 1 336 ? -7.868 -5.896 -7.779 1.00 96.06 336 GLN A N 1
ATOM 2467 C CA . GLN A 1 336 ? -8.850 -5.478 -8.783 1.00 96.06 336 GLN A CA 1
ATOM 2468 C C . GLN A 1 336 ? -8.438 -5.899 -10.196 1.00 96.06 336 GLN A C 1
ATOM 2470 O O . GLN A 1 336 ? -9.258 -6.413 -10.955 1.00 96.06 336 GLN A O 1
ATOM 2475 N N . ARG A 1 337 ? -7.171 -5.699 -10.575 1.00 95.44 337 ARG A N 1
ATOM 2476 C CA . ARG A 1 337 ? -6.689 -6.068 -11.913 1.00 95.44 337 ARG A CA 1
ATOM 2477 C C . ARG A 1 337 ? -6.798 -7.579 -12.149 1.00 95.44 337 ARG A C 1
ATOM 2479 O O . ARG A 1 337 ? -7.193 -7.984 -13.240 1.00 95.44 337 ARG A O 1
ATOM 2486 N N . ARG A 1 338 ? -6.548 -8.400 -11.125 1.00 95.12 338 ARG A N 1
ATOM 2487 C CA . ARG A 1 338 ? -6.772 -9.853 -11.199 1.00 95.12 338 ARG A CA 1
ATOM 2488 C C . ARG A 1 338 ? -8.241 -10.236 -11.290 1.00 95.12 338 ARG A C 1
ATOM 2490 O O . ARG A 1 338 ? -8.566 -11.132 -12.060 1.00 95.12 338 ARG A O 1
ATOM 2497 N N . ALA A 1 339 ? -9.127 -9.540 -10.579 1.00 95.50 339 ALA A N 1
ATOM 2498 C CA . ALA A 1 339 ? -10.572 -9.739 -10.721 1.00 95.50 339 ALA A CA 1
ATOM 2499 C C . ALA A 1 339 ? -11.068 -9.445 -12.154 1.00 95.50 339 ALA A C 1
ATOM 2501 O O . ALA A 1 339 ? -12.072 -9.999 -12.585 1.00 95.50 339 ALA A O 1
ATOM 2502 N N . GLN A 1 340 ? -10.330 -8.630 -12.917 1.00 95.12 340 GLN A N 1
ATOM 2503 C CA . GLN A 1 340 ? -10.558 -8.367 -14.345 1.00 95.12 340 GLN A CA 1
ATOM 2504 C C . GLN A 1 340 ? -9.864 -9.383 -15.279 1.00 95.12 340 GLN A C 1
ATOM 2506 O O . GLN A 1 340 ? -9.747 -9.131 -16.476 1.00 95.12 340 GLN A O 1
ATOM 2511 N N . GLY A 1 341 ? -9.336 -10.493 -14.753 1.00 94.31 341 GLY A N 1
ATOM 2512 C CA . GLY A 1 341 ? -8.643 -11.524 -15.535 1.00 94.31 341 GLY A CA 1
ATOM 2513 C C . GLY A 1 341 ? -7.248 -11.128 -16.035 1.00 94.31 341 GLY A C 1
ATOM 2514 O O . GLY A 1 341 ? -6.682 -11.815 -16.881 1.00 94.31 341 GLY A O 1
ATOM 2515 N N . ARG A 1 342 ? -6.671 -10.026 -15.538 1.00 94.69 342 ARG A N 1
ATOM 2516 C CA . ARG A 1 342 ? -5.349 -9.527 -15.952 1.00 94.69 342 ARG A CA 1
ATOM 2517 C C . ARG A 1 342 ? -4.318 -9.780 -14.860 1.00 94.69 342 ARG A C 1
ATOM 2519 O O . ARG A 1 342 ? -4.586 -9.541 -13.684 1.00 94.69 342 ARG A O 1
ATOM 2526 N N . HIS A 1 343 ? -3.106 -10.187 -15.236 1.00 94.31 343 HIS A N 1
ATOM 2527 C CA . HIS A 1 343 ? -2.053 -10.421 -14.249 1.00 94.31 343 HIS A CA 1
ATOM 2528 C C . HIS A 1 343 ? -1.702 -9.131 -13.495 1.00 94.31 343 HIS A C 1
ATOM 2530 O O . HIS A 1 343 ? -1.435 -8.078 -14.089 1.00 94.31 343 HIS A O 1
ATOM 2536 N N . ALA A 1 344 ? -1.629 -9.249 -12.171 1.00 96.12 344 ALA A N 1
ATOM 2537 C CA . ALA A 1 344 ? -1.057 -8.266 -11.267 1.00 96.12 344 ALA A CA 1
ATOM 2538 C C . ALA A 1 344 ? -0.588 -8.958 -9.985 1.00 96.12 344 ALA A C 1
ATOM 2540 O O . ALA A 1 344 ? -1.227 -9.911 -9.545 1.00 96.12 344 ALA A O 1
ATOM 2541 N N . GLN A 1 345 ? 0.481 -8.467 -9.374 1.00 96.56 345 GLN A N 1
ATOM 2542 C CA . GLN A 1 345 ? 0.928 -8.925 -8.066 1.00 96.56 345 GLN A CA 1
ATOM 2543 C C . GLN A 1 345 ? 1.453 -7.737 -7.268 1.00 96.56 345 GLN A C 1
ATOM 2545 O O . GLN A 1 345 ? 2.256 -6.961 -7.778 1.00 96.56 345 GLN A O 1
ATOM 2550 N N . SER A 1 346 ? 1.017 -7.597 -6.024 1.00 97.88 346 SER A N 1
ATOM 2551 C CA . SER A 1 346 ? 1.611 -6.682 -5.056 1.00 97.88 346 SER A CA 1
ATOM 2552 C C . SER A 1 346 ? 2.445 -7.476 -4.058 1.00 97.88 346 SER A C 1
ATOM 2554 O O . SER A 1 346 ? 1.965 -8.460 -3.493 1.00 97.88 346 SER A O 1
ATOM 2556 N N . ILE A 1 347 ? 3.700 -7.082 -3.853 1.00 95.88 347 ILE A N 1
ATOM 2557 C CA . ILE A 1 347 ? 4.592 -7.725 -2.885 1.00 95.88 347 ILE A CA 1
ATOM 2558 C C . ILE A 1 347 ? 4.856 -6.746 -1.746 1.00 95.88 347 ILE A C 1
ATOM 2560 O O . ILE A 1 347 ? 5.604 -5.780 -1.906 1.00 95.88 347 ILE A O 1
ATOM 2564 N N . GLY A 1 348 ? 4.239 -6.993 -0.595 1.00 94.44 348 GLY A N 1
ATOM 2565 C CA . GLY A 1 348 ? 4.485 -6.290 0.654 1.00 94.44 348 GLY A CA 1
ATOM 2566 C C . GLY A 1 348 ? 5.838 -6.691 1.229 1.00 94.44 348 GLY A C 1
ATOM 2567 O O . GLY A 1 348 ? 5.970 -7.731 1.873 1.00 94.44 348 GLY A O 1
ATOM 2568 N N . TRP A 1 349 ? 6.864 -5.876 1.004 1.00 90.88 349 TRP A N 1
ATOM 2569 C CA . TRP A 1 349 ? 8.202 -6.152 1.524 1.00 90.88 349 TRP A CA 1
ATOM 2570 C C . TRP A 1 349 ? 8.353 -5.758 2.994 1.00 90.88 349 TRP A C 1
ATOM 2572 O O . TRP A 1 349 ? 7.907 -4.683 3.414 1.00 90.88 349 TRP A O 1
ATOM 2582 N N . GLY A 1 350 ? 9.046 -6.610 3.755 1.00 85.38 350 GLY A N 1
ATOM 2583 C CA . GLY A 1 350 ? 9.664 -6.242 5.030 1.00 85.38 350 GLY A CA 1
ATOM 2584 C C . GLY A 1 350 ? 10.895 -5.352 4.846 1.00 85.38 350 GLY A C 1
ATOM 2585 O O . GLY A 1 350 ? 11.140 -4.796 3.775 1.00 85.38 350 GLY A O 1
ATOM 2586 N N . VAL A 1 351 ? 11.709 -5.215 5.893 1.00 78.44 351 VAL A N 1
ATOM 2587 C CA . VAL A 1 351 ? 12.872 -4.320 5.850 1.00 78.44 351 VAL A CA 1
ATOM 2588 C C . VAL A 1 351 ? 14.018 -4.928 5.033 1.00 78.44 351 VAL A C 1
ATOM 2590 O O . VAL A 1 351 ? 14.564 -5.981 5.372 1.00 78.44 351 VAL A O 1
ATOM 2593 N N . TRP A 1 352 ? 14.449 -4.218 3.989 1.00 75.75 352 TRP A N 1
ATOM 2594 C CA . TRP A 1 352 ? 15.689 -4.501 3.261 1.00 75.75 352 TRP A CA 1
ATOM 2595 C C . TRP A 1 352 ? 16.844 -3.763 3.950 1.00 75.75 352 TRP A C 1
ATOM 2597 O O . TRP A 1 352 ? 17.145 -2.608 3.638 1.00 75.75 352 TRP A O 1
ATOM 2607 N N . ALA A 1 353 ? 17.490 -4.409 4.925 1.00 61.69 353 ALA A N 1
ATOM 2608 C CA . ALA A 1 353 ? 18.642 -3.826 5.617 1.00 61.69 353 ALA A CA 1
ATOM 2609 C C . ALA A 1 353 ? 19.726 -3.306 4.648 1.00 61.69 353 ALA A C 1
ATOM 2611 O O . ALA A 1 353 ? 19.964 -3.861 3.576 1.00 61.69 353 ALA A O 1
ATOM 2612 N N . ARG A 1 354 ? 20.415 -2.230 5.051 1.00 60.16 354 ARG A N 1
ATOM 2613 C CA . ARG A 1 354 ? 21.503 -1.581 4.288 1.00 60.16 354 ARG A CA 1
ATOM 2614 C C . ARG A 1 354 ? 21.092 -0.962 2.939 1.00 60.16 354 ARG A C 1
ATOM 2616 O O . ARG A 1 354 ? 21.974 -0.587 2.167 1.00 60.16 354 ARG A O 1
ATOM 2623 N N . THR A 1 355 ? 19.797 -0.783 2.677 1.00 60.38 355 THR A N 1
ATOM 2624 C CA . THR A 1 355 ? 19.279 -0.046 1.508 1.00 60.38 355 THR A CA 1
ATOM 2625 C C . THR A 1 355 ? 18.533 1.222 1.939 1.00 60.38 355 THR A C 1
ATOM 2627 O O . THR A 1 355 ? 17.939 1.249 3.018 1.00 60.38 355 THR A O 1
ATOM 2630 N N . GLY A 1 356 ? 18.581 2.285 1.127 1.00 58.59 356 GLY A N 1
ATOM 2631 C CA . GLY A 1 356 ? 17.785 3.502 1.316 1.00 58.59 356 GLY A CA 1
ATOM 2632 C C . GLY A 1 356 ? 17.907 4.139 2.708 1.00 58.59 356 GLY A C 1
ATOM 2633 O O . GLY A 1 356 ? 19.002 4.243 3.268 1.00 58.59 356 GLY A O 1
ATOM 2634 N N . VAL A 1 357 ? 16.758 4.534 3.272 1.00 49.72 357 VAL A N 1
ATOM 2635 C CA . VAL A 1 357 ? 16.603 5.198 4.587 1.00 49.72 357 VAL A CA 1
ATOM 2636 C C . VAL A 1 357 ? 17.189 4.372 5.745 1.00 49.72 357 VAL A C 1
ATOM 2638 O O . VAL A 1 357 ? 17.683 4.926 6.725 1.00 49.72 357 VAL A O 1
ATOM 2641 N N . MET A 1 358 ? 17.264 3.045 5.599 1.00 55.53 358 MET A N 1
ATOM 2642 C CA . MET A 1 358 ? 17.775 2.131 6.632 1.00 55.53 358 MET A CA 1
ATOM 2643 C C . MET A 1 358 ? 19.307 2.149 6.779 1.00 55.53 358 MET A C 1
ATOM 2645 O O . MET A 1 358 ? 19.858 1.444 7.625 1.00 55.53 358 MET A O 1
ATOM 2649 N N . ARG A 1 359 ? 20.027 2.932 5.961 1.00 54.31 359 ARG A N 1
ATOM 2650 C CA . ARG A 1 359 ? 21.487 3.116 6.082 1.00 54.31 359 ARG A CA 1
ATOM 2651 C C . ARG A 1 359 ? 21.880 4.084 7.204 1.00 54.31 359 ARG A C 1
ATOM 2653 O O . ARG A 1 359 ? 22.982 3.950 7.745 1.00 54.31 359 ARG A O 1
ATOM 2660 N N . ALA A 1 360 ? 21.003 5.030 7.542 1.00 57.03 360 ALA A N 1
ATOM 2661 C CA . ALA A 1 360 ? 21.227 6.030 8.584 1.00 57.03 360 ALA A CA 1
ATOM 2662 C C . ALA A 1 360 ? 21.050 5.443 9.999 1.00 57.03 360 ALA A C 1
ATOM 2664 O O . ALA A 1 360 ? 20.361 4.440 10.186 1.00 57.03 360 ALA A O 1
ATOM 2665 N N . ASP A 1 361 ? 21.635 6.083 11.015 1.00 51.94 361 ASP A N 1
ATOM 2666 C CA . ASP A 1 361 ? 21.600 5.595 12.406 1.00 51.94 361 ASP A CA 1
ATOM 2667 C C . ASP A 1 361 ? 20.182 5.519 12.996 1.00 51.94 361 ASP A C 1
ATOM 2669 O O . ASP A 1 361 ? 19.891 4.656 13.826 1.00 51.94 361 ASP A O 1
ATOM 2673 N N . ALA A 1 362 ? 19.27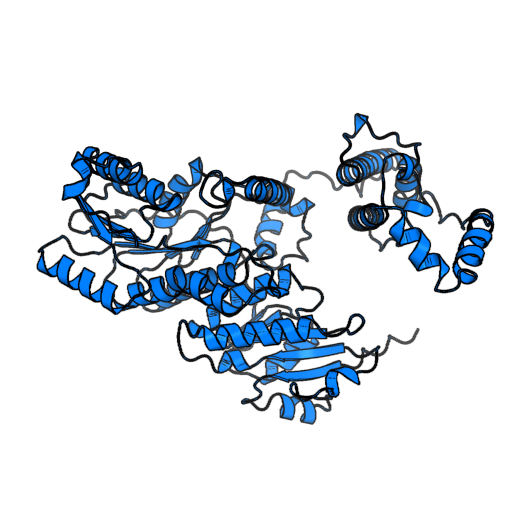2 6.391 12.551 1.00 56.88 362 ALA A N 1
ATOM 2674 C CA . ALA A 1 362 ? 17.851 6.304 12.891 1.00 56.88 362 ALA A CA 1
ATOM 2675 C C . ALA A 1 362 ? 17.218 5.003 12.359 1.00 56.88 362 ALA A C 1
ATOM 2677 O O . ALA A 1 362 ? 16.570 4.284 13.118 1.00 56.88 362 ALA A O 1
ATOM 2678 N N . GLY A 1 363 ? 17.508 4.641 11.105 1.00 63.12 363 GLY A N 1
ATOM 2679 C CA . GLY A 1 363 ? 17.025 3.405 10.486 1.00 63.12 363 GLY A CA 1
ATOM 2680 C C . GLY A 1 363 ? 17.577 2.135 11.142 1.00 63.12 363 GLY A C 1
ATOM 2681 O O . GLY A 1 363 ? 16.867 1.139 11.249 1.00 63.12 363 GLY A O 1
ATOM 2682 N N . ARG A 1 364 ? 18.810 2.167 11.670 1.00 66.19 364 ARG A N 1
ATOM 2683 C CA . ARG A 1 364 ? 19.371 1.035 12.438 1.00 66.19 364 ARG A CA 1
ATOM 2684 C C . ARG A 1 364 ? 18.635 0.815 13.757 1.00 66.19 364 ARG A C 1
ATOM 2686 O O . ARG A 1 364 ? 18.278 -0.313 14.067 1.00 66.19 364 ARG A O 1
ATOM 2693 N N . ARG A 1 365 ? 18.343 1.890 14.498 1.00 67.44 365 ARG A N 1
ATOM 2694 C CA . ARG A 1 365 ? 17.576 1.806 15.754 1.00 67.44 365 ARG A CA 1
ATOM 2695 C C . ARG A 1 365 ? 16.152 1.299 15.532 1.00 67.44 365 ARG A C 1
ATOM 2697 O O . ARG A 1 365 ? 15.657 0.515 16.336 1.00 67.44 365 ARG A O 1
ATOM 2704 N N . GLN A 1 366 ? 15.519 1.724 14.441 1.00 68.88 366 GLN A N 1
ATOM 2705 C CA . GLN A 1 366 ? 14.207 1.225 14.037 1.00 68.88 366 GLN A CA 1
ATOM 2706 C C . GLN A 1 366 ? 14.257 -0.266 13.683 1.00 68.88 366 GLN A C 1
ATOM 2708 O O . GLN A 1 366 ? 13.387 -1.023 14.104 1.00 68.88 366 GLN A O 1
ATOM 2713 N N . LEU A 1 367 ? 15.294 -0.710 12.968 1.00 73.75 367 LEU A N 1
ATOM 2714 C CA . LEU A 1 367 ? 15.490 -2.127 12.668 1.00 73.75 367 LEU A CA 1
ATOM 2715 C C . LEU A 1 367 ? 15.691 -2.967 13.939 1.00 73.75 367 LEU A C 1
ATOM 2717 O O . LEU A 1 367 ? 15.089 -4.032 14.049 1.00 73.75 367 LEU A O 1
ATOM 2721 N N . ASP A 1 368 ? 16.480 -2.489 14.902 1.00 75.12 368 ASP A N 1
ATOM 2722 C CA . ASP A 1 368 ? 16.677 -3.186 16.180 1.00 75.12 368 ASP A CA 1
ATOM 2723 C C . ASP A 1 368 ? 15.353 -3.346 16.946 1.00 75.12 368 ASP A C 1
ATOM 2725 O O . ASP A 1 368 ? 15.107 -4.380 17.568 1.00 75.12 368 ASP A O 1
ATOM 2729 N N . GLU A 1 369 ? 14.485 -2.330 16.910 1.00 73.31 369 GLU A N 1
ATOM 2730 C CA . GLU A 1 369 ? 13.161 -2.393 17.535 1.00 73.31 369 GLU A CA 1
ATOM 2731 C C . GLU A 1 369 ? 12.241 -3.391 16.827 1.00 73.31 369 GLU A C 1
ATOM 2733 O O . GLU A 1 369 ? 11.648 -4.249 17.480 1.00 73.31 369 GLU A O 1
ATOM 2738 N N . LEU A 1 370 ? 12.196 -3.360 15.495 1.00 78.75 370 LEU A N 1
ATOM 2739 C CA . LEU A 1 370 ? 11.445 -4.334 14.701 1.00 78.75 370 LEU A CA 1
ATOM 2740 C C . LEU A 1 370 ? 11.914 -5.766 14.981 1.00 78.75 370 LEU A C 1
ATOM 2742 O O . LEU A 1 370 ? 11.094 -6.654 15.216 1.00 78.75 370 LEU A O 1
ATOM 2746 N N . GLN A 1 371 ? 13.226 -5.991 15.062 1.00 81.38 371 GLN A N 1
ATOM 2747 C CA . GLN A 1 371 ? 13.786 -7.301 15.397 1.00 81.38 371 GLN A CA 1
ATOM 2748 C C . GLN A 1 371 ? 13.374 -7.762 16.797 1.00 81.38 371 GLN A C 1
ATOM 2750 O O . GLN A 1 371 ? 13.031 -8.933 16.977 1.00 81.38 371 GLN A O 1
ATOM 2755 N N . ARG A 1 372 ? 13.334 -6.855 17.784 1.00 76.12 372 ARG A N 1
ATOM 2756 C CA . ARG A 1 372 ? 12.816 -7.162 19.130 1.00 76.12 372 ARG A CA 1
ATOM 2757 C C . ARG A 1 372 ? 11.341 -7.568 19.117 1.00 76.12 372 ARG A C 1
ATOM 2759 O O . ARG A 1 372 ? 10.946 -8.388 19.944 1.00 76.12 372 ARG A O 1
ATOM 2766 N N . GLN A 1 373 ? 10.561 -7.040 18.180 1.00 76.56 373 GLN A N 1
ATOM 2767 C CA . GLN A 1 373 ? 9.149 -7.379 17.965 1.00 76.56 373 GLN A CA 1
ATOM 2768 C C . GLN A 1 373 ? 8.953 -8.637 17.095 1.00 76.56 373 GLN A C 1
ATOM 2770 O O . GLN A 1 373 ? 7.826 -9.019 16.785 1.00 76.56 373 GLN A O 1
ATOM 2775 N N . GLY A 1 374 ? 10.043 -9.304 16.702 1.00 83.88 374 GLY A N 1
ATOM 2776 C CA . GLY A 1 374 ? 10.012 -10.498 15.862 1.00 83.88 374 GLY A CA 1
ATOM 2777 C C . GLY A 1 374 ? 9.874 -10.213 14.368 1.00 83.88 374 GLY A C 1
ATOM 2778 O O . GLY A 1 374 ? 9.511 -11.111 13.615 1.00 83.88 374 GLY A O 1
ATOM 2779 N N . ILE A 1 375 ? 10.169 -8.993 13.922 1.00 84.81 375 ILE A N 1
ATOM 2780 C CA . ILE A 1 375 ? 10.198 -8.596 12.512 1.00 84.81 375 ILE A CA 1
ATOM 2781 C C . ILE A 1 375 ? 11.659 -8.455 12.077 1.00 84.81 375 ILE A C 1
ATOM 2783 O O . ILE A 1 375 ? 12.363 -7.517 12.447 1.00 84.81 375 ILE A O 1
ATOM 2787 N N . GLY A 1 376 ? 12.137 -9.411 11.290 1.00 78.75 376 GLY A N 1
ATOM 2788 C CA . GLY A 1 376 ? 13.509 -9.435 10.800 1.00 78.75 376 GLY A CA 1
ATOM 2789 C C . GLY A 1 376 ? 13.754 -8.538 9.582 1.00 78.75 376 GLY A C 1
ATOM 2790 O O . GLY A 1 376 ? 12.851 -7.944 8.994 1.00 78.75 376 GLY A O 1
ATOM 2791 N N . SER A 1 377 ? 15.011 -8.528 9.141 1.00 75.19 377 SER A N 1
ATOM 2792 C CA . SER A 1 377 ? 15.424 -8.015 7.832 1.00 75.19 377 SER A CA 1
ATOM 2793 C C . SER A 1 377 ? 16.250 -9.072 7.110 1.00 75.19 377 SER A C 1
ATOM 2795 O O . SER A 1 377 ? 16.967 -9.837 7.756 1.00 75.19 377 SER A O 1
ATOM 2797 N N . ALA A 1 378 ? 16.168 -9.133 5.781 1.00 61.53 378 ALA A N 1
ATOM 2798 C CA . ALA A 1 378 ? 16.974 -10.088 5.018 1.00 61.53 378 ALA A CA 1
ATOM 2799 C C . ALA A 1 378 ? 17.276 -9.600 3.587 1.00 61.53 378 ALA A C 1
ATOM 2801 O O . ALA A 1 378 ? 16.633 -10.045 2.640 1.00 61.53 378 ALA A O 1
ATOM 2802 N N . PRO A 1 379 ? 18.284 -8.728 3.385 1.00 57.91 379 PRO A N 1
ATOM 2803 C CA . PRO A 1 379 ? 18.658 -8.244 2.049 1.00 57.91 379 PRO A CA 1
ATOM 2804 C C . PRO A 1 379 ? 19.130 -9.363 1.120 1.00 57.91 379 PRO A C 1
ATOM 2806 O O . PRO A 1 379 ? 18.763 -9.393 -0.047 1.00 57.91 379 PRO A O 1
ATOM 2809 N N . ALA A 1 380 ? 19.930 -10.297 1.649 1.00 59.38 380 ALA A N 1
ATOM 2810 C CA . ALA A 1 380 ? 20.483 -11.404 0.870 1.00 59.38 380 ALA A CA 1
ATOM 2811 C C . ALA A 1 380 ? 19.398 -12.389 0.405 1.00 59.38 380 ALA A C 1
ATOM 2813 O O . ALA A 1 380 ? 19.511 -12.966 -0.671 1.00 59.38 380 ALA A O 1
ATOM 2814 N N . LEU A 1 381 ? 18.329 -12.541 1.194 1.00 69.25 381 LEU A N 1
ATOM 2815 C CA . LEU A 1 381 ? 17.206 -13.417 0.871 1.00 69.25 381 LEU A CA 1
ATOM 2816 C C . LEU A 1 381 ? 16.150 -12.709 0.008 1.00 69.25 381 LEU A C 1
ATOM 2818 O O . LEU A 1 381 ? 15.377 -13.373 -0.668 1.00 69.25 381 LEU A O 1
ATOM 2822 N N . ALA A 1 382 ? 16.120 -11.375 -0.016 1.00 78.56 382 ALA A N 1
ATOM 2823 C CA . ALA A 1 382 ? 15.046 -10.625 -0.661 1.00 78.56 382 ALA A CA 1
ATOM 2824 C C . ALA A 1 382 ? 14.920 -10.900 -2.170 1.00 78.56 382 ALA A C 1
ATOM 2826 O O . ALA A 1 382 ? 13.812 -11.001 -2.686 1.00 78.56 382 ALA A O 1
ATOM 2827 N N . LEU A 1 383 ? 16.039 -11.091 -2.877 1.00 83.38 383 LEU A N 1
ATOM 2828 C CA . LEU A 1 383 ? 16.022 -11.467 -4.297 1.00 83.38 383 LEU A CA 1
ATOM 2829 C C . LEU A 1 383 ? 15.611 -12.932 -4.524 1.00 83.38 383 LEU A C 1
ATOM 2831 O O . LEU A 1 383 ? 14.971 -13.238 -5.528 1.00 83.38 383 LEU A O 1
ATOM 2835 N N . ALA A 1 384 ? 15.941 -13.836 -3.597 1.00 81.75 384 ALA A N 1
ATOM 2836 C CA . ALA A 1 384 ? 15.456 -15.216 -3.645 1.00 81.75 384 ALA A CA 1
ATOM 2837 C C . ALA A 1 384 ? 13.936 -15.263 -3.411 1.00 81.75 384 ALA A C 1
ATOM 2839 O O . ALA A 1 384 ? 13.216 -15.848 -4.217 1.00 81.75 384 ALA A O 1
ATOM 2840 N N . LEU A 1 385 ? 13.447 -14.529 -2.404 1.00 84.75 385 LEU A N 1
ATOM 2841 C CA . LEU A 1 385 ? 12.020 -14.347 -2.120 1.00 84.75 385 LEU A CA 1
ATOM 2842 C C . LEU A 1 385 ? 11.282 -13.664 -3.267 1.00 84.75 385 LEU A C 1
ATOM 2844 O O . LEU A 1 385 ? 10.129 -13.984 -3.510 1.00 84.75 385 LEU A O 1
ATOM 2848 N N . LEU A 1 386 ? 11.925 -12.750 -4.001 1.00 87.69 386 LEU A N 1
ATOM 2849 C CA . LEU A 1 386 ? 11.340 -12.190 -5.220 1.00 87.69 386 LEU A CA 1
ATOM 2850 C C . LEU A 1 386 ? 11.113 -13.301 -6.249 1.00 87.69 386 LEU A C 1
ATOM 2852 O O . LEU A 1 386 ? 10.037 -13.390 -6.827 1.00 87.69 386 LEU A O 1
ATOM 2856 N N . GLY A 1 387 ? 12.101 -14.174 -6.447 1.00 87.62 387 GLY A N 1
ATOM 2857 C CA . GLY A 1 387 ? 11.955 -15.337 -7.318 1.00 87.62 387 GLY A CA 1
ATOM 2858 C C . GLY A 1 387 ? 10.834 -16.278 -6.884 1.00 87.62 387 GLY A C 1
ATOM 2859 O O . GLY A 1 387 ? 10.109 -16.782 -7.738 1.00 87.62 387 GLY A O 1
ATOM 2860 N N . GLU A 1 388 ? 10.688 -16.530 -5.586 1.00 86.25 388 GLU A N 1
ATOM 2861 C CA . GLU A 1 388 ? 9.581 -17.323 -5.037 1.00 86.25 388 GLU A CA 1
ATOM 2862 C C . GLU A 1 388 ? 8.237 -16.621 -5.266 1.00 86.25 388 GLU A C 1
ATOM 2864 O O . GLU A 1 388 ? 7.357 -17.188 -5.904 1.00 86.25 388 GLU A O 1
ATOM 2869 N N . ALA A 1 389 ? 8.113 -15.350 -4.877 1.00 89.38 389 ALA A N 1
ATOM 2870 C CA . ALA A 1 389 ? 6.892 -14.564 -5.023 1.00 89.38 389 ALA A CA 1
ATOM 2871 C C . ALA A 1 389 ? 6.395 -14.495 -6.475 1.00 89.38 389 ALA A C 1
ATOM 2873 O O . ALA A 1 389 ? 5.204 -14.666 -6.722 1.00 89.38 389 ALA A O 1
ATOM 2874 N N . LEU A 1 390 ? 7.291 -14.317 -7.453 1.00 90.00 390 LEU A N 1
ATOM 2875 C CA . LEU A 1 390 ? 6.911 -14.267 -8.872 1.00 90.00 390 LEU A CA 1
ATOM 2876 C C . LEU A 1 390 ? 6.381 -15.601 -9.427 1.00 90.00 390 LEU A C 1
ATOM 2878 O O . LEU A 1 390 ? 5.768 -15.609 -10.500 1.00 90.00 390 LEU A O 1
ATOM 2882 N N . ARG A 1 391 ? 6.636 -16.719 -8.738 1.00 87.06 391 ARG A N 1
ATOM 2883 C CA . ARG A 1 391 ? 6.101 -18.042 -9.093 1.00 87.06 391 ARG A CA 1
ATOM 2884 C C . ARG A 1 391 ? 4.759 -18.329 -8.430 1.00 87.06 391 ARG A C 1
ATOM 2886 O O . ARG A 1 391 ? 4.052 -19.200 -8.915 1.00 87.06 391 ARG A O 1
ATOM 2893 N N . GLU A 1 392 ? 4.402 -17.598 -7.382 1.00 88.19 392 GLU A N 1
ATOM 2894 C CA . GLU A 1 392 ? 3.130 -17.763 -6.687 1.00 88.19 392 GLU A CA 1
ATOM 2895 C C . GLU A 1 392 ? 1.993 -17.049 -7.425 1.00 88.19 392 GLU A C 1
ATOM 2897 O O . GLU A 1 392 ? 2.085 -15.861 -7.753 1.00 88.19 392 GLU A O 1
ATOM 2902 N N . ASP A 1 393 ? 0.872 -17.746 -7.623 1.00 86.75 393 ASP A N 1
ATOM 2903 C CA . ASP A 1 393 ? -0.327 -17.165 -8.232 1.00 86.75 393 ASP A CA 1
ATOM 2904 C C . ASP A 1 393 ? -1.197 -16.425 -7.202 1.00 86.75 393 ASP A C 1
ATOM 2906 O O . ASP A 1 393 ? -2.348 -16.767 -6.929 1.00 86.75 393 ASP A O 1
ATOM 2910 N N . ALA A 1 394 ? -0.627 -15.385 -6.596 1.00 89.81 394 ALA A N 1
ATOM 2911 C CA . ALA A 1 394 ? -1.293 -14.574 -5.585 1.00 89.81 394 ALA A CA 1
ATOM 2912 C C . ALA A 1 394 ? -1.343 -13.096 -5.989 1.00 89.81 394 ALA A C 1
ATOM 2914 O O . ALA A 1 394 ? -0.370 -12.533 -6.492 1.00 89.81 394 ALA A O 1
ATOM 2915 N N . ALA A 1 395 ? -2.483 -12.450 -5.720 1.00 93.62 395 ALA A N 1
ATOM 2916 C CA . ALA A 1 395 ? -2.674 -11.015 -5.937 1.00 93.62 395 ALA A CA 1
ATOM 2917 C C . ALA A 1 395 ? -1.793 -10.158 -5.027 1.00 93.62 395 ALA A C 1
ATOM 2919 O O . ALA A 1 395 ? -1.272 -9.129 -5.450 1.00 93.62 395 ALA A O 1
ATOM 2920 N N . HIS A 1 396 ? -1.661 -10.581 -3.772 1.00 94.94 396 HIS A N 1
ATOM 2921 C CA . HIS A 1 396 ? -0.942 -9.868 -2.732 1.00 94.94 396 HIS A CA 1
ATOM 2922 C C . HIS A 1 396 ? -0.190 -10.875 -1.860 1.00 94.94 396 HIS A C 1
ATOM 2924 O O . HIS A 1 396 ? -0.778 -11.838 -1.367 1.00 94.94 396 HIS A O 1
ATOM 2930 N N . LEU A 1 397 ? 1.110 -10.646 -1.689 1.00 93.88 397 LEU A N 1
ATOM 2931 C CA . LEU A 1 397 ? 2.007 -11.455 -0.869 1.00 93.88 397 LEU A CA 1
ATOM 2932 C C . LEU A 1 397 ? 2.740 -10.569 0.124 1.00 93.88 397 LEU A C 1
ATOM 2934 O O . LEU A 1 397 ? 3.275 -9.533 -0.255 1.00 93.88 397 LEU A O 1
ATOM 2938 N N . LEU A 1 398 ? 2.836 -11.015 1.372 1.00 92.56 398 LEU A N 1
ATOM 2939 C CA . LEU A 1 398 ? 3.651 -10.365 2.390 1.00 92.56 398 LEU A CA 1
ATOM 2940 C C . LEU A 1 398 ? 4.957 -11.147 2.570 1.00 92.56 398 LEU A C 1
ATOM 2942 O O . LEU A 1 398 ? 4.948 -12.260 3.092 1.00 92.56 398 LEU A O 1
ATOM 2946 N N . MET A 1 399 ? 6.077 -10.561 2.150 1.00 89.69 399 MET A N 1
ATOM 2947 C CA . MET A 1 399 ? 7.412 -11.166 2.199 1.00 89.69 399 MET A CA 1
ATOM 2948 C C . MET A 1 399 ? 8.221 -10.534 3.332 1.00 89.69 399 MET A C 1
ATOM 2950 O O . MET A 1 399 ? 8.959 -9.559 3.146 1.00 89.69 399 MET A O 1
ATOM 2954 N N . VAL A 1 400 ? 8.040 -11.075 4.538 1.00 86.69 400 VAL A N 1
ATOM 2955 C CA . VAL A 1 400 ? 8.659 -10.573 5.770 1.00 86.69 400 VAL A CA 1
ATOM 2956 C C . VAL A 1 400 ? 9.205 -11.751 6.582 1.00 86.69 400 VAL A C 1
ATOM 2958 O O . VAL A 1 400 ? 8.456 -12.687 6.872 1.00 86.69 400 VAL A O 1
ATOM 2961 N N . PRO A 1 401 ? 10.487 -11.729 6.985 1.00 85.31 401 PRO A N 1
ATOM 2962 C CA . PRO A 1 401 ? 11.018 -12.736 7.890 1.00 85.31 401 PRO A CA 1
ATOM 2963 C C . PRO A 1 401 ? 10.478 -12.486 9.303 1.00 85.31 401 PRO A C 1
ATOM 2965 O O . PRO A 1 401 ? 10.881 -11.533 9.968 1.00 85.31 401 PRO A O 1
ATOM 2968 N N . PHE A 1 402 ? 9.567 -13.341 9.764 1.00 85.50 402 PHE A N 1
ATOM 2969 C CA . PHE A 1 402 ? 9.020 -13.273 11.119 1.00 85.50 402 PHE A CA 1
ATOM 2970 C C . PHE A 1 402 ? 9.697 -14.278 12.055 1.00 85.50 402 PHE A C 1
ATOM 2972 O O . PHE A 1 402 ? 9.710 -15.480 11.787 1.00 85.50 402 PHE A O 1
ATOM 2979 N N . ASP A 1 403 ? 10.175 -13.800 13.204 1.00 86.06 403 ASP A N 1
ATOM 2980 C CA . ASP A 1 403 ? 10.395 -14.631 14.386 1.00 86.06 403 ASP A CA 1
ATOM 2981 C C . ASP A 1 403 ? 9.096 -14.671 15.197 1.00 86.06 403 ASP A C 1
ATOM 2983 O O . ASP A 1 403 ? 8.836 -13.853 16.084 1.00 86.06 403 ASP A O 1
ATOM 2987 N N . TRP A 1 404 ? 8.273 -15.672 14.894 1.00 85.12 404 TRP A N 1
ATOM 2988 C CA . TRP A 1 404 ? 6.992 -15.885 15.562 1.00 85.12 404 TRP A CA 1
ATOM 2989 C C . TRP A 1 404 ? 7.127 -16.122 17.074 1.00 85.12 404 TRP A C 1
ATOM 2991 O O . TRP A 1 404 ? 6.195 -15.829 17.822 1.00 85.12 404 TRP A O 1
ATOM 3001 N N . ARG A 1 405 ? 8.277 -16.612 17.561 1.00 80.31 405 ARG A N 1
ATOM 3002 C CA . ARG A 1 405 ? 8.514 -16.797 19.003 1.00 80.31 405 ARG A CA 1
ATOM 3003 C C . ARG A 1 405 ? 8.820 -15.475 19.690 1.00 80.31 405 ARG A C 1
ATOM 3005 O O . ARG A 1 405 ? 8.392 -15.275 20.825 1.00 80.31 405 ARG A O 1
ATOM 3012 N N . ALA A 1 406 ? 9.598 -14.594 19.065 1.00 80.69 406 ALA A N 1
ATOM 3013 C CA . ALA A 1 406 ? 9.805 -13.232 19.560 1.00 80.69 406 ALA A CA 1
ATOM 3014 C C . ALA A 1 406 ? 8.494 -12.440 19.538 1.00 80.69 406 ALA A C 1
ATOM 3016 O O . ALA A 1 406 ? 8.111 -11.885 20.564 1.00 80.69 406 ALA A O 1
ATOM 3017 N N . MET A 1 407 ? 7.751 -12.518 18.436 1.00 82.75 407 MET A N 1
ATOM 3018 C CA . MET A 1 407 ? 6.486 -11.807 18.267 1.00 82.75 407 MET A CA 1
ATOM 3019 C C . MET A 1 407 ? 5.427 -12.201 19.308 1.00 82.75 407 MET A C 1
ATOM 3021 O O . MET A 1 407 ? 4.783 -11.334 19.892 1.00 82.75 407 MET A O 1
ATOM 3025 N N . ARG A 1 408 ? 5.298 -13.497 19.633 1.00 78.19 408 ARG A N 1
ATOM 3026 C CA . ARG A 1 408 ? 4.406 -13.975 20.712 1.00 78.19 408 ARG A CA 1
ATOM 3027 C C . ARG A 1 408 ? 4.772 -13.449 22.104 1.00 78.19 408 ARG A C 1
ATOM 3029 O O . ARG A 1 408 ? 3.920 -13.437 22.984 1.00 78.19 408 ARG A O 1
ATOM 3036 N N . ARG A 1 409 ? 6.038 -13.079 22.331 1.00 73.69 409 ARG A N 1
ATOM 3037 C CA . ARG A 1 409 ? 6.513 -12.519 23.609 1.00 73.69 409 ARG A CA 1
ATOM 3038 C C . ARG A 1 409 ? 6.306 -11.009 23.693 1.00 73.69 409 ARG A C 1
ATOM 3040 O O . ARG A 1 409 ? 6.278 -10.479 24.800 1.00 73.69 409 ARG A O 1
ATOM 3047 N N . SER A 1 410 ? 6.221 -10.328 22.552 1.00 67.00 410 SER A N 1
ATOM 3048 C CA . SER A 1 410 ? 6.078 -8.872 22.466 1.00 67.00 410 SER A CA 1
ATOM 3049 C C . SER A 1 410 ? 4.643 -8.410 22.238 1.00 67.00 410 SER A C 1
ATOM 3051 O O . SER A 1 410 ? 4.348 -7.259 22.537 1.00 67.00 410 SER A O 1
ATOM 3053 N N . VAL A 1 411 ? 3.770 -9.274 21.715 1.00 64.00 411 VAL A N 1
ATOM 3054 C CA . VAL A 1 411 ? 2.384 -8.938 21.377 1.00 64.00 411 VAL A CA 1
ATOM 3055 C C . VAL A 1 411 ? 1.459 -10.075 21.800 1.00 64.00 411 VAL A C 1
ATOM 3057 O O . VAL A 1 411 ? 1.680 -11.238 21.448 1.00 64.00 411 VAL A O 1
ATOM 3060 N N . SER A 1 412 ? 0.390 -9.764 22.525 1.00 55.56 412 SER A N 1
ATOM 3061 C CA . SER A 1 412 ? -0.689 -10.722 22.754 1.00 55.56 412 SER A CA 1
ATOM 3062 C C . SER A 1 412 ? -1.504 -10.911 21.467 1.00 55.56 412 SER A C 1
ATOM 3064 O O . SER A 1 412 ? -1.789 -9.969 20.735 1.00 55.56 412 SER A O 1
ATOM 3066 N N . ALA A 1 413 ? -1.972 -12.129 21.180 1.00 51.41 413 ALA A N 1
ATOM 3067 C CA . ALA A 1 413 ? -2.800 -12.389 19.990 1.00 51.41 413 ALA A CA 1
ATOM 3068 C C . ALA A 1 413 ? -4.145 -11.615 19.976 1.00 51.41 413 ALA A C 1
ATOM 3070 O O . ALA A 1 413 ? -4.860 -11.631 18.972 1.00 51.41 413 ALA A O 1
ATOM 3071 N N . ARG A 1 414 ? -4.513 -10.960 21.090 1.00 45.41 414 ARG A N 1
ATOM 3072 C CA . ARG A 1 414 ? -5.638 -10.015 21.174 1.00 45.41 414 ARG A CA 1
ATOM 3073 C C . ARG A 1 414 ? -5.298 -8.637 20.598 1.00 45.41 414 ARG A C 1
ATOM 3075 O O . ARG A 1 414 ? -6.208 -7.983 20.106 1.00 45.41 414 ARG A O 1
ATOM 3082 N N . GLU A 1 415 ? -4.033 -8.232 20.630 1.00 59.22 415 GLU A N 1
ATOM 3083 C CA . GLU A 1 415 ? -3.573 -6.901 20.211 1.00 59.22 415 GLU A CA 1
ATOM 3084 C C . GLU A 1 415 ? -3.362 -6.788 18.693 1.00 59.22 415 GLU A C 1
ATOM 3086 O O . GLU A 1 415 ? -3.432 -5.687 18.163 1.00 59.22 415 GLU A O 1
ATOM 3091 N N . LEU A 1 416 ? -3.193 -7.903 17.964 1.00 70.88 416 LEU A N 1
ATOM 3092 C CA . LEU A 1 416 ? -3.093 -7.904 16.493 1.00 70.88 416 LEU A CA 1
ATOM 3093 C C . LEU A 1 416 ? -4.012 -8.960 15.848 1.00 70.88 416 LEU A C 1
ATOM 3095 O O . LEU A 1 416 ? -3.553 -10.053 15.499 1.00 70.88 416 LEU A O 1
ATOM 3099 N N . PRO A 1 417 ? -5.306 -8.644 15.623 1.00 78.56 417 PRO A N 1
ATOM 3100 C CA . PRO A 1 417 ? -6.260 -9.544 14.963 1.00 78.56 417 PRO A CA 1
ATOM 3101 C C . PRO A 1 417 ? -5.770 -10.082 13.613 1.00 78.56 417 PRO A C 1
ATOM 3103 O O . PRO A 1 417 ? -6.015 -11.244 13.288 1.00 78.56 417 PRO A O 1
ATOM 3106 N N . LEU A 1 418 ? -5.019 -9.259 12.874 1.00 86.19 418 LEU A N 1
ATOM 3107 C CA . LEU A 1 418 ? -4.434 -9.593 11.579 1.00 86.19 418 LEU A CA 1
ATOM 3108 C C . LEU A 1 418 ? -3.541 -10.846 11.637 1.00 86.19 418 LEU A C 1
ATOM 3110 O O . LEU A 1 418 ? -3.551 -11.649 10.710 1.00 86.19 418 LEU A O 1
ATOM 3114 N N . LEU A 1 419 ? -2.789 -11.043 12.723 1.00 86.06 419 LEU A N 1
ATOM 3115 C CA . LEU A 1 419 ? -1.809 -12.127 12.862 1.00 86.06 419 LEU A CA 1
ATOM 3116 C C . LEU A 1 419 ? -2.331 -13.329 13.651 1.00 86.06 419 LEU A C 1
ATOM 3118 O O . LEU A 1 419 ? -1.588 -14.289 13.861 1.00 86.06 419 LEU A O 1
ATOM 3122 N N . ARG A 1 420 ? -3.597 -13.305 14.088 1.00 84.06 420 ARG A N 1
ATOM 3123 C CA . ARG A 1 420 ? -4.162 -14.324 14.984 1.00 84.06 420 ARG A CA 1
ATOM 3124 C C . ARG A 1 420 ? -3.944 -15.752 14.471 1.00 84.06 420 ARG A C 1
ATOM 3126 O O . ARG A 1 420 ? -3.549 -16.605 15.258 1.00 84.06 420 ARG A O 1
ATOM 3133 N N . GLY A 1 421 ? -4.174 -16.001 13.178 1.00 83.56 421 GLY A N 1
ATOM 3134 C CA . GLY A 1 421 ? -3.974 -17.322 12.566 1.00 83.56 421 GLY A CA 1
ATOM 3135 C C . GLY A 1 421 ? -2.513 -17.774 12.618 1.00 83.56 421 GLY A C 1
ATOM 3136 O O . GLY A 1 421 ? -2.209 -18.823 13.176 1.00 83.56 421 GLY A O 1
ATOM 3137 N N . CYS A 1 422 ? -1.594 -16.930 12.141 1.00 86.38 422 CYS A N 1
ATOM 3138 C CA . CYS A 1 422 ? -0.161 -17.228 12.139 1.00 86.38 422 CYS A CA 1
ATOM 3139 C C . CYS A 1 422 ? 0.424 -17.427 13.549 1.00 86.38 422 CYS A C 1
ATOM 3141 O O . CYS A 1 422 ? 1.315 -18.256 13.736 1.00 86.38 422 CYS A O 1
ATOM 3143 N N . LEU A 1 423 ? -0.055 -16.669 14.543 1.00 83.62 423 LEU A N 1
ATOM 3144 C CA . LEU A 1 423 ? 0.381 -16.803 15.937 1.00 83.62 423 LEU A CA 1
ATOM 3145 C C . LEU A 1 423 ? -0.128 -18.099 16.579 1.00 83.62 423 LEU A C 1
ATOM 3147 O O . LEU A 1 423 ? 0.603 -18.689 17.376 1.00 83.62 423 LEU A O 1
ATOM 3151 N N . ALA A 1 424 ? -1.344 -18.538 16.234 1.00 81.25 424 ALA A N 1
ATOM 3152 C CA . ALA A 1 424 ? -1.899 -19.812 16.686 1.00 81.25 424 ALA A CA 1
ATOM 3153 C C . ALA A 1 424 ? -1.121 -20.998 16.092 1.00 81.25 424 ALA A C 1
ATOM 3155 O O . ALA A 1 424 ? -0.611 -21.823 16.842 1.00 81.25 424 ALA A O 1
ATOM 3156 N N . GLU A 1 425 ? -0.897 -21.012 14.774 1.00 80.56 425 GLU A N 1
ATOM 3157 C CA . GLU A 1 425 ? -0.088 -22.048 14.106 1.00 80.56 425 GLU A CA 1
ATOM 3158 C C . GLU A 1 425 ? 1.334 -22.145 14.687 1.00 80.56 425 GLU A C 1
ATOM 3160 O O . GLU A 1 425 ? 1.871 -23.232 14.900 1.00 80.56 425 GLU A O 1
ATOM 3165 N N . ALA A 1 426 ? 1.960 -21.001 14.981 1.00 77.56 426 ALA A N 1
ATOM 3166 C CA . ALA A 1 426 ? 3.282 -20.967 15.601 1.00 77.56 426 ALA A CA 1
ATOM 3167 C C . ALA A 1 426 ? 3.287 -21.455 17.061 1.00 77.56 426 ALA A C 1
ATOM 3169 O O . ALA A 1 426 ? 4.354 -21.784 17.587 1.00 77.56 426 ALA A O 1
ATOM 3170 N N . ALA A 1 427 ? 2.136 -21.462 17.740 1.00 71.44 427 ALA A N 1
ATOM 3171 C CA . ALA A 1 427 ? 2.002 -22.037 19.072 1.00 71.44 427 ALA A CA 1
ATOM 3172 C C . ALA A 1 427 ? 1.970 -23.563 19.029 1.00 71.44 427 ALA A C 1
ATOM 3174 O O . ALA A 1 427 ? 2.700 -24.180 19.802 1.00 71.44 427 ALA A O 1
ATOM 3175 N N . ASP A 1 428 ? 1.237 -24.136 18.079 1.00 66.31 428 ASP A N 1
ATOM 3176 C CA . ASP A 1 428 ? 1.123 -25.588 17.904 1.00 66.31 428 ASP A CA 1
ATOM 3177 C C . ASP A 1 428 ? 2.448 -26.231 17.456 1.00 66.31 428 ASP A C 1
ATOM 3179 O O . ASP A 1 428 ? 2.737 -27.379 17.781 1.00 66.31 428 ASP A O 1
ATOM 3183 N N . GLN A 1 429 ? 3.294 -25.478 16.742 1.00 58.59 429 GLN A N 1
ATOM 3184 C CA . GLN A 1 429 ? 4.610 -25.932 16.263 1.00 58.59 429 GLN A CA 1
ATOM 3185 C C . GLN A 1 429 ? 5.754 -25.730 17.272 1.00 58.59 429 GLN A C 1
ATOM 3187 O O . GLN A 1 429 ? 6.894 -26.128 17.012 1.00 58.59 429 GLN A O 1
ATOM 3192 N N . ALA A 1 430 ? 5.509 -25.075 18.409 1.00 51.88 430 ALA A N 1
ATOM 3193 C CA . ALA A 1 430 ? 6.523 -24.967 19.449 1.00 51.88 430 ALA A CA 1
ATOM 3194 C C . ALA A 1 430 ? 6.584 -26.293 20.231 1.00 51.88 430 ALA A C 1
ATOM 3196 O O . ALA A 1 430 ? 5.536 -26.765 20.669 1.00 51.88 430 ALA A O 1
ATOM 3197 N N . PRO A 1 431 ? 7.774 -26.887 20.478 1.00 42.19 431 PRO A N 1
ATOM 3198 C CA . PRO A 1 431 ? 7.869 -27.919 21.507 1.00 42.19 431 PRO A CA 1
ATOM 3199 C C . PRO A 1 431 ? 7.302 -27.323 22.794 1.00 42.19 431 PRO A C 1
ATOM 3201 O O . PRO A 1 431 ? 7.551 -26.142 23.053 1.00 42.19 431 PRO A O 1
ATOM 3204 N N . ALA A 1 432 ? 6.518 -28.103 23.542 1.00 36.81 432 ALA A N 1
ATOM 3205 C CA . ALA A 1 432 ? 5.855 -27.671 24.766 1.00 36.81 432 ALA A CA 1
ATOM 3206 C C . ALA A 1 432 ? 6.885 -27.126 25.771 1.00 36.81 432 ALA A C 1
ATOM 3208 O O . ALA A 1 432 ? 7.383 -27.830 26.642 1.00 36.81 432 ALA A O 1
ATOM 3209 N N . ALA A 1 433 ? 7.235 -25.850 25.639 1.00 41.22 433 ALA A N 1
ATOM 3210 C CA . ALA A 1 433 ? 7.853 -25.094 26.697 1.00 41.22 433 ALA A CA 1
ATOM 3211 C C . ALA A 1 433 ? 6.723 -24.884 27.694 1.00 41.22 433 ALA A C 1
ATOM 3213 O O . ALA A 1 433 ? 5.818 -24.083 27.447 1.00 41.22 433 ALA A O 1
ATOM 3214 N N . ALA A 1 434 ? 6.737 -25.693 28.752 1.00 36.81 434 ALA A N 1
ATOM 3215 C CA . ALA A 1 434 ? 5.763 -25.620 29.822 1.00 36.81 434 ALA A CA 1
ATOM 3216 C C . ALA A 1 434 ? 5.574 -24.149 30.231 1.00 36.81 434 ALA A C 1
ATOM 3218 O O . ALA A 1 434 ? 6.572 -23.437 30.416 1.00 36.81 434 ALA A O 1
ATOM 3219 N N . PRO A 1 435 ? 4.331 -23.655 30.348 1.00 40.09 435 PRO A N 1
ATOM 3220 C CA . PRO A 1 435 ? 4.102 -22.353 30.941 1.00 40.09 435 PRO A CA 1
ATOM 3221 C C . PRO A 1 435 ? 4.661 -22.400 32.367 1.00 40.09 435 PRO A C 1
ATOM 3223 O O . PRO A 1 435 ? 4.100 -23.034 33.252 1.00 40.09 435 PRO A O 1
ATOM 3226 N N . ALA A 1 436 ? 5.785 -21.721 32.605 1.00 47.50 436 ALA A N 1
ATOM 3227 C CA . ALA A 1 436 ? 6.457 -21.669 33.908 1.00 47.50 436 ALA A CA 1
ATOM 3228 C C . ALA A 1 436 ? 5.626 -20.968 35.012 1.00 47.50 436 ALA A C 1
ATOM 3230 O O . ALA A 1 436 ? 6.122 -20.754 36.115 1.00 47.50 436 ALA A O 1
ATOM 3231 N N . ALA A 1 437 ? 4.376 -20.597 34.715 1.00 45.31 437 ALA A N 1
ATOM 3232 C CA . ALA A 1 437 ? 3.397 -20.075 35.661 1.00 45.31 437 ALA A CA 1
ATOM 3233 C C . ALA A 1 437 ? 2.515 -21.172 36.300 1.00 45.31 437 ALA A C 1
ATOM 3235 O O . ALA A 1 437 ? 1.891 -20.889 37.319 1.00 45.31 437 ALA A O 1
ATOM 3236 N N . ASP A 1 438 ? 2.527 -22.401 35.762 1.00 44.00 438 ASP A N 1
ATOM 3237 C CA . ASP A 1 438 ? 1.734 -23.548 36.246 1.00 44.00 438 ASP A CA 1
ATOM 3238 C C . ASP A 1 438 ? 2.583 -24.658 36.901 1.00 44.00 438 ASP A C 1
ATOM 3240 O O . ASP A 1 438 ? 2.082 -25.749 37.169 1.00 44.00 438 ASP A O 1
ATOM 3244 N N . SER A 1 439 ? 3.869 -24.408 37.199 1.00 50.12 439 SER A N 1
ATOM 3245 C CA . SER A 1 439 ? 4.619 -25.339 38.058 1.00 50.12 439 SER A CA 1
ATOM 3246 C C . SER A 1 439 ? 3.960 -25.384 39.441 1.00 50.12 439 SER A C 1
ATOM 3248 O O . SER A 1 439 ? 3.799 -24.353 40.100 1.00 50.12 439 SER A O 1
ATOM 3250 N N . ALA A 1 440 ? 3.575 -26.590 39.868 1.00 56.72 440 ALA A N 1
ATOM 3251 C CA . ALA A 1 440 ? 3.028 -26.857 41.195 1.00 56.72 440 ALA A CA 1
ATOM 3252 C C . ALA A 1 440 ? 4.083 -26.703 42.309 1.00 56.72 440 ALA A C 1
ATOM 3254 O O . ALA A 1 440 ? 3.707 -26.705 43.478 1.00 56.72 440 ALA A O 1
ATOM 3255 N N . ASP A 1 441 ? 5.376 -26.556 41.967 1.00 75.25 441 ASP A N 1
ATOM 3256 C CA . ASP A 1 441 ? 6.460 -26.276 42.915 1.00 75.25 441 ASP A CA 1
ATOM 3257 C C . ASP A 1 441 ? 6.631 -24.752 43.126 1.00 75.25 441 ASP A C 1
ATOM 3259 O O . ASP A 1 441 ? 7.128 -24.040 42.236 1.00 75.25 441 ASP A O 1
ATOM 3263 N N . PRO A 1 442 ? 6.297 -24.222 44.321 1.00 72.06 442 PRO A N 1
ATOM 3264 C CA . PRO A 1 442 ? 6.467 -22.808 44.650 1.00 72.06 442 PRO A CA 1
ATOM 3265 C C . PRO A 1 442 ? 7.912 -22.310 44.495 1.00 72.06 442 PRO A C 1
ATOM 3267 O O . PRO A 1 442 ? 8.132 -21.158 44.109 1.00 72.06 442 PRO A O 1
ATOM 3270 N N . ALA A 1 443 ? 8.916 -23.160 44.741 1.00 73.12 443 ALA A N 1
ATOM 3271 C CA . ALA A 1 443 ? 10.322 -22.767 44.659 1.00 73.12 443 ALA A CA 1
ATOM 3272 C C . ALA A 1 443 ? 10.788 -22.596 43.203 1.00 73.12 443 ALA A C 1
ATOM 3274 O O . ALA A 1 443 ? 11.570 -21.693 42.883 1.00 73.12 443 ALA A O 1
ATOM 3275 N N . GLU A 1 444 ? 10.308 -23.441 42.294 1.00 76.12 444 GLU A N 1
ATOM 3276 C CA . GLU A 1 444 ? 10.559 -23.311 40.860 1.00 76.12 444 GLU A CA 1
ATOM 3277 C C . GLU A 1 444 ? 9.858 -22.082 40.269 1.00 76.12 444 GLU A C 1
ATOM 3279 O O . GLU A 1 444 ? 10.497 -21.297 39.554 1.00 76.12 444 GLU A O 1
ATOM 3284 N N . ARG A 1 445 ? 8.599 -21.844 40.659 1.00 75.00 445 ARG A N 1
ATOM 3285 C CA . ARG A 1 445 ? 7.830 -20.646 40.291 1.00 75.00 445 ARG A CA 1
ATOM 3286 C C . ARG A 1 445 ? 8.523 -19.361 40.743 1.00 75.00 445 ARG A C 1
ATOM 3288 O O . ARG A 1 445 ? 8.703 -18.442 39.943 1.00 75.00 445 ARG A O 1
ATOM 3295 N N . ARG A 1 446 ? 8.999 -19.309 41.991 1.00 80.12 446 ARG A N 1
ATOM 3296 C CA . ARG A 1 446 ? 9.758 -18.169 42.535 1.00 80.12 446 ARG A CA 1
ATOM 3297 C C . ARG A 1 446 ? 11.039 -17.903 41.741 1.00 80.12 446 ARG A C 1
ATOM 3299 O O . ARG A 1 446 ? 11.329 -16.756 41.403 1.00 80.12 446 ARG A O 1
ATOM 3306 N N . ARG A 1 447 ? 11.791 -18.953 41.390 1.00 80.50 447 ARG A N 1
ATOM 3307 C CA . ARG A 1 447 ? 13.012 -18.842 40.567 1.00 80.50 447 ARG A CA 1
ATOM 3308 C C . ARG A 1 447 ? 12.714 -18.367 39.144 1.00 80.50 447 ARG A C 1
ATOM 3310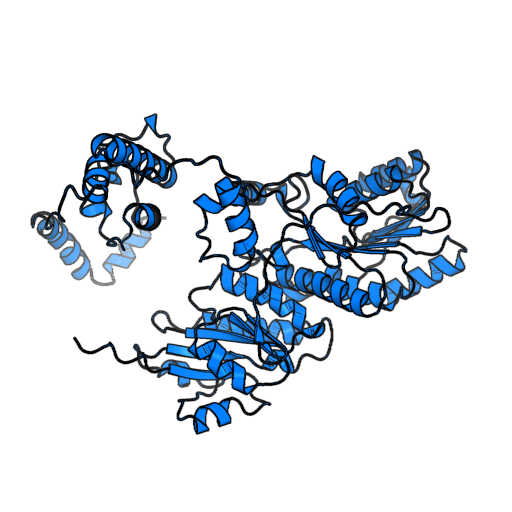 O O . ARG A 1 447 ? 13.516 -17.627 38.574 1.00 80.50 447 ARG A O 1
ATOM 3317 N N . ALA A 1 448 ? 11.595 -18.785 38.556 1.00 77.12 448 ALA A N 1
ATOM 3318 C CA . ALA A 1 448 ? 11.161 -18.323 37.240 1.00 77.12 448 ALA A CA 1
ATOM 3319 C C . ALA A 1 448 ? 10.737 -16.845 37.261 1.00 77.12 448 ALA A C 1
ATOM 3321 O O . ALA A 1 448 ? 11.153 -16.085 36.384 1.00 77.12 448 ALA A O 1
ATOM 3322 N N . LEU A 1 449 ? 9.997 -16.425 38.291 1.00 82.50 449 LEU A N 1
ATOM 3323 C CA . LEU A 1 449 ? 9.623 -15.027 38.502 1.00 82.50 449 LEU A CA 1
ATOM 3324 C C . LEU A 1 449 ? 10.853 -14.138 38.731 1.00 82.50 449 LEU A C 1
ATOM 3326 O O . LEU A 1 449 ? 10.961 -13.100 38.087 1.00 82.50 449 LEU A O 1
ATOM 3330 N N . ASP A 1 450 ? 11.823 -14.556 39.551 1.00 84.69 450 ASP A N 1
ATOM 3331 C CA . ASP A 1 450 ? 13.079 -13.807 39.739 1.00 84.69 450 ASP A CA 1
ATOM 3332 C C . ASP A 1 450 ? 13.828 -13.589 38.417 1.00 84.69 450 ASP A C 1
ATOM 3334 O O . ASP A 1 450 ? 14.250 -12.468 38.121 1.00 84.69 450 ASP A O 1
ATOM 3338 N N . ARG A 1 451 ? 13.934 -14.629 37.577 1.00 82.12 451 ARG A N 1
ATOM 3339 C CA . ARG A 1 451 ? 14.522 -14.501 36.232 1.00 82.12 451 ARG A CA 1
ATOM 3340 C C . ARG A 1 451 ? 13.786 -13.454 35.401 1.00 82.12 451 ARG A C 1
ATOM 3342 O O . ARG A 1 451 ? 14.416 -12.524 34.902 1.00 82.12 451 ARG A O 1
ATOM 3349 N N . ALA A 1 452 ? 12.465 -13.584 35.300 1.00 80.56 452 ALA A N 1
ATOM 3350 C CA . ALA A 1 452 ? 11.640 -12.716 34.471 1.00 80.56 452 ALA A CA 1
ATOM 3351 C C . ALA A 1 452 ? 11.681 -11.251 34.934 1.00 80.56 452 ALA A C 1
ATOM 3353 O O . ALA A 1 452 ? 11.866 -10.350 34.114 1.00 80.56 452 ALA A O 1
ATOM 3354 N N . VAL A 1 453 ? 11.575 -11.000 36.243 1.00 86.19 453 VAL A N 1
ATOM 3355 C CA . VAL A 1 453 ? 11.621 -9.644 36.809 1.00 86.19 453 VAL A CA 1
ATOM 3356 C C . VAL A 1 453 ? 12.997 -9.015 36.592 1.00 86.19 453 VAL A C 1
ATOM 3358 O O . VAL A 1 453 ? 13.067 -7.862 36.170 1.00 86.19 453 VAL A O 1
ATOM 3361 N N . ARG A 1 454 ? 14.098 -9.755 36.786 1.00 84.50 454 ARG A N 1
ATOM 3362 C CA . ARG A 1 454 ? 15.450 -9.241 36.496 1.00 84.50 454 ARG A CA 1
ATOM 3363 C C . ARG A 1 454 ? 15.642 -8.909 35.020 1.00 84.50 454 ARG A C 1
ATOM 3365 O O . ARG A 1 454 ? 16.237 -7.881 34.715 1.00 84.50 454 ARG A O 1
ATOM 3372 N N . ASP A 1 455 ? 15.126 -9.727 34.110 1.00 77.56 455 ASP A N 1
ATOM 3373 C CA . ASP A 1 455 ? 15.224 -9.462 32.670 1.00 77.56 455 ASP A CA 1
ATOM 3374 C C . ASP A 1 455 ? 14.399 -8.237 32.251 1.00 77.56 455 ASP A C 1
ATOM 3376 O O . ASP A 1 455 ? 14.785 -7.484 31.355 1.00 77.56 455 ASP A O 1
ATOM 3380 N N . ILE A 1 456 ? 13.249 -8.009 32.887 1.00 80.94 456 ILE A N 1
ATOM 3381 C CA . ILE A 1 456 ? 12.440 -6.804 32.673 1.00 80.94 456 ILE A CA 1
ATOM 3382 C C . ILE A 1 456 ? 13.163 -5.570 33.229 1.00 80.94 456 ILE A C 1
ATOM 3384 O O . ILE A 1 456 ? 13.332 -4.589 32.506 1.00 80.94 456 ILE A O 1
ATOM 3388 N N . VAL A 1 457 ? 13.645 -5.628 34.472 1.00 83.12 457 VAL A N 1
ATOM 3389 C CA . VAL A 1 457 ? 14.372 -4.524 35.122 1.00 83.12 457 VAL A CA 1
ATOM 3390 C C . VAL A 1 457 ? 15.651 -4.178 34.362 1.00 83.12 457 VAL A C 1
ATOM 3392 O O . VAL A 1 457 ? 15.933 -3.003 34.145 1.00 83.12 457 VAL A O 1
ATOM 3395 N N . GLY A 1 458 ? 16.392 -5.179 33.886 1.00 77.31 458 GLY A N 1
ATOM 3396 C CA . GLY A 1 458 ? 17.596 -4.974 33.082 1.00 77.31 458 GLY A CA 1
ATOM 3397 C C . GLY A 1 458 ? 17.318 -4.262 31.766 1.00 77.31 458 GLY A C 1
ATOM 3398 O O . GLY A 1 458 ? 18.062 -3.363 31.383 1.00 77.31 458 GLY A O 1
ATOM 3399 N N . ARG A 1 459 ? 16.207 -4.595 31.101 1.00 76.19 459 ARG A N 1
ATOM 3400 C CA . ARG A 1 459 ? 15.773 -3.904 29.878 1.00 76.19 459 ARG A CA 1
ATOM 3401 C C . ARG A 1 459 ? 15.413 -2.447 30.137 1.00 76.19 459 ARG A C 1
ATOM 3403 O O . ARG A 1 459 ? 15.863 -1.586 29.388 1.00 76.19 459 ARG A O 1
ATOM 3410 N N . VAL A 1 460 ? 14.656 -2.181 31.201 1.00 78.94 460 VAL A N 1
ATOM 3411 C CA . VAL A 1 460 ? 14.243 -0.819 31.567 1.00 78.94 460 VAL A CA 1
ATOM 3412 C C . VAL A 1 460 ? 15.459 0.025 31.957 1.00 78.94 460 VAL A C 1
ATOM 3414 O O . VAL A 1 460 ? 15.648 1.108 31.418 1.00 78.94 460 VAL A O 1
ATOM 3417 N N . LEU A 1 461 ? 16.337 -0.487 32.824 1.00 78.00 461 LEU A N 1
ATOM 3418 C CA . LEU A 1 461 ? 17.523 0.229 33.316 1.00 78.00 461 LEU A CA 1
ATOM 3419 C C . LEU A 1 461 ? 18.723 0.202 32.353 1.00 78.00 461 LEU A C 1
ATOM 3421 O O . LEU A 1 461 ? 19.742 0.829 32.632 1.00 78.00 461 LEU A O 1
ATOM 3425 N N . LYS A 1 462 ? 18.632 -0.523 31.230 1.00 79.81 462 LYS A N 1
ATOM 3426 C CA . LYS A 1 462 ? 19.747 -0.791 30.298 1.00 79.81 462 LYS A CA 1
ATOM 3427 C C . LYS A 1 462 ? 20.960 -1.437 30.986 1.00 79.81 462 LYS A C 1
ATOM 3429 O O . LYS A 1 462 ? 22.112 -1.150 30.661 1.00 79.81 462 LYS A O 1
ATOM 3434 N N . LEU A 1 463 ? 20.694 -2.337 31.930 1.00 75.50 463 LEU A N 1
ATOM 3435 C CA . LEU A 1 463 ? 21.693 -3.101 32.674 1.00 75.50 463 LEU A CA 1
ATOM 3436 C C . LEU A 1 463 ? 21.625 -4.582 32.293 1.00 75.50 463 LEU A C 1
ATOM 3438 O O . LEU A 1 463 ? 20.553 -5.152 32.100 1.00 75.50 463 LEU A O 1
ATOM 3442 N N . THR A 1 464 ? 22.781 -5.239 32.218 1.00 71.12 464 THR A N 1
ATOM 3443 C CA . THR A 1 464 ? 22.838 -6.699 32.085 1.00 71.12 464 THR A CA 1
ATOM 3444 C C . THR A 1 464 ? 22.392 -7.359 33.386 1.00 71.12 464 THR A C 1
ATOM 3446 O O . THR A 1 464 ? 22.630 -6.822 34.466 1.00 71.12 464 THR A O 1
ATOM 3449 N N . ARG A 1 465 ? 21.812 -8.563 33.312 1.00 68.69 465 ARG A N 1
ATOM 3450 C CA . ARG A 1 465 ? 21.294 -9.290 34.487 1.00 68.69 465 ARG A CA 1
ATOM 3451 C C . ARG A 1 465 ? 22.313 -9.444 35.626 1.00 68.69 465 ARG A C 1
ATOM 3453 O O . ARG A 1 465 ? 21.940 -9.365 36.790 1.00 68.69 465 ARG A O 1
ATOM 3460 N N . SER A 1 466 ? 23.594 -9.604 35.291 1.00 74.06 466 SER A N 1
ATOM 3461 C CA . SER A 1 466 ? 24.713 -9.688 36.243 1.00 74.06 466 SER A CA 1
ATOM 3462 C C . SER A 1 466 ? 24.985 -8.399 37.028 1.00 74.06 466 SER A C 1
ATOM 3464 O O . SER A 1 466 ? 25.622 -8.452 38.073 1.00 74.06 466 SER A O 1
ATOM 3466 N N . LYS A 1 467 ? 24.513 -7.246 36.540 1.00 77.38 467 LYS A N 1
ATOM 3467 C CA . LYS A 1 467 ? 24.677 -5.929 37.174 1.00 77.38 467 LYS A CA 1
ATOM 3468 C C . LYS A 1 467 ? 23.469 -5.515 38.021 1.00 77.38 467 LYS A C 1
ATOM 3470 O O . LYS A 1 467 ? 23.492 -4.441 38.612 1.00 77.38 467 LYS A O 1
ATOM 3475 N N . ILE A 1 468 ? 22.423 -6.344 38.076 1.00 84.44 468 ILE A N 1
ATOM 3476 C CA . ILE A 1 468 ? 21.199 -6.064 38.832 1.00 84.44 468 ILE A CA 1
ATOM 3477 C C . ILE A 1 468 ? 21.315 -6.706 40.210 1.00 84.44 468 ILE A C 1
ATOM 3479 O O . ILE A 1 468 ? 21.171 -7.923 40.365 1.00 84.44 468 ILE A O 1
ATOM 3483 N N . ASP A 1 469 ? 21.543 -5.869 41.214 1.00 85.19 469 ASP A N 1
ATOM 3484 C CA . ASP A 1 469 ? 21.476 -6.271 42.613 1.00 85.19 469 ASP A CA 1
ATOM 3485 C C . ASP A 1 469 ? 20.010 -6.286 43.062 1.00 85.19 469 ASP A C 1
ATOM 3487 O O . ASP A 1 469 ? 19.333 -5.258 43.058 1.00 85.19 469 ASP A O 1
ATOM 3491 N N . ALA A 1 470 ? 19.505 -7.461 43.439 1.00 84.81 470 ALA A N 1
ATOM 3492 C CA . ALA A 1 470 ? 18.091 -7.618 43.762 1.00 84.81 470 ALA A CA 1
ATOM 3493 C C . ALA A 1 470 ? 17.665 -6.985 45.086 1.00 84.81 470 ALA A C 1
ATOM 3495 O O . ALA A 1 470 ? 16.463 -6.821 45.297 1.00 84.81 470 ALA A O 1
ATOM 3496 N N . ARG A 1 471 ? 18.627 -6.615 45.937 1.00 86.31 471 ARG A N 1
ATOM 3497 C CA . ARG A 1 471 ? 18.394 -5.956 47.228 1.00 86.31 471 ARG A CA 1
ATOM 3498 C C . ARG A 1 471 ? 18.527 -4.445 47.153 1.00 86.31 471 ARG A C 1
ATOM 3500 O O . ARG A 1 471 ? 18.099 -3.754 48.074 1.00 86.31 471 ARG A O 1
ATOM 3507 N N . LYS A 1 472 ? 19.104 -3.911 46.074 1.00 85.25 472 LYS A N 1
ATOM 3508 C CA . LYS A 1 472 ? 19.234 -2.464 45.908 1.00 85.25 472 LYS A CA 1
ATOM 3509 C C . LYS A 1 472 ? 17.918 -1.847 45.442 1.00 85.25 472 LYS A C 1
ATOM 3511 O O . LYS A 1 472 ? 17.260 -2.411 44.563 1.00 85.25 472 LYS A O 1
ATOM 3516 N N . PRO A 1 473 ? 17.548 -0.673 45.984 1.00 89.44 473 PRO A N 1
ATOM 3517 C CA . PRO A 1 473 ? 16.421 0.082 45.468 1.00 89.44 473 PRO A CA 1
ATOM 3518 C C . PRO A 1 473 ? 16.595 0.391 43.978 1.00 89.44 473 PRO A C 1
ATOM 3520 O O . PRO A 1 473 ? 17.638 0.882 43.556 1.00 89.44 473 PRO A O 1
ATOM 3523 N N . LEU A 1 474 ? 15.566 0.158 43.169 1.00 82.75 474 LEU A N 1
ATOM 3524 C CA . LEU A 1 474 ? 15.605 0.402 41.725 1.00 82.75 474 LEU A CA 1
ATOM 3525 C C . LEU A 1 474 ? 15.938 1.869 41.397 1.00 82.75 474 LEU A C 1
ATOM 3527 O O . LEU A 1 474 ? 16.643 2.140 40.427 1.00 82.75 474 LEU A O 1
ATOM 3531 N N . GLY A 1 475 ? 15.501 2.812 42.241 1.00 79.06 475 GLY A N 1
ATOM 3532 C CA . GLY A 1 475 ? 15.826 4.236 42.109 1.00 79.06 475 GLY A CA 1
ATOM 3533 C C . GLY A 1 475 ? 17.329 4.532 42.172 1.00 79.06 475 GLY A C 1
ATOM 3534 O O . GLY A 1 475 ? 17.821 5.357 41.407 1.00 79.06 475 GLY A O 1
ATOM 3535 N N . THR A 1 476 ? 18.095 3.808 42.998 1.00 83.69 476 THR A N 1
ATOM 3536 C CA . THR A 1 476 ? 19.559 3.989 43.079 1.00 83.69 476 THR A CA 1
ATOM 3537 C C . THR A 1 476 ? 20.298 3.348 41.903 1.00 83.69 476 THR A C 1
ATOM 3539 O O . THR A 1 476 ? 21.465 3.653 41.675 1.00 83.69 476 THR A O 1
ATOM 3542 N N . MET A 1 477 ? 19.613 2.509 41.118 1.00 82.06 477 MET A N 1
ATOM 3543 C CA . MET A 1 477 ? 20.101 1.942 39.857 1.00 82.06 477 MET A CA 1
ATOM 3544 C C . MET A 1 477 ? 19.659 2.751 38.623 1.00 82.06 477 MET A C 1
ATOM 3546 O O . MET A 1 477 ? 19.856 2.299 37.496 1.00 82.06 477 MET A O 1
ATOM 3550 N N . GLY A 1 478 ? 19.095 3.950 38.819 1.00 79.69 478 GLY A N 1
ATOM 3551 C CA . GLY A 1 478 ? 18.746 4.880 37.740 1.00 79.69 478 GLY A CA 1
ATOM 3552 C C . GLY A 1 478 ? 17.300 4.792 37.246 1.00 79.69 478 GLY A C 1
ATOM 3553 O O . GLY A 1 478 ? 17.007 5.275 36.153 1.00 79.69 478 GLY A O 1
ATOM 3554 N N . LEU A 1 479 ? 16.387 4.186 38.013 1.00 77.19 479 LEU A N 1
ATOM 3555 C CA . LEU A 1 479 ? 14.963 4.169 37.667 1.00 77.19 479 LEU A CA 1
ATOM 3556 C C . LEU A 1 479 ? 14.361 5.584 37.769 1.00 77.19 479 LEU A C 1
ATOM 3558 O O . LEU A 1 479 ? 14.347 6.179 38.844 1.00 77.19 479 LEU A O 1
ATOM 3562 N N . THR A 1 480 ? 13.821 6.102 36.662 1.00 78.69 480 THR A N 1
ATOM 3563 C CA . THR A 1 480 ? 13.081 7.381 36.609 1.00 78.69 480 THR A CA 1
ATOM 3564 C C . THR A 1 480 ? 11.561 7.168 36.647 1.00 78.69 480 THR A C 1
ATOM 3566 O O . THR A 1 480 ? 11.080 6.049 36.466 1.00 78.69 480 THR A O 1
ATOM 3569 N N . SER A 1 481 ? 10.773 8.236 36.821 1.00 68.44 481 SER A N 1
ATOM 3570 C CA . SER A 1 481 ? 9.302 8.158 36.881 1.00 68.44 481 SER A CA 1
ATOM 3571 C C . SER A 1 481 ? 8.648 7.606 35.602 1.00 68.44 481 SER A C 1
ATOM 3573 O O . SER A 1 481 ? 7.668 6.872 35.689 1.00 68.44 481 SER A O 1
ATOM 3575 N N . LEU A 1 482 ? 9.200 7.892 34.414 1.00 65.00 482 LEU A N 1
ATOM 3576 C CA . LEU A 1 482 ? 8.717 7.311 33.148 1.00 65.00 482 LEU A CA 1
ATOM 3577 C C . LEU A 1 482 ? 9.092 5.827 33.023 1.00 65.00 482 LEU A C 1
ATOM 3579 O O . LEU A 1 482 ? 8.291 5.009 32.576 1.00 65.00 482 LEU A O 1
ATOM 3583 N N . MET A 1 483 ? 10.286 5.462 33.490 1.00 73.12 483 MET A N 1
ATOM 3584 C CA . MET A 1 483 ? 10.759 4.075 33.503 1.00 73.12 483 MET A CA 1
ATOM 3585 C C . MET A 1 483 ? 9.980 3.211 34.501 1.00 73.12 483 MET A C 1
ATOM 3587 O O . MET A 1 483 ? 9.800 2.021 34.266 1.00 73.12 483 MET A O 1
ATOM 3591 N N . ALA A 1 484 ? 9.478 3.795 35.591 1.00 72.94 484 ALA A N 1
ATOM 3592 C CA . ALA A 1 484 ? 8.592 3.116 36.534 1.00 72.94 484 ALA A CA 1
ATOM 3593 C C . ALA A 1 484 ? 7.244 2.736 35.894 1.00 72.94 484 ALA A C 1
ATOM 3595 O O . ALA A 1 484 ? 6.741 1.637 36.130 1.00 72.94 484 ALA A O 1
ATOM 3596 N N . LEU A 1 485 ? 6.694 3.602 35.034 1.00 68.00 485 LEU A N 1
ATOM 3597 C CA . LEU A 1 485 ? 5.468 3.322 34.280 1.00 68.00 485 LEU A CA 1
ATOM 3598 C C . LEU A 1 485 ? 5.686 2.207 33.246 1.00 68.00 485 LEU A C 1
ATOM 3600 O O . LEU A 1 485 ? 4.873 1.292 33.123 1.00 68.00 485 LEU A O 1
ATOM 3604 N N . GLU A 1 486 ? 6.819 2.251 32.545 1.00 74.06 486 GLU A N 1
ATOM 3605 C CA . GLU A 1 486 ? 7.227 1.196 31.619 1.00 74.06 486 GLU A CA 1
ATOM 3606 C C . GLU A 1 486 ? 7.452 -0.144 32.341 1.00 74.06 486 GLU A C 1
ATOM 3608 O O . GLU A 1 486 ? 7.008 -1.192 31.869 1.00 74.06 486 GLU A O 1
ATOM 3613 N N . LEU A 1 487 ? 8.097 -0.116 33.512 1.00 78.81 487 LEU A N 1
ATOM 3614 C CA . LEU A 1 487 ? 8.318 -1.293 34.347 1.00 78.81 487 LEU A CA 1
ATOM 3615 C C . LEU A 1 487 ? 6.989 -1.908 34.801 1.00 78.81 487 LEU A C 1
ATOM 3617 O O . LEU A 1 487 ? 6.821 -3.120 34.684 1.00 78.81 487 LEU A O 1
ATOM 3621 N N . ARG A 1 488 ? 6.028 -1.087 35.245 1.00 80.62 488 ARG A N 1
ATOM 3622 C CA . ARG A 1 488 ? 4.666 -1.527 35.592 1.00 80.62 488 ARG A CA 1
ATOM 3623 C C . ARG A 1 488 ? 4.003 -2.252 34.420 1.00 80.62 488 ARG A C 1
ATOM 3625 O O . ARG A 1 488 ? 3.616 -3.405 34.579 1.00 80.62 488 ARG A O 1
ATOM 3632 N N . ASN A 1 489 ? 3.934 -1.613 33.248 1.00 70.81 489 ASN A N 1
ATOM 3633 C CA . ASN A 1 489 ? 3.278 -2.178 32.057 1.00 70.81 489 ASN A CA 1
ATOM 3634 C C . ASN A 1 489 ? 3.868 -3.536 31.661 1.00 70.81 489 ASN A C 1
ATOM 3636 O O . ASN A 1 489 ? 3.157 -4.439 31.234 1.00 70.81 489 ASN A O 1
ATOM 3640 N N . ARG A 1 490 ? 5.187 -3.697 31.817 1.00 75.69 490 ARG A N 1
ATOM 3641 C CA . ARG A 1 490 ? 5.886 -4.945 31.487 1.00 75.69 490 ARG A CA 1
ATOM 3642 C C . ARG A 1 490 ? 5.713 -6.040 32.551 1.00 75.69 490 ARG A C 1
ATOM 3644 O O . ARG A 1 490 ? 5.918 -7.207 32.222 1.00 75.69 490 ARG A O 1
ATOM 3651 N N . LEU A 1 491 ? 5.367 -5.695 33.796 1.00 77.56 491 LEU A N 1
ATOM 3652 C CA . LEU A 1 491 ? 5.152 -6.640 34.903 1.00 77.56 491 LEU A CA 1
ATOM 3653 C C . LEU A 1 491 ? 3.691 -7.101 35.042 1.00 77.56 491 LEU A C 1
ATOM 3655 O O . LEU A 1 491 ? 3.462 -8.202 35.539 1.00 77.56 491 LEU A O 1
ATOM 3659 N N . GLU A 1 492 ? 2.714 -6.313 34.583 1.00 72.06 492 GLU A N 1
ATOM 3660 C CA . GLU A 1 492 ? 1.279 -6.660 34.619 1.00 72.06 492 GLU A CA 1
ATOM 3661 C C . GLU A 1 492 ? 0.953 -8.059 34.052 1.00 72.06 492 GLU A C 1
ATOM 3663 O O . GLU A 1 492 ? 0.222 -8.806 34.712 1.00 72.06 492 GLU A O 1
ATOM 3668 N N . PRO A 1 493 ? 1.545 -8.501 32.921 1.00 67.88 493 PRO A N 1
ATOM 3669 C CA . PRO A 1 493 ? 1.301 -9.842 32.389 1.00 67.88 493 PRO A CA 1
ATOM 3670 C C . PRO A 1 493 ? 1.799 -10.978 33.292 1.00 67.88 493 PRO A C 1
ATOM 3672 O O . PRO A 1 493 ? 1.242 -12.071 33.248 1.00 67.88 493 PRO A O 1
ATOM 3675 N N . LEU A 1 494 ? 2.834 -10.741 34.110 1.00 71.25 494 LEU A N 1
ATOM 3676 C CA . LEU A 1 494 ? 3.352 -11.739 35.057 1.00 71.25 494 LEU A CA 1
ATOM 3677 C C . LEU A 1 494 ? 2.470 -11.869 36.304 1.00 71.25 494 LEU A C 1
ATOM 3679 O O . LEU A 1 494 ? 2.497 -12.905 36.963 1.00 71.25 494 LEU A O 1
ATOM 3683 N N . HIS A 1 495 ? 1.711 -10.823 36.635 1.00 77.94 495 HIS A N 1
ATOM 3684 C CA . HIS A 1 495 ? 0.809 -10.804 37.785 1.00 77.94 495 HIS A CA 1
ATOM 3685 C C . HIS A 1 495 ? -0.602 -11.305 37.446 1.00 77.94 495 HIS A C 1
ATOM 3687 O O . HIS A 1 495 ? -1.300 -11.831 38.310 1.00 77.94 495 HIS A O 1
ATOM 3693 N N . GLY A 1 496 ? -1.047 -11.112 36.199 1.00 59.84 496 GLY A N 1
ATOM 3694 C CA . GLY A 1 496 ? -2.398 -11.471 35.754 1.00 59.84 496 GLY A CA 1
ATOM 3695 C C . GLY A 1 496 ? -3.507 -10.529 36.251 1.00 59.84 496 GLY A C 1
ATOM 3696 O O . GLY A 1 496 ? -4.682 -10.796 36.002 1.00 59.84 496 GLY A O 1
ATOM 3697 N N . LYS A 1 497 ? -3.157 -9.428 36.934 1.00 67.12 497 LYS A N 1
ATOM 3698 C CA . LYS A 1 497 ? -4.065 -8.352 37.373 1.00 67.12 497 LYS A CA 1
ATOM 3699 C C . LYS A 1 497 ? -3.414 -6.975 37.139 1.00 67.12 497 LYS A C 1
ATOM 3701 O O . LYS A 1 497 ? -2.183 -6.906 37.121 1.00 67.12 497 LYS A O 1
ATOM 3706 N N . PRO A 1 498 ? -4.204 -5.892 36.992 1.00 62.66 498 PRO A N 1
ATOM 3707 C CA . PRO A 1 498 ? -3.670 -4.534 36.869 1.00 62.66 498 PRO A CA 1
ATOM 3708 C C . PRO A 1 498 ? -2.786 -4.158 38.063 1.00 62.66 498 PRO A C 1
ATOM 3710 O O . PRO A 1 498 ? -3.124 -4.475 39.207 1.00 62.66 498 PRO A O 1
ATOM 3713 N N . LEU A 1 499 ? -1.671 -3.470 37.809 1.00 72.06 499 LEU A N 1
ATOM 3714 C CA . LEU A 1 499 ? -0.718 -3.061 38.843 1.00 72.06 499 LEU A CA 1
ATOM 3715 C C . LEU A 1 499 ? -0.823 -1.553 39.119 1.00 72.06 499 LEU A C 1
ATOM 3717 O O . LEU A 1 499 ? -1.051 -0.748 38.220 1.00 72.06 499 LEU A O 1
ATOM 3721 N N . SER A 1 500 ? -0.643 -1.144 40.380 1.00 71.19 500 SER A N 1
ATOM 3722 C CA . SER A 1 500 ? -0.709 0.275 40.769 1.00 71.19 500 SER A CA 1
ATOM 3723 C C . SER A 1 500 ? 0.409 1.107 40.125 1.00 71.19 500 SER A C 1
ATOM 3725 O O . SER A 1 500 ? 1.543 0.650 39.983 1.00 71.19 500 SER A O 1
ATOM 3727 N N . ALA A 1 501 ? 0.133 2.381 39.832 1.00 56.50 501 ALA A N 1
ATOM 3728 C CA . ALA A 1 501 ? 1.146 3.351 39.400 1.00 56.50 501 ALA A CA 1
ATOM 3729 C C . ALA A 1 501 ? 2.239 3.608 40.462 1.00 56.50 501 ALA A C 1
ATOM 3731 O O . ALA A 1 501 ? 3.325 4.070 40.128 1.00 56.50 501 ALA A O 1
ATOM 3732 N N . THR A 1 502 ? 1.978 3.272 41.729 1.00 68.50 502 THR A N 1
ATOM 3733 C CA . THR A 1 502 ? 2.932 3.390 42.846 1.00 68.50 502 THR A CA 1
ATOM 3734 C C . THR A 1 502 ? 3.728 2.106 43.118 1.00 68.50 502 THR A C 1
ATOM 3736 O O . THR A 1 502 ? 4.464 2.044 44.102 1.00 68.50 502 THR A O 1
ATOM 3739 N N . LEU A 1 503 ? 3.622 1.083 42.255 1.00 77.75 503 LEU A N 1
ATOM 3740 C CA . LEU A 1 503 ? 4.238 -0.243 42.434 1.00 77.75 503 LEU A CA 1
ATOM 3741 C C . LEU A 1 503 ? 5.719 -0.170 42.832 1.00 77.75 503 LEU A C 1
ATOM 3743 O O . LEU A 1 503 ? 6.130 -0.797 43.801 1.00 77.75 503 LEU A O 1
ATOM 3747 N N . THR A 1 504 ? 6.518 0.615 42.114 1.00 73.75 504 THR A N 1
ATOM 3748 C CA . THR A 1 504 ? 7.971 0.709 42.334 1.00 73.75 504 THR A CA 1
ATOM 3749 C C . THR A 1 504 ? 8.344 1.477 43.600 1.00 73.75 504 THR A C 1
ATOM 3751 O O . THR A 1 504 ? 9.501 1.451 44.006 1.00 73.75 504 THR A O 1
ATOM 3754 N N . TRP A 1 505 ? 7.384 2.179 44.209 1.00 71.56 505 TRP A N 1
ATOM 3755 C CA . TRP A 1 505 ? 7.545 2.865 45.491 1.00 71.56 505 TRP A CA 1
ATOM 3756 C C . TRP A 1 505 ? 7.195 1.944 46.661 1.00 71.56 505 TRP A C 1
ATOM 3758 O O . TRP A 1 505 ? 7.890 1.928 47.672 1.00 71.56 505 TRP A O 1
ATOM 3768 N N . ASN A 1 506 ? 6.153 1.129 46.486 1.00 69.62 506 ASN A N 1
ATOM 3769 C CA . ASN A 1 506 ? 5.712 0.148 47.478 1.00 69.62 506 ASN A CA 1
ATOM 3770 C C . ASN A 1 506 ? 6.622 -1.092 47.508 1.00 69.62 506 ASN A C 1
ATOM 3772 O O . ASN A 1 506 ? 6.790 -1.712 48.554 1.00 69.62 506 ASN A O 1
ATOM 3776 N N . TYR A 1 507 ? 7.241 -1.422 46.370 1.00 82.62 507 TYR A N 1
ATOM 3777 C CA . TYR A 1 507 ? 8.125 -2.572 46.191 1.00 82.62 507 TYR A CA 1
ATOM 3778 C C . TYR A 1 507 ? 9.429 -2.115 45.515 1.00 82.62 507 TYR A C 1
ATOM 3780 O O . TYR A 1 507 ? 9.610 -2.271 44.305 1.00 82.62 507 TYR A O 1
ATOM 3788 N N . PRO A 1 508 ? 10.342 -1.486 46.275 1.00 84.31 508 PRO A N 1
ATOM 3789 C CA . PRO A 1 508 ? 11.457 -0.743 45.698 1.00 84.31 508 PRO A CA 1
ATOM 3790 C C . PRO A 1 508 ? 12.607 -1.620 45.199 1.00 84.31 508 PRO A C 1
ATOM 3792 O O . PRO A 1 508 ? 13.533 -1.084 44.602 1.00 84.31 508 PRO A O 1
ATOM 3795 N N . THR A 1 509 ? 12.589 -2.937 45.421 1.00 88.12 509 THR A N 1
ATOM 3796 C CA . THR A 1 509 ? 13.672 -3.858 45.039 1.00 88.12 509 THR A CA 1
ATOM 3797 C C . THR A 1 509 ? 13.138 -5.034 44.218 1.00 88.12 509 THR A C 1
ATOM 3799 O O . THR A 1 509 ? 11.955 -5.373 44.286 1.00 88.12 509 THR A O 1
ATOM 3802 N N . VAL A 1 510 ? 14.010 -5.686 43.439 1.00 86.94 510 VAL A N 1
ATOM 3803 C CA . VAL A 1 510 ? 13.634 -6.873 42.647 1.00 86.94 510 VAL A CA 1
ATOM 3804 C C . VAL A 1 510 ? 13.169 -8.012 43.551 1.00 86.94 510 VAL A C 1
ATOM 3806 O O . VAL A 1 510 ? 12.190 -8.675 43.233 1.00 86.94 510 VAL A O 1
ATOM 3809 N N . GLU A 1 511 ? 13.838 -8.225 44.685 1.00 85.81 511 GLU A N 1
ATOM 3810 C CA . GLU A 1 511 ? 13.483 -9.276 45.645 1.00 85.81 511 GLU A CA 1
ATOM 3811 C C . GLU A 1 511 ? 12.050 -9.113 46.170 1.00 85.81 511 GLU A C 1
ATOM 3813 O O . GLU A 1 511 ? 11.286 -10.080 46.207 1.00 85.81 511 GLU A O 1
ATOM 3818 N N . VAL A 1 512 ? 11.672 -7.877 46.501 1.00 83.38 512 VAL A N 1
ATOM 3819 C CA . VAL A 1 512 ? 10.346 -7.539 47.026 1.00 83.38 512 VAL A CA 1
ATOM 3820 C C . VAL A 1 512 ? 9.282 -7.584 45.919 1.00 83.38 512 VAL A C 1
ATOM 3822 O O . VAL A 1 512 ? 8.194 -8.111 46.137 1.00 83.38 512 VAL A O 1
ATOM 3825 N N . LEU A 1 513 ? 9.600 -7.130 44.700 1.00 83.06 513 LEU A N 1
ATOM 3826 C CA . LEU A 1 513 ? 8.707 -7.265 43.538 1.00 83.06 513 LEU A CA 1
ATOM 3827 C C . LEU A 1 513 ? 8.403 -8.729 43.209 1.00 83.06 513 LEU A C 1
ATOM 3829 O O . LEU A 1 513 ? 7.260 -9.072 42.919 1.00 83.06 513 LEU A O 1
ATOM 3833 N N . VAL A 1 514 ? 9.408 -9.603 43.264 1.00 87.19 514 VAL A N 1
ATOM 3834 C CA . VAL A 1 514 ? 9.232 -11.040 43.016 1.00 87.19 514 VAL A CA 1
ATOM 3835 C C . VAL A 1 514 ? 8.364 -11.676 44.104 1.00 87.19 514 VAL A C 1
ATOM 3837 O O . VAL A 1 514 ? 7.509 -12.494 43.775 1.00 87.19 514 VAL A O 1
ATOM 3840 N N . ALA A 1 515 ? 8.536 -11.283 45.371 1.00 82.94 515 ALA A N 1
ATOM 3841 C CA . ALA A 1 515 ? 7.694 -11.751 46.475 1.00 82.94 515 ALA A CA 1
ATOM 3842 C C . ALA A 1 515 ? 6.223 -11.340 46.300 1.00 82.94 515 ALA A C 1
ATOM 3844 O O . ALA A 1 515 ? 5.324 -12.168 46.439 1.00 82.94 515 ALA A O 1
ATOM 3845 N N . PHE A 1 516 ? 5.983 -10.084 45.918 1.00 80.88 516 PHE A N 1
ATOM 3846 C CA . PHE A 1 516 ? 4.645 -9.574 45.624 1.00 80.88 516 PHE A CA 1
ATOM 3847 C C . PHE A 1 516 ? 3.992 -10.311 44.441 1.00 80.88 516 PHE A C 1
ATOM 3849 O O . PHE A 1 516 ? 2.853 -10.765 44.535 1.00 80.88 516 PHE A O 1
ATOM 3856 N N . LEU A 1 517 ? 4.723 -10.507 43.340 1.00 80.56 517 LEU A N 1
ATOM 3857 C CA . LEU A 1 517 ? 4.214 -11.219 42.161 1.00 80.56 517 LEU A CA 1
ATOM 3858 C C . LEU A 1 517 ? 3.975 -12.715 42.419 1.00 80.56 517 LEU A C 1
ATOM 3860 O O . LEU A 1 517 ? 3.112 -13.315 41.780 1.00 80.56 517 LEU A O 1
ATOM 3864 N N . ALA A 1 518 ? 4.712 -13.311 43.358 1.00 79.06 518 ALA A N 1
ATOM 3865 C CA . ALA A 1 518 ? 4.498 -14.682 43.812 1.00 79.06 518 ALA A CA 1
ATOM 3866 C C . ALA A 1 518 ? 3.269 -14.834 44.731 1.00 79.06 518 ALA A C 1
ATOM 3868 O O . ALA A 1 518 ? 2.869 -15.962 45.006 1.00 79.06 518 ALA A O 1
ATOM 3869 N N . GLY A 1 519 ? 2.645 -13.729 45.162 1.00 74.50 519 GLY A N 1
ATOM 3870 C CA . GLY A 1 519 ? 1.519 -13.739 46.101 1.00 74.50 519 GLY A CA 1
ATOM 3871 C C . GLY A 1 519 ? 1.939 -13.938 47.560 1.00 74.50 519 GLY A C 1
ATOM 3872 O O . GLY A 1 519 ? 1.112 -14.305 48.386 1.00 74.50 519 GLY A O 1
ATOM 3873 N N . GLU A 1 520 ? 3.215 -13.715 47.879 1.00 72.50 520 GLU A N 1
ATOM 3874 C CA . GLU A 1 520 ? 3.782 -13.940 49.215 1.00 72.50 520 GLU A CA 1
ATOM 3875 C C . GLU A 1 520 ? 3.757 -12.683 50.103 1.00 72.50 520 GLU A C 1
ATOM 3877 O O . GLU A 1 520 ? 4.164 -12.741 51.262 1.00 72.50 520 GLU A O 1
ATOM 3882 N N . GLN A 1 521 ? 3.297 -11.540 49.577 1.00 59.41 521 GLN A N 1
ATOM 3883 C CA . GLN A 1 521 ? 3.158 -10.286 50.324 1.00 59.41 521 GLN A CA 1
ATOM 3884 C C . GLN A 1 521 ? 1.877 -9.522 49.955 1.00 59.41 521 GLN A C 1
ATOM 3886 O O . GLN A 1 521 ? 1.567 -9.340 48.778 1.00 59.41 521 GLN A O 1
ATOM 3891 N N . GLU A 1 522 ? 1.178 -9.029 50.979 1.00 51.31 522 GLU A N 1
ATOM 3892 C CA . GLU A 1 522 ? 0.130 -8.000 50.892 1.00 51.31 522 GLU A CA 1
ATOM 3893 C C . GLU A 1 522 ? 0.770 -6.595 50.796 1.00 51.31 522 GLU A C 1
ATOM 3895 O O . GLU A 1 522 ? 1.911 -6.412 51.238 1.00 51.31 522 GLU A O 1
ATOM 3900 N N . PRO A 1 523 ? 0.079 -5.585 50.229 1.00 46.22 523 PRO A N 1
ATOM 3901 C CA . PRO A 1 523 ? 0.645 -4.254 50.054 1.00 46.22 523 PRO A CA 1
ATOM 3902 C C . PRO A 1 523 ? 1.080 -3.629 51.377 1.00 46.22 523 PRO A C 1
ATOM 3904 O O . PRO A 1 523 ? 0.285 -3.453 52.298 1.00 46.22 523 PRO A O 1
ATOM 3907 N N . MET A 1 524 ? 2.355 -3.236 51.450 1.00 44.03 524 MET A N 1
ATOM 3908 C CA . MET A 1 524 ? 2.872 -2.480 52.584 1.00 44.03 524 MET A CA 1
ATOM 3909 C C . MET A 1 524 ? 2.179 -1.112 52.608 1.00 44.03 524 MET A C 1
ATOM 3911 O O . MET A 1 524 ? 2.368 -0.297 51.702 1.00 44.03 524 MET A O 1
ATOM 3915 N N . ALA A 1 525 ? 1.353 -0.865 53.628 1.00 36.81 525 ALA A N 1
ATOM 3916 C CA . ALA A 1 525 ? 0.826 0.465 53.901 1.00 36.81 525 ALA A CA 1
ATOM 3917 C C . ALA A 1 525 ? 2.015 1.424 54.061 1.00 36.81 525 ALA A C 1
ATOM 3919 O O . ALA A 1 525 ? 2.935 1.158 54.838 1.00 36.81 525 ALA A O 1
ATOM 3920 N N . ALA A 1 526 ? 2.028 2.504 53.279 1.00 32.81 526 ALA A N 1
ATOM 3921 C CA . ALA A 1 526 ? 3.111 3.476 53.280 1.00 32.81 526 ALA A CA 1
ATOM 3922 C C . ALA A 1 526 ? 3.410 3.953 54.714 1.00 32.81 526 ALA A C 1
ATOM 3924 O O . ALA A 1 526 ? 2.522 4.448 55.408 1.00 32.81 526 ALA A O 1
ATOM 3925 N N . ALA A 1 527 ? 4.662 3.815 55.158 1.00 32.44 527 ALA A N 1
ATOM 3926 C CA . ALA A 1 527 ? 5.092 4.348 56.444 1.00 32.44 527 ALA A CA 1
ATOM 3927 C C . ALA A 1 527 ? 4.933 5.892 56.451 1.00 32.44 527 ALA A C 1
ATOM 3929 O O . ALA A 1 527 ? 5.410 6.542 55.513 1.00 32.44 527 ALA A O 1
ATOM 3930 N N . PRO A 1 528 ? 4.336 6.515 57.491 1.00 32.59 528 PRO A N 1
ATOM 3931 C CA . PRO A 1 528 ? 4.006 7.952 57.516 1.00 32.59 528 PRO A CA 1
ATOM 3932 C C . PRO A 1 528 ? 5.198 8.929 57.510 1.00 32.59 528 PRO A C 1
ATOM 3934 O O . PRO A 1 528 ? 5.000 10.139 57.575 1.00 32.59 528 PRO A O 1
ATOM 3937 N N . ALA A 1 529 ? 6.442 8.451 57.445 1.00 34.75 529 ALA A N 1
ATOM 3938 C CA . ALA A 1 529 ? 7.629 9.290 57.608 1.00 34.75 529 ALA A CA 1
ATOM 3939 C C . ALA A 1 529 ? 8.005 10.108 56.352 1.00 34.75 529 ALA A C 1
ATOM 3941 O O . ALA A 1 529 ? 8.689 11.122 56.465 1.00 34.75 529 ALA A O 1
ATOM 3942 N N . ALA A 1 530 ? 7.549 9.716 55.154 1.00 33.62 530 ALA A N 1
ATOM 3943 C CA . ALA A 1 530 ? 7.939 10.384 53.904 1.00 33.62 530 ALA A CA 1
ATOM 3944 C C . ALA A 1 530 ? 7.090 11.625 53.556 1.00 33.62 530 ALA A C 1
ATOM 3946 O O . ALA A 1 530 ? 7.565 12.501 52.835 1.00 33.62 530 ALA A O 1
ATOM 3947 N N . LEU A 1 531 ? 5.869 11.748 54.096 1.00 34.97 531 LEU A N 1
ATOM 3948 C CA . LEU A 1 531 ? 5.025 12.936 53.888 1.00 34.97 531 LEU A CA 1
ATOM 3949 C C . LEU A 1 531 ? 5.507 14.139 54.726 1.00 34.97 531 LEU A C 1
ATOM 3951 O O . LEU A 1 531 ? 5.322 15.286 54.327 1.00 34.97 531 LEU A O 1
ATOM 3955 N N . ALA A 1 532 ? 6.195 13.883 55.844 1.00 35.50 532 ALA A N 1
ATOM 3956 C CA . ALA A 1 532 ? 6.753 14.920 56.715 1.00 35.50 532 ALA A CA 1
ATOM 3957 C C . ALA A 1 532 ? 7.988 15.625 56.113 1.00 35.50 532 ALA A C 1
ATOM 3959 O O . ALA A 1 532 ? 8.243 16.786 56.423 1.00 35.50 532 ALA A O 1
ATOM 3960 N N . ALA A 1 533 ? 8.727 14.967 55.211 1.00 36.88 533 ALA A N 1
ATOM 3961 C CA . ALA A 1 533 ? 9.940 15.525 54.602 1.00 36.88 533 ALA A CA 1
ATOM 3962 C C . ALA A 1 533 ? 9.675 16.435 53.381 1.00 36.88 533 ALA A C 1
ATOM 3964 O O . ALA A 1 533 ? 10.556 17.195 52.985 1.00 36.88 533 ALA A O 1
ATOM 3965 N N . ALA A 1 534 ? 8.473 16.388 52.790 1.00 36.41 534 ALA A N 1
ATOM 3966 C CA . ALA A 1 534 ? 8.102 17.192 51.616 1.00 36.41 534 ALA A CA 1
ATOM 3967 C C . ALA A 1 534 ? 7.312 18.474 51.956 1.00 36.41 534 ALA A C 1
ATOM 3969 O O . ALA A 1 534 ? 7.200 19.370 51.118 1.00 36.41 534 ALA A O 1
ATOM 3970 N N . ALA A 1 535 ? 6.810 18.597 53.190 1.00 39.59 535 ALA A N 1
ATOM 3971 C CA . ALA A 1 535 ? 6.077 19.773 53.656 1.00 39.59 535 ALA A CA 1
ATOM 3972 C C . ALA A 1 535 ? 6.872 21.102 53.585 1.00 39.59 535 ALA A C 1
ATOM 3974 O O . ALA A 1 535 ? 6.294 22.093 53.136 1.00 39.59 535 ALA A O 1
ATOM 3975 N N . PRO A 1 536 ? 8.182 21.168 53.920 1.00 37.59 536 PRO A N 1
ATOM 3976 C CA . PRO A 1 536 ? 8.908 22.438 53.864 1.00 37.59 536 PRO A CA 1
ATOM 3977 C C . PRO A 1 536 ? 9.233 22.894 52.431 1.00 37.59 536 PRO A C 1
ATOM 3979 O O . PRO A 1 536 ? 9.368 24.089 52.190 1.00 37.59 536 PRO A O 1
ATOM 3982 N N . VAL A 1 537 ? 9.301 21.976 51.457 1.00 40.19 537 VAL A N 1
ATOM 3983 C CA . VAL A 1 537 ? 9.569 22.314 50.044 1.00 40.19 537 VAL A CA 1
ATOM 3984 C C . VAL A 1 537 ? 8.309 22.839 49.351 1.00 40.19 537 VAL A C 1
ATOM 3986 O O . VAL A 1 537 ? 8.385 23.796 48.588 1.00 40.19 537 VAL A O 1
ATOM 3989 N N . LEU A 1 538 ? 7.138 22.269 49.653 1.00 38.88 538 LEU A N 1
ATOM 3990 C CA . LEU A 1 538 ? 5.851 22.770 49.154 1.00 38.88 538 LEU A CA 1
ATOM 3991 C C . LEU A 1 538 ? 5.473 24.126 49.774 1.00 38.88 538 LEU A C 1
ATOM 3993 O O . LEU A 1 538 ? 4.933 24.975 49.069 1.00 38.88 538 LEU A O 1
ATOM 3997 N N . ALA A 1 539 ? 5.821 24.364 51.045 1.00 39.81 539 ALA A N 1
ATOM 3998 C CA . ALA A 1 539 ? 5.645 25.666 51.692 1.00 39.81 539 ALA A CA 1
ATOM 3999 C C . ALA A 1 539 ? 6.575 26.743 51.097 1.00 39.81 539 ALA A C 1
ATOM 4001 O O . ALA A 1 539 ? 6.121 27.838 50.777 1.00 39.81 539 ALA A O 1
ATOM 4002 N N . ALA A 1 540 ? 7.847 26.411 50.839 1.00 41.22 540 ALA A N 1
ATOM 4003 C CA . ALA A 1 540 ? 8.804 27.338 50.225 1.00 41.22 540 ALA A CA 1
ATOM 4004 C C . ALA A 1 540 ? 8.461 27.710 48.767 1.00 41.22 540 ALA A C 1
ATOM 4006 O O . ALA A 1 540 ? 8.831 28.784 48.301 1.00 41.22 540 ALA A O 1
ATOM 4007 N N . VAL A 1 541 ? 7.748 26.843 48.037 1.00 42.91 541 VAL A N 1
ATOM 4008 C CA . VAL A 1 541 ? 7.274 27.125 46.668 1.00 42.91 541 VAL A CA 1
ATOM 4009 C C . VAL A 1 541 ? 5.997 27.974 46.668 1.00 42.91 541 VAL A C 1
ATOM 4011 O O . VAL A 1 541 ? 5.786 28.741 45.731 1.00 42.91 541 VAL A O 1
ATOM 4014 N N . ALA A 1 542 ? 5.174 27.890 47.716 1.00 40.16 542 ALA A N 1
ATOM 4015 C CA . ALA A 1 542 ? 3.959 28.693 47.854 1.00 40.16 542 ALA A CA 1
ATOM 4016 C C . ALA A 1 542 ? 4.230 30.155 48.267 1.00 40.16 542 ALA A C 1
ATOM 4018 O O . ALA A 1 542 ? 3.417 31.025 47.962 1.00 40.16 542 ALA A O 1
ATOM 4019 N N . GLU A 1 543 ? 5.367 30.442 48.913 1.00 39.91 543 GLU A N 1
ATOM 4020 C CA . GLU A 1 543 ? 5.736 31.797 49.364 1.00 39.91 543 GLU A CA 1
ATOM 4021 C C . GLU A 1 543 ? 6.595 32.601 48.368 1.00 39.91 543 GLU A C 1
ATOM 4023 O O . GLU A 1 543 ? 6.856 33.786 48.585 1.00 39.91 543 GLU A O 1
ATOM 4028 N N . LEU A 1 544 ? 7.017 32.013 47.244 1.00 43.12 544 LEU A N 1
ATOM 4029 C CA . LEU A 1 544 ? 7.771 32.746 46.223 1.00 43.12 544 LEU A CA 1
ATOM 4030 C C . LEU A 1 544 ? 6.836 33.653 45.413 1.00 43.12 544 LEU A C 1
ATOM 4032 O O . LEU A 1 544 ? 6.132 33.208 44.506 1.00 43.12 544 LEU A O 1
ATOM 4036 N N . SER A 1 545 ? 6.864 34.955 45.707 1.00 52.31 545 SER A N 1
ATOM 4037 C CA . SER A 1 545 ? 6.202 35.958 44.869 1.00 52.31 545 SER A CA 1
ATOM 4038 C C . SER A 1 545 ? 6.781 35.940 43.444 1.00 52.31 545 SER A C 1
ATOM 4040 O O . SER A 1 545 ? 7.975 35.701 43.237 1.00 52.31 545 SER A O 1
ATOM 4042 N N . GLY A 1 546 ? 5.938 36.207 42.437 1.00 48.03 546 GLY A N 1
ATOM 4043 C CA . GLY A 1 546 ? 6.280 36.056 41.012 1.00 48.03 546 GLY A CA 1
ATOM 4044 C C . GLY A 1 546 ? 7.519 36.832 40.529 1.00 48.03 546 GLY A C 1
ATOM 4045 O O . GLY A 1 546 ? 8.055 36.517 39.466 1.00 48.03 546 GLY A O 1
ATOM 4046 N N . GLY A 1 547 ? 8.014 37.803 41.307 1.00 48.56 547 GLY A N 1
ATOM 4047 C CA . GLY A 1 547 ? 9.253 38.534 41.026 1.00 48.56 547 GLY A CA 1
ATOM 4048 C C . GLY A 1 547 ? 10.540 37.736 41.286 1.00 48.56 547 GLY A C 1
ATOM 4049 O O . GLY A 1 547 ? 11.512 37.888 40.540 1.00 48.56 547 GLY A O 1
ATOM 4050 N N . ASP A 1 548 ? 10.558 36.838 42.274 1.00 46.47 548 ASP A N 1
ATOM 4051 C CA . ASP A 1 548 ? 11.781 36.120 42.672 1.00 46.47 548 ASP A CA 1
ATOM 4052 C C . ASP A 1 548 ? 12.066 34.893 41.791 1.00 46.47 548 ASP A C 1
ATOM 4054 O O . ASP A 1 548 ? 13.226 34.585 41.490 1.00 46.47 548 ASP A O 1
ATOM 4058 N N . ALA A 1 549 ? 11.018 34.260 41.254 1.00 46.47 549 ALA A N 1
ATOM 4059 C CA . ALA A 1 549 ? 11.141 33.158 40.297 1.00 46.47 549 ALA A CA 1
ATOM 4060 C C . ALA A 1 549 ? 11.836 33.592 38.987 1.00 46.47 549 ALA A C 1
ATOM 4062 O O . ALA A 1 549 ? 12.669 32.864 38.436 1.00 46.47 549 ALA A O 1
ATOM 4063 N N . ALA A 1 550 ? 11.571 34.817 38.516 1.00 44.50 550 ALA A N 1
ATOM 4064 C CA . ALA A 1 550 ? 12.186 35.365 37.305 1.00 44.50 550 ALA A CA 1
ATOM 4065 C C . ALA A 1 550 ? 13.683 35.694 37.486 1.00 44.50 550 ALA A C 1
ATOM 4067 O O . ALA A 1 550 ? 14.469 35.599 36.536 1.00 44.50 550 ALA A O 1
ATOM 4068 N N . ARG A 1 551 ? 14.108 36.042 38.709 1.00 42.69 551 ARG A N 1
ATOM 4069 C CA . ARG A 1 551 ? 15.509 36.362 39.029 1.00 42.69 551 ARG A CA 1
ATOM 4070 C C . ARG A 1 551 ? 16.391 35.110 39.096 1.00 42.69 551 ARG A C 1
ATOM 4072 O O . ARG A 1 551 ? 17.553 35.167 38.692 1.00 42.69 551 ARG A O 1
ATOM 4079 N N . LEU A 1 552 ? 15.838 33.978 39.538 1.00 44.69 552 LEU A N 1
ATOM 4080 C CA . LEU A 1 552 ? 16.537 32.687 39.606 1.00 44.69 552 LEU A CA 1
ATOM 4081 C C . LEU A 1 552 ? 16.763 32.051 38.225 1.00 44.69 552 LEU A C 1
ATOM 4083 O O . LEU A 1 552 ? 17.825 31.474 37.988 1.00 44.69 552 LEU A O 1
ATOM 4087 N N . LEU A 1 553 ? 15.836 32.227 37.279 1.00 44.88 553 LEU A N 1
ATOM 4088 C CA . LEU A 1 553 ? 15.977 31.698 35.913 1.00 44.88 553 LEU A CA 1
ATOM 4089 C C . LEU A 1 553 ? 17.026 32.447 35.068 1.00 44.88 553 LEU A C 1
ATOM 4091 O O . LEU A 1 553 ? 17.596 31.867 34.147 1.00 44.88 553 LEU A O 1
ATOM 4095 N N . ARG A 1 554 ? 17.350 33.707 35.396 1.00 41.88 554 ARG A N 1
ATOM 4096 C CA . ARG A 1 554 ? 18.380 34.486 34.677 1.00 41.88 554 ARG A CA 1
ATOM 4097 C C . ARG A 1 554 ? 19.826 34.162 35.070 1.00 41.88 554 ARG A C 1
ATOM 4099 O O . ARG A 1 554 ? 20.727 34.537 34.330 1.00 41.88 554 ARG A O 1
ATOM 4106 N N . LYS A 1 555 ? 20.075 33.459 36.181 1.00 38.72 555 LYS A N 1
ATOM 4107 C CA . LYS A 1 555 ? 21.437 33.082 36.621 1.00 38.72 555 LYS A CA 1
ATOM 4108 C C . LYS A 1 555 ? 21.944 31.738 36.069 1.00 38.72 555 LYS A C 1
ATOM 4110 O O . LYS A 1 555 ? 23.023 31.303 36.456 1.00 38.72 555 LYS A O 1
ATOM 4115 N N . ARG A 1 556 ? 21.199 31.081 35.174 1.00 43.69 556 ARG A N 1
ATOM 4116 C CA . ARG A 1 556 ? 21.617 29.837 34.498 1.00 43.69 556 ARG A CA 1
ATOM 4117 C C . ARG A 1 556 ? 21.571 29.957 32.969 1.00 43.69 556 ARG A C 1
ATOM 4119 O O . ARG A 1 556 ? 20.952 29.132 32.302 1.00 43.69 556 ARG A O 1
ATOM 4126 N N . ARG A 1 557 ? 22.212 30.992 32.426 1.00 36.47 557 ARG A N 1
ATOM 4127 C CA . ARG A 1 557 ? 22.698 30.981 31.041 1.00 36.47 557 ARG A CA 1
ATOM 4128 C C . ARG A 1 557 ? 24.209 30.914 31.041 1.00 36.47 557 ARG A C 1
ATOM 4130 O O . ARG A 1 557 ? 24.795 31.617 31.893 1.00 36.47 557 ARG A O 1
#

Secondary structure (DSSP, 8-state):
-PPPPPPPEEEEEES--S-HHHHHHHTT-EEE-TTSGGGGS--TTPEEEEEE-GGGG--STT-HHHHHHHHHHHHHHHTSPTT-EEEEEEEE---TTTTHHHHHHHHHHHHHTTTEEEEEE-SS-TTHHHHHHHTT--SEEEETTEEE-----PPPP----S-SS-TTSEEEEETTTSHHHHHHHHHHHHTT--EEEEEESS---GGGGGT---HHHHHHHHHHHTT-EEEEEE--TT-HHHHHHHHHHHHHTTPPPEEEEEE---------GGG--THHHHHHHIIIIIHHHHHHHH--S-SEEEEEEEGGGTSPPTT-HHHHHHHHHHHHHHHHHHHTT---EEEEE-B-TTSGGGGSHHHHHHHHHHHHTTB-B-HHHHHHHHHHHTTS--SEEEE--B-HHHHHHHS-TTT-GGGHHHHHHHHHTS-----TT--S-HHHHHHHHHHHHHHHHHHHHT--GGG--TTS-GGGGT--HHHHHHHHHHHHHHHTS---TTHHHHS-SHHHHHHHHTT-----PPPTTTTTTTHHHHHHHHS--HHHHHHHHTT--

Sequence (557 aa):
MPTPKPQAREWAVIGDRGGLGQLLQQRGETVHRPADAALTGLAPSARLDVVDLRQLDLQAVGDVPTLHAIVQDAQAVIRLRAGLDVRLWLVTAGSLVQSPLTGLAATLAAEHGDRFGGLVELDGALAAVIDAVLADAGSCALRGGRWTRPVLRRIAPQPMLAPLWRADASCLLTGGLGDVGRHVAGWLVAQGVRHLVVQGRTPLPRDQWATALTPVVQAVRALEAQGAHVAYAAVDVADEAALAAFLARHHAAGRPPIRSVIHAAGITDDTLLHELGAASPAAVLAPKLQGAWNLHRALPELDRLVFFSSMAAVMPQAGQASYAATNAFLDALAAQRRAQGRHAQSIGWGVWARTGVMRADAGRRQLDELQRQGIGSAPALALALLGEALREDAAHLLMVPFDWRAMRRSVSARELPLLRGCLAEAADQAPAAAPAADSADPAERRRALDRAVRDIVGRVLKLTRSKIDARKPLGTMGLTSLMALELRNRLEPLHGKPLSATLTWNYPTVEVLVAFLAGEQEPMAAAPAALAAAAPVLAAVAELSGGDAARLLRKRR

Foldseek 3Di:
DDDPDPQQEAEEEAPPPPCLQVVCVVVVHHYDYPPDPCLVVDDLRHAYEYEYDVLAVQDDFQPLVSVQVVLVVLLVQLPRDPSHQAEYEYEEQLDLSSLLVLLLQLLCCQQPVSHYLAYEHEPPPVNVVVVCSVVSVHHWYADPNDIDDAADDDDDFDFDPDQLDDPLAEEEEEVLLAQVNLVVLQLCLVSPHAHYEYEDQDDDDPVCCVPDVDPSSVSVVVSVVSRHDYHYHNAQLLDLVRVLVVQVVCVVVVGRHHQHYEQPFFDFFQAASSRDDSVRLSRGQRRQRSSLVSCCVNCVRHPEAEYAAAPSLNNNHGSGSSNVSSRSSLLSVLVVCVVVVHHYAYEHEADAAPGDPCVDPVNVVVQVVCVLLFWHHDNPCVSVVVVSRSRDPDSYHYDTRGPLVSNVLVDPLVSRVRHVNVNVVVVVPDDCPDPQCPPPDLVSNLVVLLVQLLVLLCVLLVHDSVPADQPDFSVVSPQDLVSLVSSQVSCCVLQVHRDDSCLCVQQRGSNSNSCVSSVNDDGDDDDPPVVVVCVVVVVVVVPDDPVVVVVVVVVPD